Protein 1XA0 (pdb70)

B-factor: mean 36.37, std 9.99, range [16.85, 133.04]

Structure (mmCIF, N/CA/C/O backbone):
data_1XA0
#
_entry.id   1XA0
#
_cell.length_a   156.236
_cell.length_b   156.236
_cell.length_c   68.569
_cell.angle_alpha   90.00
_cell.angle_beta   90.00
_cell.angle_gamma   90.00
#
_symmetry.space_group_name_H-M   'P 41 21 2'
#
loop_
_entity.id
_entity.type
_entity.pdbx_description
1 polymer 'Putative NADPH Dependent oxidoreductases'
2 non-polymer 'SULFATE ION'
3 non-polymer 'CHLORIDE ION'
4 water water
#
loop_
_atom_site.group_PDB
_atom_site.id
_atom_site.type_symbol
_atom_site.label_atom_id
_atom_site.label_alt_id
_atom_site.label_comp_id
_atom_site.label_asym_id
_atom_site.label_entity_id
_atom_site.label_seq_id
_atom_site.pdbx_PDB_ins_code
_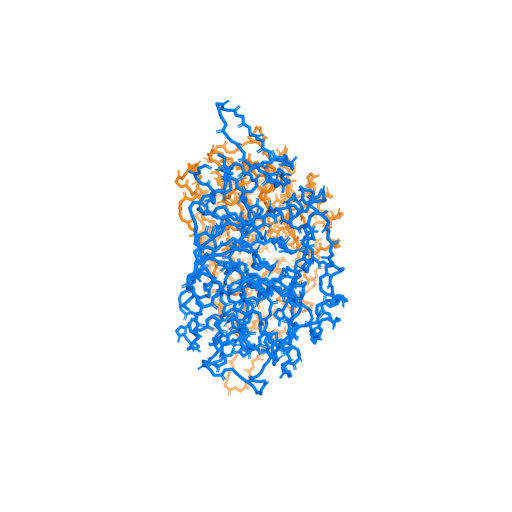atom_site.Cartn_x
_atom_site.Cartn_y
_atom_site.Cartn_z
_atom_site.occupancy
_atom_site.B_iso_or_equiv
_atom_site.auth_seq_id
_atom_site.auth_comp_id
_atom_site.auth_asym_id
_atom_site.auth_atom_id
_atom_site.pdbx_PDB_model_num
ATOM 9 N N . SER A 1 2 ? -57.709 -3.588 6.799 1.00 95.13 2 SER A N 1
ATOM 10 C CA . SER A 1 2 ? -58.091 -3.069 5.473 1.00 87.00 2 SER A CA 1
ATOM 11 C C . SER A 1 2 ? -58.864 -1.741 5.496 1.00 80.94 2 SER A C 1
ATOM 12 O O . SER A 1 2 ? -59.368 -1.283 4.468 1.00 80.12 2 SER A O 1
ATOM 15 N N . ALA A 1 3 ? -58.936 -1.130 6.676 1.00 73.76 3 ALA A N 1
ATOM 16 C CA . ALA A 1 3 ? -59.598 0.154 6.869 1.00 66.92 3 ALA A CA 1
ATOM 17 C C . ALA A 1 3 ? -58.649 1.044 7.660 1.00 61.87 3 ALA A C 1
ATOM 18 O O . ALA A 1 3 ? -58.353 0.774 8.824 1.00 60.76 3 ALA A O 1
ATOM 20 N N . PHE A 1 4 ? -58.172 2.103 7.018 1.00 56.14 4 PHE A N 1
ATOM 21 C CA . PHE A 1 4 ? -57.184 2.989 7.619 1.00 50.87 4 PHE A CA 1
ATOM 22 C C . PHE A 1 4 ? -57.520 4.453 7.382 1.00 47.47 4 PHE A C 1
ATOM 23 O O . PHE A 1 4 ? -58.446 4.767 6.633 1.00 46.69 4 PHE A O 1
ATOM 31 N N . GLN A 1 5 ? -56.755 5.344 8.015 1.00 44.06 5 GLN A N 1
ATOM 32 C CA . GLN A 1 5 ? -56.998 6.780 7.906 1.00 41.47 5 GLN A CA 1
ATOM 33 C C . GLN A 1 5 ? -56.148 7.483 6.852 1.00 39.45 5 GLN A C 1
ATOM 34 O O . GLN A 1 5 ? -55.021 7.068 6.553 1.00 38.64 5 GLN A O 1
ATOM 40 N N . ALA A 1 6 ? -56.703 8.571 6.319 1.00 37.14 6 ALA A N 1
ATOM 41 C CA . ALA A 1 6 ? -56.049 9.395 5.308 1.00 34.43 6 ALA A CA 1
ATOM 42 C C . ALA A 1 6 ? -56.672 10.787 5.270 1.00 32.36 6 ALA A C 1
ATOM 43 O O . ALA A 1 6 ? -57.871 10.941 5.506 1.00 31.09 6 ALA A O 1
ATOM 45 N N . PHE A 1 7 ? -55.855 11.799 4.976 1.00 30.80 7 PHE A N 1
ATOM 46 C CA . PHE A 1 7 ? -56.367 13.157 4.799 1.00 28.48 7 PHE A CA 1
ATOM 47 C C . PHE A 1 7 ? -56.986 13.207 3.403 1.00 28.49 7 PHE A C 1
ATOM 48 O O . PHE A 1 7 ? -56.304 12.973 2.406 1.00 28.22 7 PHE A O 1
ATOM 56 N N . VAL A 1 8 ? -58.287 13.466 3.338 1.00 28.95 8 VAL A N 1
ATOM 57 C CA . VAL A 1 8 ? -59.004 13.465 2.064 1.00 29.47 8 VAL A CA 1
ATOM 58 C C . VAL A 1 8 ? -59.603 14.831 1.754 1.00 30.17 8 VAL A C 1
ATOM 59 O O . VAL A 1 8 ? -60.139 15.494 2.638 1.00 30.72 8 VAL A O 1
ATOM 63 N N . VAL A 1 9 ? -59.482 15.253 0.497 1.00 30.79 9 VAL A N 1
ATOM 64 C CA . VAL A 1 9 ? -60.081 16.497 0.032 1.00 30.66 9 VAL A CA 1
ATOM 65 C C . VAL A 1 9 ? -61.228 16.157 -0.912 1.00 31.08 9 VAL A C 1
ATOM 66 O O . VAL A 1 9 ? -61.111 15.253 -1.744 1.00 30.43 9 VAL A O 1
ATOM 70 N N . ASN A 1 10 ? -62.344 16.863 -0.761 1.00 32.47 10 ASN A N 1
ATOM 71 C CA . ASN A 1 10 ? -63.524 16.617 -1.590 1.00 33.34 10 ASN A CA 1
ATOM 72 C C . ASN A 1 10 ? -64.170 17.898 -2.098 1.00 33.95 10 ASN A C 1
ATOM 73 O O . ASN A 1 10 ? -64.011 18.957 -1.497 1.00 33.84 10 ASN A O 1
ATOM 78 N N . LYS A 1 11 ? -64.907 17.791 -3.202 1.00 35.11 11 LYS A N 1
ATOM 79 C CA . LYS A 1 11 ? -65.572 18.947 -3.803 1.00 35.74 11 LYS A CA 1
ATOM 80 C C . LYS A 1 11 ? -66.842 18.554 -4.566 1.00 36.16 11 LYS A C 1
ATOM 81 O O . LYS A 1 11 ? -66.776 18.159 -5.733 1.00 35.73 11 LYS A O 1
ATOM 87 N N . THR A 1 12 ? -67.991 18.646 -3.890 1.00 37.52 12 THR A N 1
ATOM 88 C CA . THR A 1 12 ? -69.298 18.364 -4.503 1.00 37.66 12 THR A CA 1
ATOM 89 C C . THR A 1 12 ? -69.945 19.689 -4.917 1.00 38.44 12 THR A C 1
ATOM 90 O O . THR A 1 12 ? -69.246 20.698 -5.049 1.00 38.72 12 THR A O 1
ATOM 94 N N . GLU A 1 13 ? -71.267 19.685 -5.124 1.00 39.06 13 GLU A N 1
ATOM 95 C CA . GLU A 1 13 ? -71.988 20.900 -5.509 1.00 39.00 13 GLU A CA 1
ATOM 96 C C . GLU A 1 13 ? -71.779 22.011 -4.479 1.00 39.97 13 GLU A C 1
ATOM 97 O O . GLU A 1 13 ? -72.347 21.968 -3.378 1.00 40.49 13 GLU A O 1
ATOM 103 N N . THR A 1 14 ? -70.958 22.995 -4.862 1.00 40.23 14 THR A N 1
ATOM 104 C CA . THR A 1 14 ? -70.581 24.135 -4.013 1.00 40.51 14 THR A CA 1
ATOM 105 C C . THR A 1 14 ? -70.392 23.783 -2.532 1.00 40.43 14 THR A C 1
ATOM 106 O O . THR A 1 14 ? -71.084 24.305 -1.655 1.00 40.12 14 THR A O 1
ATOM 110 N N . GLU A 1 15 ? -69.445 22.880 -2.282 1.00 40.75 15 GLU A N 1
ATOM 111 C CA . GLU A 1 15 ? -69.127 22.398 -0.939 1.00 40.53 15 GLU A CA 1
ATOM 112 C C . GLU A 1 15 ? -67.698 21.852 -0.933 1.00 39.52 15 GLU A C 1
ATOM 113 O O . GLU A 1 15 ? -67.293 21.146 -1.860 1.00 39.04 15 GLU A O 1
ATOM 119 N N . PHE A 1 16 ? -66.934 22.181 0.105 1.00 38.58 16 PHE A N 1
ATOM 120 C CA . PHE A 1 16 ? -65.554 21.720 0.194 1.00 37.65 16 PHE A CA 1
ATOM 121 C C . PHE A 1 16 ? -65.171 21.130 1.548 1.00 37.19 16 PHE A C 1
ATOM 122 O O . PHE A 1 16 ? -65.264 21.794 2.586 1.00 36.47 16 PHE A O 1
ATOM 130 N N . THR A 1 17 ? -64.716 19.881 1.519 1.00 36.88 17 THR A N 1
ATOM 131 C CA . THR A 1 17 ? -64.258 19.200 2.718 1.00 36.52 17 THR A CA 1
ATOM 132 C C . THR A 1 17 ? -62.767 18.904 2.621 1.00 36.41 17 THR A C 1
ATOM 133 O O . THR A 1 17 ? -62.247 18.607 1.542 1.00 35.27 17 THR A O 1
ATOM 137 N N . ALA A 1 18 ? -62.090 19.006 3.760 1.00 36.30 18 ALA A N 1
ATOM 138 C CA . ALA A 1 18 ? -60.673 18.708 3.861 1.00 36.00 18 ALA A CA 1
ATOM 139 C C . ALA A 1 18 ? -60.386 18.253 5.280 1.00 36.21 18 ALA A C 1
ATOM 140 O O . ALA A 1 18 ? -60.166 19.078 6.167 1.00 37.55 18 ALA A O 1
ATOM 142 N N . GLY A 1 19 ? -60.397 16.942 5.498 1.00 35.55 19 GLY A N 1
ATOM 143 C CA . GLY A 1 19 ? -60.146 16.399 6.822 1.00 34.68 19 GLY A CA 1
ATOM 144 C C . GLY A 1 19 ? -59.670 14.959 6.837 1.00 33.58 19 GLY A C 1
ATOM 145 O O . GLY A 1 19 ? -59.687 14.271 5.811 1.00 33.44 19 GLY A O 1
ATOM 146 N N . VAL A 1 20 ? -59.234 14.508 8.011 1.00 32.35 20 VAL A N 1
ATOM 147 C CA . VAL A 1 20 ? -58.791 13.136 8.175 1.00 32.01 20 VAL A CA 1
ATOM 148 C C . VAL A 1 20 ? -60.028 12.270 8.342 1.00 32.49 20 VAL A C 1
ATOM 149 O O . VAL A 1 20 ? -60.859 12.522 9.215 1.00 32.40 20 VAL A O 1
ATOM 153 N N . GLN A 1 21 ? -60.163 11.277 7.475 1.00 32.60 21 GLN A N 1
ATOM 154 C CA . GLN A 1 21 ? -61.268 10.343 7.549 1.00 32.82 21 GLN A CA 1
ATOM 155 C C . GLN A 1 21 ? -60.744 8.948 7.261 1.00 32.98 21 GLN A C 1
ATOM 156 O O . GLN A 1 21 ? -59.609 8.793 6.807 1.00 31.79 21 GLN A O 1
ATOM 162 N N . THR A 1 22 ? -61.554 7.930 7.553 1.00 33.33 22 THR A N 1
ATOM 163 C CA . THR A 1 22 ? -61.150 6.566 7.268 1.00 33.01 22 THR A CA 1
ATOM 164 C C . THR A 1 22 ? -61.552 6.181 5.841 1.00 33.50 22 THR A C 1
ATOM 165 O O . THR A 1 22 ? -62.664 6.471 5.397 1.00 33.60 22 THR A O 1
ATOM 169 N N . ILE A 1 23 ? -60.606 5.593 5.106 1.00 34.36 23 ILE A N 1
ATOM 170 C CA . ILE A 1 23 ? -60.833 5.136 3.733 1.00 35.91 23 ILE A CA 1
ATOM 171 C C . ILE A 1 23 ? -60.396 3.670 3.616 1.00 37.02 23 ILE A C 1
ATOM 172 O O . ILE A 1 23 ? -59.831 3.090 4.582 1.00 38.08 23 ILE A O 1
ATOM 177 N N . SER A 1 24 ? -60.636 3.073 2.441 1.00 37.66 24 SER A N 1
ATOM 178 C CA . SER A 1 24 ? -60.333 1.651 2.246 1.00 37.84 24 SER A CA 1
ATOM 179 C C . SER A 1 24 ? -59.269 1.342 1.187 1.00 38.76 24 SER A C 1
ATOM 180 O O . SER A 1 24 ? -58.870 2.209 0.408 1.00 38.33 24 SER A O 1
ATOM 191 N N . ASP A 1 26 ? -59.597 -0.312 -1.441 1.00 38.79 26 ASP A N 1
ATOM 192 C CA . ASP A 1 26 ? -60.190 -0.216 -2.775 1.00 36.67 26 ASP A CA 1
ATOM 193 C C . ASP A 1 26 ? -60.272 1.224 -3.278 1.00 35.02 26 ASP A C 1
ATOM 194 O O . ASP A 1 26 ? -60.482 1.460 -4.478 1.00 33.75 26 ASP A O 1
ATOM 199 N N . ASP A 1 27 ? -60.122 2.180 -2.354 1.00 34.38 27 ASP A N 1
ATOM 200 C CA . ASP A 1 27 ? -60.154 3.598 -2.711 1.00 35.30 27 ASP A CA 1
ATOM 201 C C . ASP A 1 27 ? -58.819 4.023 -3.338 1.00 34.73 27 ASP A C 1
ATOM 202 O O . ASP A 1 27 ? -58.725 5.066 -3.994 1.00 34.17 27 ASP A O 1
ATOM 207 N N . LEU A 1 28 ? -57.794 3.202 -3.119 1.00 33.61 28 LEU A N 1
ATOM 208 C CA . LEU A 1 28 ? -56.466 3.441 -3.654 1.00 32.56 28 LEU A CA 1
ATOM 209 C C . LEU A 1 28 ? -56.430 3.080 -5.139 1.00 32.66 28 LEU A C 1
ATOM 210 O O . LEU A 1 28 ? -56.922 2.020 -5.539 1.00 30.94 28 LEU A O 1
ATOM 215 N N . PRO A 1 29 ? -55.826 3.952 -5.946 1.00 32.80 29 PRO A N 1
ATOM 216 C CA . PRO A 1 29 ? -55.785 3.783 -7.401 1.00 33.30 29 PRO A CA 1
ATOM 217 C C . PRO A 1 29 ? -54.852 2.675 -7.876 1.00 33.23 29 PRO A C 1
ATOM 218 O O . PRO A 1 29 ? -54.086 2.111 -7.094 1.00 32.53 29 PRO A O 1
ATOM 222 N N . GLU A 1 30 ? -54.920 2.391 -9.170 1.00 33.26 30 GLU A N 1
ATOM 223 C CA . GLU A 1 30 ? -54.097 1.368 -9.789 1.00 33.19 30 GLU A CA 1
ATOM 224 C C . GLU A 1 30 ? -52.608 1.573 -9.533 1.00 32.60 30 GLU A C 1
ATOM 225 O O . GLU A 1 30 ? -52.069 2.666 -9.743 1.00 33.07 30 GLU A O 1
ATOM 231 N N . GLY A 1 31 ? -51.965 0.513 -9.056 1.00 31.75 31 GLY A N 1
ATOM 232 C CA . GLY A 1 31 ? -50.538 0.507 -8.798 1.00 32.12 31 GLY A CA 1
ATOM 233 C C . GLY A 1 31 ? -49.989 -0.910 -8.833 1.00 32.27 31 GLY A C 1
ATOM 234 O O . GLY A 1 31 ? -50.750 -1.876 -8.812 1.00 32.25 31 GLY A O 1
ATOM 235 N N . ASP A 1 32 ? -48.666 -1.032 -8.907 1.00 32.65 32 ASP A N 1
ATOM 236 C CA . ASP A 1 32 ? -48.009 -2.338 -8.927 1.00 32.71 32 ASP A CA 1
ATOM 237 C C . ASP A 1 32 ? -47.115 -2.534 -7.698 1.00 31.91 32 ASP A C 1
ATOM 238 O O . ASP A 1 32 ? -46.425 -3.545 -7.576 1.00 31.84 32 ASP A O 1
ATOM 243 N N . VAL A 1 33 ? -47.119 -1.541 -6.809 1.00 31.08 33 VAL A N 1
ATOM 244 C CA . VAL A 1 33 ? -46.375 -1.594 -5.546 1.00 30.31 33 VAL A CA 1
ATOM 245 C C . VAL A 1 33 ? -47.243 -0.997 -4.433 1.00 29.60 33 VAL A C 1
ATOM 246 O O . VAL A 1 33 ? -47.720 0.142 -4.544 1.00 28.93 33 VAL A O 1
ATOM 250 N N . LEU A 1 34 ? -47.452 -1.769 -3.373 1.00 28.46 34 LEU A N 1
ATOM 251 C CA . LEU A 1 34 ? -48.225 -1.302 -2.231 1.00 28.57 34 LEU A CA 1
ATOM 252 C C . LEU A 1 34 ? -47.280 -0.936 -1.085 1.00 29.30 34 LEU A C 1
ATOM 253 O O . LEU A 1 34 ? -46.478 -1.763 -0.652 1.00 30.56 34 LEU A O 1
ATOM 258 N N . VAL A 1 35 ? -47.395 0.296 -0.588 1.00 28.97 35 VAL A N 1
ATOM 259 C CA . VAL A 1 35 ? -46.490 0.817 0.444 1.00 28.90 35 VAL A CA 1
ATOM 260 C C . VAL A 1 35 ? -47.186 1.239 1.742 1.00 28.74 35 VAL A C 1
ATOM 261 O O . VAL A 1 35 ? -48.205 1.933 1.705 1.00 29.40 35 VAL A O 1
ATOM 265 N N . ARG A 1 36 ? -46.628 0.828 2.885 1.00 27.59 36 ARG A N 1
ATOM 266 C CA . ARG A 1 36 ? -47.110 1.307 4.183 1.00 28.13 36 ARG A CA 1
ATOM 267 C C . ARG A 1 36 ? -46.338 2.594 4.528 1.00 28.07 36 ARG A C 1
ATOM 268 O O . ARG A 1 36 ? -45.139 2.549 4.821 1.00 27.63 36 ARG A O 1
ATOM 276 N N . VAL A 1 37 ? -47.032 3.728 4.501 1.00 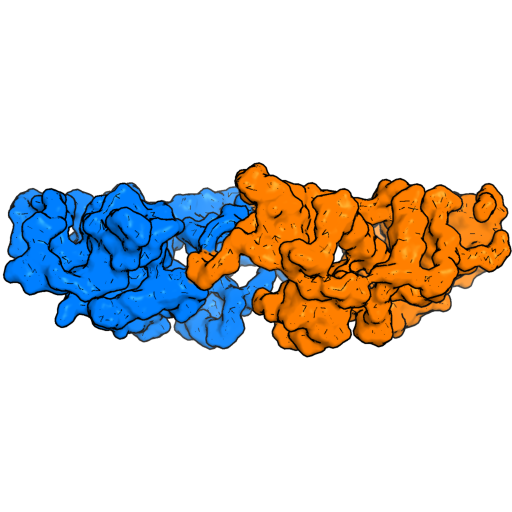27.89 37 VAL A N 1
ATOM 277 C CA . VAL A 1 37 ? -46.397 5.029 4.728 1.00 28.21 37 VAL A CA 1
ATOM 278 C C . VAL A 1 37 ? -45.975 5.293 6.162 1.00 28.18 37 VAL A C 1
ATOM 279 O O . VAL A 1 37 ? -46.801 5.335 7.059 1.00 29.59 37 VAL A O 1
ATOM 283 N N . HIS A 1 38 ? -44.678 5.483 6.364 1.00 28.54 38 HIS A N 1
ATOM 284 C CA . HIS A 1 38 ? -44.139 5.781 7.687 1.00 27.67 38 HIS A CA 1
ATOM 285 C C . HIS A 1 38 ? -44.121 7.291 7.927 1.00 26.44 38 HIS A C 1
ATOM 286 O O . HIS A 1 38 ? -44.452 7.773 9.001 1.00 24.80 38 HIS A O 1
ATOM 293 N N . TYR A 1 39 ? -43.717 8.037 6.918 1.00 27.52 39 TYR A N 1
ATOM 294 C CA . TYR A 1 39 ? -43.643 9.476 7.059 1.00 28.69 39 TYR A CA 1
ATOM 295 C C . TYR A 1 39 ? -44.010 10.167 5.772 1.00 29.56 39 TYR A C 1
ATOM 296 O O . TYR A 1 39 ? -43.991 9.562 4.692 1.00 30.91 39 TYR A O 1
ATOM 305 N N . SER A 1 40 ? -44.371 11.436 5.911 1.00 29.19 40 SER A N 1
ATOM 306 C CA . SER A 1 40 ? -44.621 12.324 4.790 1.00 27.76 40 SER A CA 1
ATOM 307 C C . SER A 1 40 ? -44.181 13.687 5.319 1.00 28.84 40 SER A C 1
ATOM 308 O O . SER A 1 40 ? -43.687 13.784 6.435 1.00 30.07 40 SER A O 1
ATOM 311 N N . SER A 1 41 ? -44.336 14.736 4.537 1.00 28.91 41 SER A N 1
ATOM 312 C CA . SER A 1 41 ? -43.984 16.043 5.032 1.00 31.64 41 SER A CA 1
ATOM 313 C C . SER A 1 41 ? -44.987 17.035 4.529 1.00 32.92 41 SER A C 1
ATOM 314 O O . SER A 1 41 ? -45.913 16.665 3.814 1.00 34.55 41 SER A O 1
ATOM 317 N N . VAL A 1 42 ? -44.835 18.290 4.928 1.00 32.33 42 VAL A N 1
ATOM 318 C CA . VAL A 1 42 ? -45.697 19.314 4.393 1.00 33.49 42 VAL A CA 1
ATOM 319 C C . VAL A 1 42 ? -44.912 20.283 3.522 1.00 35.77 42 VAL A C 1
ATOM 320 O O . VAL A 1 42 ? -43.890 20.859 3.937 1.00 36.53 42 VAL A O 1
ATOM 324 N N . ASN A 1 43 ? -45.367 20.389 2.282 1.00 36.84 43 ASN A N 1
ATOM 325 C CA . ASN A 1 43 ? -44.744 21.233 1.277 1.00 36.58 43 ASN A CA 1
ATOM 326 C C . ASN A 1 43 ? -45.754 22.321 0.968 1.00 36.74 43 ASN A C 1
ATOM 327 O O . ASN A 1 43 ? -46.906 22.198 1.340 1.00 38.03 43 ASN A O 1
ATOM 332 N N . TYR A 1 44 ? -45.325 23.392 0.315 1.00 37.51 44 TYR A N 1
ATOM 333 C CA . TYR A 1 44 ? -46.252 24.448 -0.057 1.00 38.60 44 TYR A CA 1
ATOM 334 C C . TYR A 1 44 ? -47.263 23.923 -1.100 1.00 38.34 44 TYR A C 1
ATOM 335 O O . TYR A 1 44 ? -48.468 24.215 -1.034 1.00 36.91 44 TYR A O 1
ATOM 344 N N . LYS A 1 45 ? -46.750 23.131 -2.046 1.00 37.80 45 LYS A N 1
ATOM 345 C CA . LYS A 1 45 ? -47.560 22.492 -3.083 1.00 36.13 45 LYS A CA 1
ATOM 346 C C . LYS A 1 45 ? -48.658 21.645 -2.437 1.00 35.75 45 LYS A C 1
ATOM 347 O O . LYS A 1 45 ? -49.773 21.587 -2.937 1.00 37.18 45 LYS A O 1
ATOM 353 N N . ASP A 1 46 ? -48.332 21.011 -1.314 1.00 34.57 46 ASP A N 1
ATOM 354 C CA . ASP A 1 46 ? -49.286 20.199 -0.571 1.00 34.78 46 ASP A CA 1
ATOM 355 C C . ASP A 1 46 ? -50.317 21.078 0.108 1.00 34.26 46 ASP A C 1
ATOM 356 O O . ASP A 1 46 ? -51.416 20.621 0.421 1.00 34.61 46 ASP A O 1
ATOM 361 N N . GLY A 1 47 ? -49.947 22.330 0.367 1.00 33.70 47 GLY A N 1
ATOM 362 C CA . GLY A 1 47 ? -50.863 23.282 0.966 1.00 33.82 47 GLY A CA 1
ATOM 363 C C . GLY A 1 47 ? -51.901 23.694 -0.068 1.00 33.73 47 GLY A C 1
ATOM 364 O O . GLY A 1 47 ? -53.083 23.869 0.239 1.00 32.41 47 GLY A O 1
ATOM 365 N N . LEU A 1 48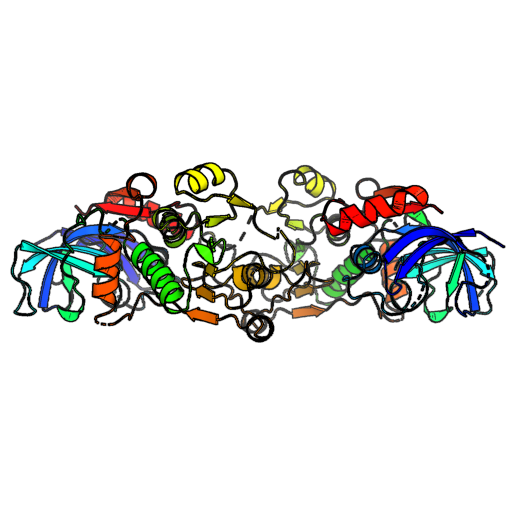 ? -51.451 23.826 -1.311 1.00 33.28 48 LEU A N 1
ATOM 366 C CA . LEU A 1 48 ? -52.329 24.210 -2.403 1.00 32.56 48 LEU A CA 1
ATOM 367 C C . LEU A 1 48 ? -53.285 23.088 -2.770 1.00 32.84 48 LEU A C 1
ATOM 368 O O . LEU A 1 48 ? -54.358 23.333 -3.315 1.00 34.39 48 LEU A O 1
ATOM 373 N N . ALA A 1 49 ? -52.905 21.856 -2.449 1.00 32.53 49 ALA A N 1
ATOM 374 C CA . ALA A 1 49 ? -53.757 20.704 -2.724 1.00 31.84 49 ALA A CA 1
ATOM 375 C C . ALA A 1 49 ? -54.893 20.575 -1.707 1.00 31.42 49 ALA A C 1
ATOM 376 O O . ALA A 1 49 ? -55.891 19.923 -1.976 1.00 32.84 49 ALA A O 1
ATOM 378 N N . SER A 1 50 ? -54.742 21.222 -0.555 1.00 31.70 50 SER A N 1
ATOM 379 C CA . SER A 1 50 ? -55.732 21.152 0.523 1.00 32.18 50 SER A CA 1
ATOM 380 C C . SER A 1 50 ? -56.855 22.192 0.442 1.00 31.84 50 SER A C 1
ATOM 381 O O . SER A 1 50 ? -57.832 22.115 1.206 1.00 31.15 50 SER A O 1
ATOM 384 N N . ILE A 1 51 ? -56.707 23.164 -0.460 1.00 30.49 51 ILE A N 1
ATOM 385 C CA . ILE A 1 51 ? -57.735 24.191 -0.666 1.00 30.66 51 ILE A CA 1
ATOM 386 C C . ILE A 1 51 ? -58.342 24.117 -2.079 1.00 31.45 51 ILE A C 1
ATOM 387 O O . ILE A 1 51 ? -57.675 23.678 -3.023 1.00 30.79 51 ILE A O 1
ATOM 392 N N . PRO A 1 52 ? -59.602 24.534 -2.222 1.00 32.89 52 PRO A N 1
ATOM 393 C CA . PRO A 1 52 ? -60.287 24.486 -3.524 1.00 34.46 52 PRO A CA 1
ATOM 394 C C . PRO A 1 52 ? -59.555 25.224 -4.654 1.00 35.94 52 PRO A C 1
ATOM 395 O O . PRO A 1 52 ? -59.167 24.601 -5.647 1.00 35.96 52 PRO A O 1
ATOM 399 N N . ASP A 1 53 ? -59.335 26.523 -4.480 1.00 37.45 53 ASP A N 1
ATOM 400 C CA . ASP A 1 53 ? -58.701 27.343 -5.508 1.00 38.66 53 ASP A CA 1
ATOM 401 C C . ASP A 1 53 ? -57.172 27.233 -5.576 1.00 37.41 53 ASP A C 1
ATOM 402 O O . ASP A 1 53 ? -56.508 28.128 -6.089 1.00 37.41 53 ASP A O 1
ATOM 407 N N . GLY A 1 54 ? -56.626 26.124 -5.090 1.00 36.65 54 GLY A N 1
ATOM 408 C CA . GLY A 1 54 ? -55.186 25.920 -5.075 1.00 36.25 54 GLY A CA 1
ATOM 409 C C . GLY A 1 54 ? -54.541 25.650 -6.422 1.00 36.28 54 GLY A C 1
ATOM 410 O O . GLY A 1 54 ? -53.323 25.760 -6.554 1.00 36.06 54 GLY A O 1
ATOM 411 N N . LYS A 1 55 ? -55.357 25.292 -7.412 1.00 37.30 55 LYS A N 1
ATOM 412 C CA . LYS A 1 55 ? -54.897 24.993 -8.772 1.00 38.09 55 LYS A CA 1
ATOM 413 C C . LYS A 1 55 ? -53.863 23.845 -8.903 1.00 38.86 55 LYS A C 1
ATOM 414 O O . LYS A 1 55 ? -52.986 23.881 -9.771 1.00 39.21 55 LYS A O 1
ATOM 420 N N . ILE A 1 56 ? -53.974 22.841 -8.032 1.00 39.10 56 ILE A N 1
ATOM 421 C CA . ILE A 1 56 ? -53.115 21.653 -8.087 1.00 39.69 56 ILE A CA 1
ATOM 422 C C . ILE A 1 56 ? -53.978 20.441 -8.429 1.00 40.49 56 ILE A C 1
ATOM 423 O O . ILE A 1 56 ? -53.834 19.855 -9.503 1.00 41.06 56 ILE A O 1
ATOM 428 N N . VAL A 1 57 ? -54.877 20.078 -7.512 1.00 40.64 57 VAL A N 1
ATOM 429 C CA . VAL A 1 57 ? -55.771 18.940 -7.710 1.00 41.92 57 VAL A CA 1
ATOM 430 C C . VAL A 1 57 ? -56.945 19.348 -8.586 1.00 41.57 57 VAL A C 1
ATOM 431 O O . VAL A 1 57 ? -57.552 20.393 -8.358 1.00 40.74 57 VAL A O 1
ATOM 435 N N . LYS A 1 58 ? -57.239 18.525 -9.595 1.00 42.25 58 LYS A N 1
ATOM 436 C CA . LYS A 1 58 ? -58.335 18.778 -10.536 1.00 42.68 58 LYS A CA 1
ATOM 437 C C . LYS A 1 58 ? -59.285 17.575 -10.670 1.00 42.38 58 LYS A C 1
ATOM 438 O O . LYS A 1 58 ? -59.879 17.365 -11.726 1.00 43.94 58 LYS A O 1
ATOM 444 N N . THR A 1 59 ? -59.422 16.793 -9.602 1.00 41.79 59 THR A N 1
ATOM 445 C CA . THR A 1 59 ? -60.298 15.623 -9.541 1.00 41.46 59 THR A CA 1
ATOM 446 C C . THR A 1 59 ? -60.790 15.397 -8.112 1.00 40.92 59 THR A C 1
ATOM 447 O O . THR A 1 59 ? -60.098 15.686 -7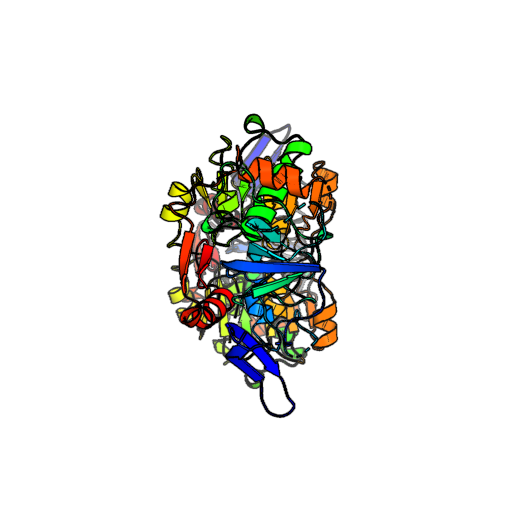.154 1.00 40.83 59 THR A O 1
ATOM 463 N N . PRO A 1 61 ? -62.616 13.091 -5.097 1.00 35.52 61 PRO A N 1
ATOM 464 C CA . PRO A 1 61 ? -62.070 12.340 -3.982 1.00 34.13 61 PRO A CA 1
ATOM 465 C C . PRO A 1 61 ? -60.580 12.101 -4.185 1.00 32.30 61 PRO A C 1
ATOM 466 O O . PRO A 1 61 ? -60.151 11.531 -5.179 1.00 32.57 61 PRO A O 1
ATOM 470 N N . PHE A 1 62 ? -59.790 12.773 -3.352 1.00 30.42 62 PHE A N 1
ATOM 471 C CA . PHE A 1 62 ? -58.342 12.759 -3.508 1.00 28.40 62 PHE A CA 1
ATOM 472 C C . PHE A 1 62 ? -57.570 12.733 -2.191 1.00 27.26 62 PHE A C 1
ATOM 473 O O . PHE A 1 62 ? -58.014 13.265 -1.178 1.00 25.75 62 PHE A O 1
ATOM 481 N N . VAL A 1 63 ? -56.410 12.090 -2.227 1.00 27.38 63 VAL A N 1
ATOM 482 C CA . VAL A 1 63 ? -55.514 12.030 -1.091 1.00 28.04 63 VAL A CA 1
ATOM 483 C C . VAL A 1 63 ? -54.238 12.775 -1.502 1.00 29.34 63 VAL A C 1
ATOM 484 O O . VAL A 1 63 ? -53.478 12.297 -2.341 1.00 29.53 63 VAL A O 1
ATOM 488 N N . PRO A 1 64 ? -54.036 13.972 -0.954 1.00 30.67 64 PRO A N 1
ATOM 489 C CA . PRO A 1 64 ? -52.833 14.764 -1.240 1.00 31.45 64 PRO A CA 1
ATOM 490 C C . PRO A 1 64 ? -51.568 14.182 -0.593 1.00 32.05 64 PRO A C 1
ATOM 491 O O . PRO A 1 64 ? -51.626 13.158 0.101 1.00 32.98 64 PRO A O 1
ATOM 495 N N . GLY A 1 65 ? -50.439 14.849 -0.825 1.00 32.28 65 GLY A N 1
ATOM 496 C CA . GLY A 1 65 ? -49.160 14.455 -0.270 1.00 31.21 65 GLY A CA 1
ATOM 497 C C . GLY A 1 65 ? -48.197 14.074 -1.367 1.00 31.83 65 GLY A C 1
ATOM 498 O O . GLY A 1 65 ? -48.252 12.949 -1.859 1.00 30.14 65 GLY A O 1
ATOM 499 N N . ILE A 1 66 ? -47.310 14.993 -1.759 1.00 31.50 66 ILE A N 1
ATOM 500 C CA . ILE A 1 66 ? -46.345 14.687 -2.815 1.00 31.93 66 ILE A CA 1
ATOM 501 C C . ILE A 1 66 ? -45.135 13.888 -2.314 1.00 33.47 66 ILE A C 1
ATOM 502 O O . ILE A 1 66 ? -44.271 13.512 -3.093 1.00 34.85 66 ILE A O 1
ATOM 507 N N . ASP A 1 67 ? -45.101 13.592 -1.022 1.00 34.36 67 ASP A N 1
ATOM 508 C CA . ASP A 1 67 ? -43.952 12.935 -0.418 1.00 35.07 67 ASP A CA 1
ATOM 509 C C . ASP A 1 67 ? -44.279 11.614 0.282 1.00 34.06 67 ASP A C 1
ATOM 510 O O . ASP A 1 67 ? -45.276 11.507 0.988 1.00 33.61 67 ASP A O 1
ATOM 515 N N . LEU A 1 68 ? -43.391 10.634 0.144 1.00 32.33 68 LEU A N 1
ATOM 516 C CA . LEU A 1 68 ? -43.618 9.322 0.728 1.00 32.48 68 LEU A CA 1
ATOM 517 C C . LEU A 1 68 ? -42.352 8.631 1.165 1.00 32.52 68 LEU A C 1
ATOM 518 O O . LEU A 1 68 ? -41.363 8.599 0.423 1.00 33.21 68 LEU A O 1
ATOM 523 N N . ALA A 1 69 ? -42.395 8.054 2.360 1.00 30.22 69 ALA A N 1
ATOM 524 C CA . ALA A 1 69 ? -41.331 7.177 2.825 1.00 29.68 69 ALA A CA 1
ATOM 525 C C . ALA A 1 69 ? -41.960 6.069 3.674 1.00 30.21 69 ALA A C 1
ATOM 526 O O . ALA A 1 69 ? -42.761 6.329 4.579 1.00 29.12 69 ALA A O 1
ATOM 528 N N . GLY A 1 70 ? -41.635 4.831 3.348 1.00 29.50 70 GLY A N 1
ATOM 529 C CA . GLY A 1 70 ? -42.187 3.725 4.082 1.00 31.68 70 GLY A CA 1
ATOM 530 C C . GLY A 1 70 ? -41.634 2.396 3.635 1.00 33.86 70 GLY A C 1
ATOM 531 O O . GLY A 1 70 ? -40.562 2.335 3.021 1.00 34.68 70 GLY A O 1
ATOM 532 N N . VAL A 1 71 ? -42.396 1.337 3.914 1.00 33.26 71 VAL A N 1
ATOM 533 C CA . VAL A 1 71 ? -41.980 -0.032 3.643 1.00 34.02 71 VAL A CA 1
ATOM 534 C C . VAL A 1 71 ? -42.943 -0.785 2.699 1.00 34.80 71 VAL A C 1
ATOM 535 O O . VAL A 1 71 ? -44.170 -0.650 2.802 1.00 35.23 71 VAL A O 1
ATOM 539 N N . VAL A 1 72 ? -42.371 -1.570 1.782 1.00 34.17 72 VAL A N 1
ATOM 540 C CA . VAL A 1 72 ? -43.143 -2.344 0.814 1.00 34.19 72 VAL A CA 1
ATOM 541 C C . VAL A 1 72 ? -43.909 -3.485 1.491 1.00 34.23 72 VAL A C 1
ATOM 542 O O . VAL A 1 72 ? -43.317 -4.326 2.174 1.00 34.86 72 VAL A O 1
ATOM 546 N N . VAL A 1 73 ? -45.226 -3.506 1.300 1.00 33.47 73 VAL A N 1
ATOM 547 C CA . VAL A 1 73 ? -46.051 -4.576 1.847 1.00 33.62 73 VAL A CA 1
ATOM 548 C C . VAL A 1 73 ? -46.191 -5.666 0.789 1.00 33.45 73 VAL A C 1
ATOM 549 O O . VAL A 1 73 ? -45.911 -6.841 1.049 1.00 33.80 73 VAL A O 1
ATOM 553 N N . SER A 1 74 ? -46.630 -5.263 -0.401 1.00 32.68 74 SER A N 1
ATOM 554 C CA . SER A 1 74 ? -46.765 -6.171 -1.532 1.00 32.89 74 SER A CA 1
ATOM 555 C C . SER A 1 74 ? -46.394 -5.421 -2.799 1.00 33.88 74 SER A C 1
ATOM 556 O O . SER A 1 74 ? -46.411 -4.184 -2.822 1.00 34.41 74 SER A O 1
ATOM 559 N N . SER A 1 75 ? -46.049 -6.165 -3.847 1.00 34.58 75 SER A N 1
ATOM 560 C CA . SER A 1 75 ? -46.012 -5.526 -5.151 1.00 36.30 75 SER A CA 1
ATOM 561 C C . SER A 1 75 ? -45.916 -6.513 -6.330 1.00 37.87 75 SER A C 1
ATOM 562 O O . SER A 1 75 ? -46.699 -7.447 -6.469 1.00 37.06 75 SER A O 1
ATOM 565 N N . GLN A 1 76 ? -44.956 -6.244 -7.232 1.00 41.13 76 GLN A N 1
ATOM 566 C CA . GLN A 1 76 ? -44.885 -7.009 -8.472 1.00 43.49 76 GLN A CA 1
ATOM 567 C C . GLN A 1 76 ? -43.479 -7.571 -8.673 1.00 45.24 76 GLN A C 1
ATOM 568 O O . GLN A 1 76 ? -42.955 -8.309 -7.848 1.00 45.12 76 GLN A O 1
ATOM 574 N N . HIS A 1 77 ? -42.874 -7.229 -9.826 1.00 46.85 77 HIS A N 1
ATOM 575 C CA . HIS A 1 77 ? -41.429 -7.468 -10.019 1.00 47.75 77 HIS A CA 1
ATOM 576 C C . HIS A 1 77 ? -40.610 -6.241 -10.483 1.00 47.32 77 HIS A C 1
ATOM 577 O O . HIS A 1 77 ? -39.774 -6.342 -11.372 1.00 46.50 77 HIS A O 1
ATOM 584 N N . PRO A 1 78 ? -40.878 -5.053 -9.904 1.00 47.97 78 PRO A N 1
ATOM 585 C CA . PRO A 1 78 ? -40.168 -3.830 -10.276 1.00 48.64 78 PRO A CA 1
ATOM 586 C C . PRO A 1 78 ? -38.862 -3.578 -9.486 1.00 48.27 78 PRO A C 1
ATOM 587 O O . PRO A 1 78 ? -38.490 -2.438 -9.263 1.00 48.30 78 PRO A O 1
ATOM 591 N N . ARG A 1 79 ? -38.198 -4.654 -9.044 1.00 48.01 79 ARG A N 1
ATOM 592 C CA . ARG A 1 79 ? -36.980 -4.603 -8.213 1.00 46.74 79 ARG A CA 1
ATOM 593 C C . ARG A 1 79 ? -37.309 -4.336 -6.739 1.00 45.08 79 ARG A C 1
ATOM 594 O O . ARG A 1 79 ? -36.450 -3.906 -5.970 1.00 44.79 79 ARG A O 1
ATOM 602 N N . PHE A 1 80 ? -38.551 -4.617 -6.353 1.00 43.09 80 PHE A N 1
ATOM 603 C CA . PHE A 1 80 ? -38.999 -4.393 -4.989 1.00 41.05 80 PHE A CA 1
ATOM 604 C C . PHE A 1 80 ? -39.665 -5.605 -4.377 1.00 40.52 80 PHE A C 1
ATOM 605 O O . PHE A 1 80 ? -40.728 -6.040 -4.831 1.00 39.37 80 PHE A O 1
ATOM 613 N N . ARG A 1 81 ? -39.030 -6.148 -3.344 1.00 40.41 81 ARG A N 1
ATOM 614 C CA . ARG A 1 81 ? -39.605 -7.247 -2.584 1.00 40.16 81 ARG A CA 1
ATOM 615 C C . ARG A 1 81 ? -40.035 -6.665 -1.241 1.00 39.68 81 ARG A C 1
ATOM 616 O O . ARG A 1 81 ? -39.490 -5.658 -0.801 1.00 39.52 81 ARG A O 1
ATOM 624 N N . GLU A 1 82 ? -41.020 -7.288 -0.602 1.00 39.56 82 GLU A N 1
ATOM 625 C CA . GLU A 1 82 ? -41.550 -6.795 0.670 1.00 39.22 82 GLU A CA 1
ATOM 626 C C . GLU A 1 82 ? -40.480 -6.507 1.720 1.00 38.14 82 GLU A C 1
ATOM 627 O O . GLU A 1 82 ? -39.414 -7.142 1.737 1.00 38.00 82 GLU A O 1
ATOM 633 N N . GLY A 1 83 ? -40.764 -5.517 2.576 1.00 37.30 83 GLY A N 1
ATOM 634 C CA . GLY A 1 83 ? -39.844 -5.138 3.629 1.00 36.20 83 GLY A CA 1
ATOM 635 C C . GLY A 1 83 ? -38.822 -4.101 3.212 1.00 36.02 83 GLY A C 1
ATOM 636 O O . GLY A 1 83 ? -38.029 -3.654 4.037 1.00 36.15 83 GLY A O 1
ATOM 637 N N . ASP A 1 84 ? -38.839 -3.718 1.933 1.00 36.08 84 ASP A N 1
ATOM 638 C CA . ASP A 1 84 ? -37.890 -2.737 1.408 1.00 35.21 84 ASP A CA 1
ATOM 639 C C . ASP A 1 84 ? -38.329 -1.322 1.754 1.00 33.84 84 ASP A C 1
ATOM 640 O O . ASP A 1 84 ? -39.483 -0.947 1.529 1.00 32.83 84 ASP A O 1
ATOM 645 N N . GLU A 1 85 ? -37.411 -0.541 2.315 1.00 32.27 85 GLU A N 1
ATOM 646 C CA . GLU A 1 85 ? -37.711 0.848 2.634 1.00 31.26 85 GLU A CA 1
ATOM 647 C C . GLU A 1 85 ? -37.589 1.656 1.355 1.00 29.86 85 GLU A C 1
ATOM 648 O O . GLU A 1 85 ? -36.504 1.762 0.785 1.00 28.65 85 GLU A O 1
ATOM 654 N N . VAL A 1 86 ? -38.701 2.234 0.914 1.00 28.82 86 VAL A N 1
ATOM 655 C CA . VAL A 1 86 ? -38.729 2.997 -0.323 1.00 26.92 86 VAL A CA 1
ATOM 656 C C . VAL A 1 86 ? -39.164 4.440 -0.103 1.00 27.65 86 VAL A C 1
ATOM 657 O O . VAL A 1 86 ? -39.882 4.742 0.852 1.00 28.09 86 VAL A O 1
ATOM 661 N N . ILE A 1 87 ? -38.698 5.325 -0.983 1.00 28.65 87 ILE A N 1
ATOM 662 C CA . ILE A 1 87 ? -39.047 6.744 -0.963 1.00 29.01 87 ILE A CA 1
ATOM 663 C C . ILE A 1 87 ? -39.796 7.040 -2.250 1.00 31.12 87 ILE A C 1
ATOM 664 O O . ILE A 1 87 ? -39.482 6.470 -3.297 1.00 32.16 87 ILE A O 1
ATOM 669 N N . ALA A 1 88 ? -40.762 7.951 -2.189 1.00 32.25 88 ALA A N 1
ATOM 670 C CA . ALA A 1 88 ? -41.464 8.372 -3.391 1.00 32.29 88 ALA A CA 1
ATOM 671 C C . ALA A 1 88 ? -41.816 9.854 -3.360 1.00 32.65 88 ALA A C 1
ATOM 672 O O . ALA A 1 88 ? -42.598 10.287 -2.523 1.00 35.91 88 ALA A O 1
ATOM 674 N N . THR A 1 89 ? -41.209 10.639 -4.242 1.00 31.35 89 THR A N 1
ATOM 675 C CA . THR A 1 89 ? -41.557 12.061 -4.358 1.00 31.25 89 THR A CA 1
ATOM 676 C C . THR A 1 89 ? -41.728 12.419 -5.817 1.00 31.76 89 THR A C 1
ATOM 677 O O . THR A 1 89 ? -41.192 11.743 -6.698 1.00 34.15 89 THR A O 1
ATOM 681 N N . GLY A 1 90 ? -42.474 13.483 -6.076 1.00 30.80 90 GLY A N 1
ATOM 682 C CA . GLY A 1 90 ? -42.605 13.983 -7.425 1.00 30.38 90 GLY A CA 1
ATOM 683 C C . GLY A 1 90 ? -43.536 13.195 -8.292 1.00 28.95 90 GLY A C 1
ATOM 684 O O . GLY A 1 90 ? -44.371 12.463 -7.785 1.00 30.08 90 GLY A O 1
ATOM 685 N N . TYR A 1 91 ? -43.368 13.342 -9.604 1.00 28.73 91 TYR A N 1
ATOM 686 C CA . TYR A 1 91 ? -44.230 12.706 -10.604 1.00 29.42 91 TYR A CA 1
ATOM 687 C C . TYR A 1 91 ? -45.680 13.150 -10.422 1.00 31.94 91 TYR A C 1
ATOM 688 O O . TYR A 1 91 ? -45.948 14.333 -10.174 1.00 33.67 91 TYR A O 1
ATOM 697 N N . GLU A 1 92 ? -46.610 12.218 -10.525 1.00 33.15 92 GLU A N 1
ATOM 698 C CA . GLU A 1 92 ? -48.016 12.555 -10.374 1.00 35.73 92 GLU A CA 1
ATOM 699 C C . GLU A 1 92 ? -48.467 12.540 -8.901 1.00 35.22 92 GLU A C 1
ATOM 700 O O . GLU A 1 92 ? -49.594 12.957 -8.583 1.00 35.12 92 GLU A O 1
ATOM 706 N N . ILE A 1 93 ? -47.581 12.077 -8.013 1.00 32.99 93 ILE A N 1
ATOM 707 C CA . ILE A 1 93 ? -47.919 11.897 -6.601 1.00 30.57 93 ILE A CA 1
ATOM 708 C C . ILE A 1 93 ? -48.424 13.165 -5.933 1.00 30.28 93 ILE A C 1
ATOM 709 O O . ILE A 1 93 ? -47.833 14.221 -6.089 1.00 30.08 93 ILE A O 1
ATOM 714 N N . GLY A 1 94 ? -49.560 13.057 -5.242 1.00 29.18 94 GLY A N 1
ATOM 715 C CA . GLY A 1 94 ? -50.155 14.186 -4.548 1.00 27.61 94 GLY A CA 1
ATOM 716 C C . GLY A 1 94 ? -50.672 15.269 -5.472 1.00 26.90 94 GLY A C 1
ATOM 717 O O . GLY A 1 94 ? -50.956 16.378 -5.035 1.00 26.86 94 GLY A O 1
ATOM 718 N N . VAL A 1 95 ? -50.782 14.949 -6.756 1.00 26.42 95 VAL A N 1
ATOM 719 C CA . VAL A 1 95 ? -51.248 15.904 -7.739 1.00 27.53 95 VAL A CA 1
ATOM 720 C C . VAL A 1 95 ? -52.334 15.266 -8.564 1.00 28.18 95 VAL A C 1
ATOM 721 O O . VAL A 1 95 ? -53.455 15.767 -8.639 1.00 29.47 95 VAL A O 1
ATOM 725 N N . THR A 1 96 ? -51.977 14.155 -9.193 1.00 29.14 96 THR A N 1
ATOM 726 C CA . THR A 1 96 ? -52.878 13.409 -10.052 1.00 29.96 96 THR A CA 1
ATOM 727 C C . THR A 1 96 ? -53.103 12.031 -9.450 1.00 30.18 96 THR A C 1
ATOM 728 O O . THR A 1 96 ? -54.194 11.502 -9.492 1.00 32.45 96 THR A O 1
ATOM 732 N N . HIS A 1 97 ? -52.051 11.478 -8.868 1.00 30.71 97 HIS A N 1
ATOM 733 C CA . HIS A 1 97 ? -52.073 10.163 -8.253 1.00 30.78 97 HIS A CA 1
ATOM 734 C C . HIS A 1 97 ? -52.133 10.310 -6.718 1.00 30.60 97 HIS A C 1
ATOM 735 O O . HIS A 1 97 ? -51.395 11.118 -6.142 1.00 33.85 97 HIS A O 1
ATOM 742 N N . PHE A 1 98 ? -52.995 9.533 -6.063 1.00 28.99 98 PHE A N 1
ATOM 743 C CA . PHE A 1 98 ? -53.147 9.573 -4.608 1.00 27.69 98 PHE A CA 1
ATOM 744 C C . PHE A 1 98 ? -51.761 9.547 -3.937 1.00 27.25 98 PHE A C 1
ATOM 745 O O . PHE A 1 98 ? -50.834 8.906 -4.401 1.00 27.26 98 PHE A O 1
ATOM 753 N N . GLY A 1 99 ? -51.637 10.279 -2.815 1.00 26.94 99 GLY A N 1
ATOM 754 C CA . GLY A 1 99 ? -50.329 10.676 -2.318 1.00 26.31 99 GLY A CA 1
ATOM 755 C C . GLY A 1 99 ? -50.017 10.100 -0.937 1.00 26.40 99 GLY A C 1
ATOM 756 O O . GLY A 1 99 ? -50.363 8.978 -0.592 1.00 27.86 99 GLY A O 1
ATOM 757 N N . GLY A 1 100 ? -49.296 10.898 -0.139 1.00 27.80 100 GLY A N 1
ATOM 758 C CA . GLY A 1 100 ? -48.606 10.335 1.005 1.00 27.08 100 GLY A CA 1
ATOM 759 C C . GLY A 1 100 ? -49.307 10.633 2.319 1.00 28.87 100 GLY A C 1
ATOM 760 O O . GLY A 1 100 ? -48.734 10.469 3.397 1.00 29.75 100 GLY A O 1
ATOM 761 N N . TYR A 1 101 ? -50.354 11.453 2.308 1.00 28.08 101 TYR A N 1
ATOM 762 C CA . TYR A 1 101 ? -51.153 11.642 3.512 1.00 28.60 101 TYR A CA 1
ATOM 763 C C . TYR A 1 101 ? -52.151 10.501 3.719 1.00 29.67 101 TYR A C 1
ATOM 764 O O . TYR A 1 101 ? -53.357 10.732 3.857 1.00 29.70 101 TYR A O 1
ATOM 773 N N . SER A 1 102 ? -51.637 9.273 3.737 1.00 29.24 102 SER A N 1
ATOM 774 C CA . SER A 1 102 ? -52.453 8.078 3.916 1.00 30.31 102 SER A CA 1
ATOM 775 C C . SER A 1 102 ? -51.601 7.027 4.607 1.00 31.30 102 SER A C 1
ATOM 776 O O . SER A 1 102 ? -50.373 7.109 4.566 1.00 32.22 102 SER A O 1
ATOM 779 N N . GLU A 1 103 ? -52.240 6.065 5.271 1.00 31.37 103 GLU A N 1
ATOM 780 C CA . GLU A 1 103 ? -51.502 5.012 5.970 1.00 32.02 103 GLU A CA 1
ATOM 781 C C . GLU A 1 103 ? -50.895 4.036 4.967 1.00 31.96 103 GLU A C 1
ATOM 782 O O . GLU A 1 103 ? -49.845 3.429 5.211 1.00 30.85 103 GLU A O 1
ATOM 788 N N . TYR A 1 104 ? -51.563 3.911 3.827 1.00 32.86 104 TYR A N 1
ATOM 789 C CA . TYR A 1 104 ? -51.103 3.062 2.743 1.00 32.74 104 TYR A CA 1
ATOM 790 C C . TYR A 1 104 ? -51.201 3.818 1.424 1.00 32.36 104 TYR A C 1
ATOM 791 O O . TYR A 1 104 ? -52.139 4.580 1.203 1.00 31.88 104 TYR A O 1
ATOM 800 N N . ALA A 1 105 ? -50.212 3.620 0.564 1.00 32.58 105 ALA A N 1
ATOM 801 C CA . ALA A 1 105 ? -50.191 4.257 -0.743 1.00 32.85 105 ALA A CA 1
ATOM 802 C C . ALA A 1 105 ? -49.982 3.200 -1.811 1.00 32.90 105 ALA A C 1
ATOM 803 O O . ALA A 1 105 ? -49.293 2.208 -1.579 1.00 32.83 105 ALA A O 1
ATOM 805 N N . ARG A 1 106 ? -50.598 3.398 -2.970 1.00 33.36 106 ARG A N 1
ATOM 806 C CA . ARG A 1 106 ? -50.446 2.457 -4.079 1.00 34.56 106 ARG A CA 1
ATOM 807 C C . ARG A 1 106 ? -49.890 3.203 -5.271 1.00 35.17 106 ARG A C 1
ATOM 808 O O . ARG A 1 106 ? -50.537 4.104 -5.800 1.00 35.61 106 ARG A O 1
ATOM 816 N N . LEU A 1 107 ? -48.684 2.830 -5.693 1.00 35.94 107 LEU A N 1
ATOM 817 C CA . LEU A 1 107 ? -48.000 3.563 -6.755 1.00 36.72 107 LEU A CA 1
ATOM 818 C C . LEU A 1 107 ? -47.360 2.716 -7.856 1.00 36.93 107 LEU A C 1
ATOM 819 O O . LEU A 1 107 ? -47.435 1.484 -7.845 1.00 37.61 107 LEU A O 1
ATOM 824 N N . HIS A 1 108 ? -46.743 3.403 -8.814 1.00 35.89 108 HIS A N 1
ATOM 825 C CA . HIS A 1 108 ? -46.048 2.759 -9.916 1.00 35.14 108 HIS A CA 1
ATOM 826 C C . HIS A 1 108 ? -44.603 2.511 -9.509 1.00 34.53 108 HIS A C 1
ATOM 827 O O . HIS A 1 108 ? -43.953 3.401 -8.959 1.00 34.00 108 HIS A O 1
ATOM 834 N N . GLY A 1 109 ? -44.098 1.310 -9.789 1.00 34.32 109 GLY A N 1
ATOM 835 C CA . GLY A 1 109 ? -42.729 0.947 -9.452 1.00 34.89 109 GLY A CA 1
ATOM 836 C C . GLY A 1 109 ? -41.691 1.929 -9.963 1.00 36.49 109 GLY A C 1
ATOM 837 O O . GLY A 1 109 ? -40.667 2.154 -9.313 1.00 37.31 109 GLY A O 1
ATOM 838 N N . GLU A 1 110 ? -41.974 2.535 -11.119 1.00 37.85 110 GLU A N 1
ATOM 839 C CA . GLU A 1 110 ? -41.081 3.516 -11.751 1.00 37.43 110 GLU A CA 1
ATOM 840 C C . GLU A 1 110 ? -40.903 4.811 -10.967 1.00 36.26 110 GLU A C 1
ATOM 841 O O . GLU A 1 110 ? -40.089 5.639 -11.347 1.00 38.58 110 GLU A O 1
ATOM 847 N N . TRP A 1 111 ? -41.669 5.000 -9.895 1.00 34.33 111 TRP A N 1
ATOM 848 C CA . TRP A 1 111 ? -41.581 6.230 -9.102 1.00 32.95 111 TRP A CA 1
ATOM 849 C C . TRP A 1 111 ? -40.805 6.073 -7.811 1.00 33.79 111 TRP A C 1
ATOM 850 O O . TRP A 1 111 ? -40.536 7.054 -7.137 1.00 35.83 111 TRP A O 1
ATOM 861 N N . LEU A 1 112 ? -40.468 4.843 -7.442 1.00 34.48 112 LEU A N 1
ATOM 862 C CA . LEU A 1 112 ? -39.782 4.611 -6.174 1.00 33.51 112 LEU A CA 1
ATOM 863 C C . LEU A 1 112 ? -38.264 4.810 -6.184 1.00 33.10 112 LEU A C 1
ATOM 864 O O . LEU A 1 112 ? -37.598 4.660 -7.201 1.00 34.74 112 LEU A O 1
ATOM 869 N N . VAL A 1 113 ? -37.730 5.131 -5.022 1.00 31.44 113 VAL A N 1
ATOM 870 C CA . VAL A 1 113 ? -36.319 5.378 -4.865 1.00 30.55 113 VAL A CA 1
ATOM 871 C C . VAL A 1 113 ? -35.910 4.543 -3.672 1.00 29.59 113 VAL A C 1
ATOM 872 O O . VAL A 1 113 ? -36.329 4.825 -2.550 1.00 29.87 113 VAL A O 1
ATOM 876 N N . PRO A 1 114 ? -35.180 3.456 -3.914 1.00 29.76 114 PRO A N 1
ATOM 877 C CA . PRO A 1 114 ? -34.659 2.619 -2.827 1.00 28.30 114 PRO A CA 1
ATOM 878 C C . PRO A 1 114 ? -33.881 3.480 -1.833 1.00 28.18 114 PRO A C 1
ATOM 879 O O . PRO A 1 114 ? -32.936 4.166 -2.239 1.00 29.14 114 PRO A O 1
ATOM 883 N N . LEU A 1 115 ? -34.318 3.473 -0.572 1.00 27.87 115 LEU A N 1
ATOM 884 C CA . LEU A 1 115 ? -33.721 4.276 0.509 1.00 27.88 115 LEU A CA 1
ATOM 885 C C . LEU A 1 115 ? -32.222 4.098 0.669 1.00 27.76 115 LEU A C 1
ATOM 886 O O . LEU A 1 115 ? -31.754 3.079 1.158 1.00 29.82 115 LEU A O 1
ATOM 891 N N . PRO A 1 116 ? -31.474 5.112 0.293 1.00 28.10 116 PRO A N 1
ATOM 892 C CA . PRO A 1 116 ? -30.016 5.053 0.362 1.00 30.50 116 PRO A CA 1
ATOM 893 C C . PRO A 1 116 ? -29.482 4.793 1.768 1.00 31.87 116 PRO A C 1
ATOM 894 O O . PRO A 1 116 ? -30.040 5.327 2.735 1.00 32.67 116 PRO A O 1
ATOM 898 N N . LYS A 1 117 ? -28.433 3.970 1.865 1.00 32.00 117 LYS A N 1
ATOM 899 C CA . LYS A 1 117 ? -27.743 3.742 3.123 1.00 33.57 117 LYS A CA 1
ATOM 900 C C . LYS A 1 117 ? -27.231 5.099 3.592 1.00 35.05 117 LYS A C 1
ATOM 901 O O . LYS A 1 117 ? -26.458 5.760 2.887 1.00 36.48 117 LYS A O 1
ATOM 907 N N . GLY A 1 118 ? -27.676 5.530 4.766 1.00 34.96 118 GLY A N 1
ATOM 908 C CA . GLY A 1 118 ? -27.266 6.817 5.298 1.00 32.97 118 GLY A CA 1
ATOM 909 C C . GLY A 1 118 ? -28.455 7.698 5.614 1.00 32.67 118 GLY A C 1
ATOM 910 O O . GLY A 1 118 ? -28.307 8.802 6.127 1.00 33.76 118 GLY A O 1
ATOM 911 N N . LEU A 1 119 ? -29.644 7.226 5.279 1.00 32.23 119 LEU A N 1
ATOM 912 C CA . LEU A 1 119 ? -30.844 7.971 5.586 1.00 33.53 119 LEU A CA 1
ATOM 913 C C . LEU A 1 119 ? -31.900 7.093 6.232 1.00 34.03 119 LEU A C 1
ATOM 914 O O . LEU A 1 119 ? -32.125 5.962 5.821 1.00 33.54 119 LEU A O 1
ATOM 919 N N . THR A 1 120 ? -32.539 7.633 7.252 1.00 34.95 120 THR A N 1
ATOM 920 C CA . THR A 1 120 ? -33.674 6.994 7.874 1.00 36.33 120 THR A CA 1
ATOM 921 C C . THR A 1 120 ? -34.896 7.435 7.062 1.00 35.11 120 THR A C 1
ATOM 922 O O . THR A 1 120 ? -34.832 8.419 6.327 1.00 35.30 120 THR A O 1
ATOM 926 N N . LEU A 1 121 ? -35.991 6.692 7.162 1.00 34.06 121 LEU A N 1
ATOM 927 C CA . LEU A 1 121 ? -37.233 7.084 6.501 1.00 32.61 121 LEU A CA 1
ATOM 928 C C . LEU A 1 121 ? -37.673 8.464 6.997 1.00 32.45 121 LEU A C 1
ATOM 929 O O . LEU A 1 121 ? -38.150 9.274 6.219 1.00 33.23 121 LEU A O 1
ATOM 934 N N . LYS A 1 122 ? -37.503 8.714 8.298 1.00 33.69 122 LYS A N 1
ATOM 935 C CA . LYS A 1 122 ? -37.837 10.008 8.907 1.00 32.92 122 LYS A CA 1
ATOM 936 C C . LYS A 1 122 ? -36.951 11.117 8.342 1.00 32.54 122 LYS A C 1
ATOM 937 O O . LYS A 1 122 ? -37.436 12.192 7.978 1.00 31.76 122 LYS A O 1
ATOM 943 N N . GLU A 1 123 ? -35.649 10.847 8.281 1.00 31.86 123 GLU A N 1
ATOM 944 C CA . GLU A 1 123 ? -34.693 11.781 7.700 1.00 31.08 123 GLU A CA 1
ATOM 945 C C . GLU A 1 123 ? -35.012 11.981 6.219 1.00 31.18 123 GLU A C 1
ATOM 946 O O . GLU A 1 123 ? -34.824 13.075 5.687 1.00 33.16 123 GLU A O 1
ATOM 952 N N . ALA A 1 124 ? -35.492 10.932 5.553 1.00 30.28 124 ALA A N 1
ATOM 953 C CA . ALA A 1 124 ? -35.830 11.037 4.133 1.00 31.88 124 ALA A CA 1
ATOM 954 C C . ALA A 1 124 ? -37.003 11.969 3.954 1.00 32.57 124 ALA A C 1
ATOM 955 O O . ALA A 1 124 ? -37.058 12.724 2.999 1.00 32.45 124 ALA A O 1
ATOM 965 N N . ALA A 1 126 ? -37.823 14.332 6.188 1.00 35.11 126 ALA A N 1
ATOM 966 C CA . ALA A 1 126 ? -37.394 15.615 6.726 1.00 32.50 126 ALA A CA 1
ATOM 967 C C . ALA A 1 126 ? -36.778 16.425 5.600 1.00 32.46 126 ALA A C 1
ATOM 968 O O . ALA A 1 126 ? -36.962 17.636 5.528 1.00 33.37 126 ALA A O 1
ATOM 970 N N . ILE A 1 127 ? -36.052 15.738 4.719 1.00 30.84 127 ILE A N 1
ATOM 971 C CA . ILE A 1 127 ? -35.482 16.342 3.517 1.00 29.46 127 ILE A CA 1
ATOM 972 C C . ILE A 1 127 ? -36.650 16.568 2.521 1.00 29.89 127 ILE A C 1
ATOM 973 O O . ILE A 1 127 ? -36.995 17.708 2.204 1.00 26.65 127 ILE A O 1
ATOM 978 N N . GLY A 1 128 ? -37.277 15.469 2.083 1.00 30.79 128 GLY A N 1
ATOM 979 C CA . GLY A 1 128 ? -38.451 15.493 1.219 1.00 29.06 128 GLY A CA 1
ATOM 980 C C . GLY A 1 128 ? -38.266 16.189 -0.105 1.00 28.78 128 GLY A C 1
ATOM 981 O O . GLY A 1 128 ? -37.134 16.368 -0.559 1.00 29.67 128 GLY A O 1
ATOM 982 N N . THR A 1 129 ? -39.378 16.583 -0.730 1.00 27.59 129 THR A N 1
ATOM 983 C CA . THR A 1 129 ? -39.320 17.322 -1.990 1.00 27.10 129 THR A CA 1
ATOM 984 C C . THR A 1 129 ? -38.460 18.575 -1.833 1.00 26.86 129 THR A C 1
ATOM 985 O O . THR A 1 129 ? -37.662 18.888 -2.710 1.00 27.53 129 THR A O 1
ATOM 989 N N . ALA A 1 130 ? -38.616 19.273 -0.706 1.00 25.85 130 ALA A N 1
ATOM 990 C CA . ALA A 1 130 ? -37.864 20.496 -0.448 1.00 26.70 130 ALA A CA 1
ATOM 991 C C . ALA A 1 130 ? -36.363 20.274 -0.489 1.00 28.78 130 ALA A C 1
ATOM 992 O O . ALA A 1 130 ? -35.646 21.004 -1.182 1.00 31.54 130 ALA A O 1
ATOM 994 N N . GLY A 1 131 ? -35.891 19.268 0.250 1.00 28.37 131 GLY A N 1
ATOM 995 C CA . GLY A 1 131 ? -34.487 18.901 0.257 1.00 27.31 131 GLY A CA 1
ATOM 996 C C . GLY A 1 131 ? -34.005 18.462 -1.118 1.00 28.26 131 GLY A C 1
ATOM 997 O O . GLY A 1 131 ? -32.907 18.847 -1.543 1.00 29.23 131 GLY A O 1
ATOM 998 N N . PHE A 1 132 ? -34.817 17.667 -1.817 1.00 27.47 132 PHE A N 1
ATOM 999 C CA . PHE A 1 132 ? -34.499 17.278 -3.190 1.00 28.95 132 PHE A CA 1
ATOM 1000 C C . PHE A 1 132 ? -34.348 18.549 -4.036 1.00 30.48 132 PHE A C 1
ATOM 1001 O O . PHE A 1 132 ? -33.420 18.665 -4.833 1.00 31.71 132 PHE A O 1
ATOM 1009 N N . THR A 1 133 ? -35.250 19.507 -3.845 1.00 29.15 133 THR A N 1
ATOM 1010 C CA . THR A 1 133 ? -35.173 20.735 -4.596 1.00 30.29 133 THR A CA 1
ATOM 1011 C C . THR A 1 133 ? -33.901 21.493 -4.257 1.00 31.37 133 THR A C 1
ATOM 1012 O O . THR A 1 133 ? -33.229 22.010 -5.161 1.00 33.80 133 THR A O 1
ATOM 1016 N N . ALA A 1 134 ? -33.541 21.526 -2.971 1.00 30.33 134 ALA A N 1
ATOM 1017 C CA . ALA A 1 134 ? -32.317 22.220 -2.550 1.00 28.71 134 ALA A CA 1
ATOM 1018 C C . ALA A 1 134 ? -31.087 21.509 -3.100 1.00 28.31 134 ALA A C 1
ATOM 1019 O O . ALA A 1 134 ? -30.235 22.132 -3.717 1.00 28.95 134 ALA A O 1
ATOM 1021 N N . ALA A 1 135 ? -31.027 20.194 -2.925 1.00 28.06 135 ALA A N 1
ATOM 1022 C CA . ALA A 1 135 ? -29.895 19.413 -3.428 1.00 28.41 135 ALA A CA 1
ATOM 1023 C C . ALA A 1 135 ? -29.671 19.559 -4.933 1.00 26.79 135 ALA A C 1
ATOM 1024 O O . ALA A 1 135 ? -28.556 19.818 -5.375 1.00 24.85 135 ALA A O 1
ATOM 1026 N N . LEU A 1 136 ? -30.735 19.394 -5.705 1.00 27.59 136 LEU A N 1
ATOM 1027 C CA . LEU A 1 136 ? -30.664 19.527 -7.147 1.00 29.41 136 LEU A CA 1
ATOM 1028 C C . LEU A 1 136 ? -30.138 20.913 -7.543 1.00 31.90 136 LEU A C 1
ATOM 1029 O O . LEU A 1 136 ? -29.293 21.018 -8.425 1.00 31.72 136 LEU A O 1
ATOM 1034 N N . SER A 1 137 ? -30.603 21.961 -6.855 1.00 34.04 137 SER A N 1
ATOM 1035 C CA . SER A 1 137 ? -30.148 23.334 -7.121 1.00 35.58 137 SER A CA 1
ATOM 1036 C C . SER A 1 137 ? -28.630 23.476 -6.967 1.00 36.78 137 SER A C 1
ATOM 1037 O O . SER A 1 137 ? -27.949 24.050 -7.824 1.00 37.96 137 SER A O 1
ATOM 1040 N N . ILE A 1 138 ? -28.112 22.977 -5.854 1.00 36.35 138 ILE A N 1
ATOM 1041 C CA . ILE A 1 138 ? -26.691 23.054 -5.578 1.00 35.86 138 ILE A CA 1
ATOM 1042 C C . ILE A 1 138 ? -25.922 22.176 -6.572 1.00 36.71 138 ILE A C 1
ATOM 1043 O O . ILE A 1 138 ? -24.872 22.577 -7.092 1.00 37.73 138 ILE A O 1
ATOM 1048 N N . HIS A 1 139 ? -26.477 21.006 -6.873 1.00 34.92 139 HIS A N 1
ATOM 1049 C CA . HIS A 1 139 ? -25.869 20.095 -7.832 1.00 33.43 139 HIS A CA 1
ATOM 1050 C C . HIS A 1 139 ? -25.681 20.788 -9.153 1.00 33.25 139 HIS A C 1
ATOM 1051 O O . HIS A 1 139 ? -24.594 20.793 -9.732 1.00 32.24 139 HIS A O 1
ATOM 1058 N N . ARG A 1 140 ? -26.774 21.368 -9.620 1.00 34.00 140 ARG A N 1
ATOM 1059 C CA . ARG A 1 140 ? -26.828 22.040 -10.887 1.00 33.16 140 ARG A CA 1
ATOM 1060 C C . ARG A 1 140 ? -25.888 23.251 -10.909 1.00 33.18 140 ARG A C 1
ATOM 1061 O O . ARG A 1 140 ? -25.248 23.501 -11.918 1.00 34.43 140 ARG A O 1
ATOM 1069 N N . LEU A 1 141 ? -25.773 23.984 -9.798 1.00 33.03 141 LEU A N 1
ATOM 1070 C CA . LEU A 1 141 ? -24.857 25.133 -9.756 1.00 31.42 141 LEU A CA 1
ATOM 1071 C C . LEU A 1 141 ? -23.418 24.652 -9.836 1.00 33.68 141 LEU A C 1
ATOM 1072 O O . LEU A 1 141 ? -22.588 25.280 -10.498 1.00 34.73 141 LEU A O 1
ATOM 1077 N N . GLU A 1 142 ? -23.134 23.525 -9.184 1.00 34.54 142 GLU A N 1
ATOM 1078 C CA . GLU A 1 142 ? -21.779 22.998 -9.135 1.00 37.15 142 GLU A CA 1
ATOM 1079 C C . GLU A 1 142 ? -21.248 22.518 -10.488 1.00 38.68 142 GLU A C 1
ATOM 1080 O O . GLU A 1 142 ? -20.081 22.739 -10.808 1.00 38.48 142 GLU A O 1
ATOM 1086 N N . GLU A 1 143 ? -22.099 21.887 -11.295 1.00 41.26 143 GLU A N 1
ATOM 1087 C CA . GLU A 1 143 ? -21.657 21.457 -12.620 1.00 41.90 143 GLU A CA 1
ATOM 1088 C C . GLU A 1 143 ? -21.551 22.654 -13.526 1.00 41.10 143 GLU A C 1
ATOM 1089 O O . GLU A 1 143 ? -20.973 22.581 -14.580 1.00 42.61 143 GLU A O 1
ATOM 1095 N N . HIS A 1 144 ? -22.087 23.776 -13.083 1.00 42.50 144 HIS A N 1
ATOM 1096 C CA . HIS A 1 144 ? -22.011 25.002 -13.849 1.00 43.51 144 HIS A CA 1
ATOM 1097 C C . HIS A 1 144 ? -20.821 25.869 -13.415 1.00 40.76 144 HIS A C 1
ATOM 1098 O O . HIS A 1 144 ? -20.683 27.003 -13.886 1.00 41.61 144 HIS A O 1
ATOM 1105 N N . GLY A 1 145 ? -19.980 25.360 -12.514 1.00 35.24 145 GLY A N 1
ATOM 1106 C CA . GLY A 1 145 ? -18.818 26.111 -12.092 1.00 34.28 145 GLY A CA 1
ATOM 1107 C C . GLY A 1 145 ? -18.669 26.526 -10.633 1.00 35.52 145 GLY A C 1
ATOM 1108 O O . GLY A 1 145 ? -17.600 27.024 -10.244 1.00 37.01 145 GLY A O 1
ATOM 1109 N N . LEU A 1 146 ? -19.696 26.306 -9.813 1.00 35.00 146 LEU A N 1
ATOM 1110 C CA . LEU A 1 146 ? -19.631 26.695 -8.400 1.00 33.54 146 LEU A CA 1
ATOM 1111 C C . LEU A 1 146 ? -18.775 25.820 -7.475 1.00 34.82 146 LEU A C 1
ATOM 1112 O O . LEU A 1 146 ? -18.936 24.596 -7.422 1.00 35.57 146 LEU A O 1
ATOM 1117 N N . THR A 1 147 ? -17.861 26.477 -6.761 1.00 33.87 147 THR A N 1
ATOM 1118 C CA . THR A 1 147 ? -17.056 25.860 -5.707 1.00 33.57 147 THR A CA 1
ATOM 1119 C C . THR A 1 147 ? -16.999 26.922 -4.602 1.00 33.36 147 THR A C 1
ATOM 1120 O O . THR A 1 147 ? -17.208 28.109 -4.887 1.00 33.85 147 THR A O 1
ATOM 1124 N N . PRO A 1 148 ? -16.764 26.516 -3.352 1.00 32.07 148 PRO A N 1
ATOM 1125 C CA . PRO A 1 148 ? -16.628 27.469 -2.245 1.00 32.64 148 PRO A CA 1
ATOM 1126 C C . PRO A 1 148 ? -15.647 28.623 -2.476 1.00 34.68 148 PRO A C 1
ATOM 1127 O O . PRO A 1 148 ? -15.849 29.693 -1.904 1.00 35.78 148 PRO A O 1
ATOM 1131 N N . GLU A 1 149 ? -14.638 28.438 -3.322 1.00 36.42 149 GLU A N 1
ATOM 1132 C CA . GLU A 1 149 ? -13.647 29.497 -3.544 1.00 38.93 149 GLU A CA 1
ATOM 1133 C C . GLU A 1 149 ? -14.050 30.620 -4.526 1.00 37.95 149 GLU A C 1
ATOM 1134 O O . GLU A 1 149 ? -13.309 31.587 -4.709 1.00 38.74 149 GLU A O 1
ATOM 1140 N N . ARG A 1 150 ? -15.233 30.505 -5.116 1.00 36.47 150 ARG A N 1
ATOM 1141 C CA . ARG A 1 150 ? -15.722 31.494 -6.072 1.00 36.90 150 ARG A CA 1
ATOM 1142 C C . ARG A 1 150 ? -16.372 32.711 -5.405 1.00 35.22 150 ARG A C 1
ATOM 1143 O O . ARG A 1 150 ? -16.571 33.751 -6.042 1.00 34.64 150 ARG A O 1
ATOM 1151 N N . GLY A 1 151 ? -16.739 32.575 -4.137 1.00 33.58 151 GLY A N 1
ATOM 1152 C CA . GLY A 1 151 ? -17.379 33.668 -3.426 1.00 30.85 151 GLY A CA 1
ATOM 1153 C C . GLY A 1 151 ? -18.616 33.243 -2.675 1.00 28.36 151 GLY A C 1
ATOM 1154 O O . GLY A 1 151 ? -19.020 32.092 -2.758 1.00 28.76 151 GLY A O 1
ATOM 1155 N N . PRO A 1 152 ? -19.237 34.176 -1.961 1.00 26.91 152 PRO A N 1
ATOM 1156 C CA . PRO A 1 152 ? -20.397 33.853 -1.129 1.00 26.54 152 PRO A CA 1
ATOM 1157 C C . PRO A 1 152 ? -21.619 33.500 -1.954 1.00 27.61 152 PRO A C 1
ATOM 1158 O O . PRO A 1 152 ? -21.769 33.979 -3.087 1.00 27.69 152 PRO A O 1
ATOM 1162 N N . VAL A 1 153 ? -22.465 32.648 -1.386 1.00 27.06 153 VAL A N 1
ATOM 1163 C CA . VAL A 1 153 ? -23.665 32.177 -2.052 1.00 28.27 153 VAL A CA 1
ATOM 1164 C C . VAL A 1 153 ? -24.896 32.670 -1.312 1.00 28.55 153 VAL A C 1
ATOM 1165 O O . VAL A 1 153 ? -25.033 32.435 -0.112 1.00 28.38 153 VAL A O 1
ATOM 1169 N N . LEU A 1 154 ? -25.771 33.375 -2.035 1.00 28.53 154 LEU A N 1
ATOM 1170 C CA . LEU A 1 154 ? -26.993 33.939 -1.469 1.00 28.88 154 LEU A CA 1
ATOM 1171 C C . LEU A 1 154 ? -28.135 32.924 -1.472 1.00 29.75 154 LEU A C 1
ATOM 1172 O O . LEU A 1 154 ? -28.271 32.142 -2.413 1.00 32.17 154 LEU A O 1
ATOM 1177 N N . VAL A 1 155 ? -28.923 32.900 -0.396 1.00 28.22 155 VAL A N 1
ATOM 1178 C CA . VAL A 1 155 ? -30.131 32.068 -0.409 1.00 28.37 155 VAL A CA 1
ATOM 1179 C C . VAL A 1 155 ? -31.331 32.877 0.087 1.00 28.45 155 VAL A C 1
ATOM 1180 O O . VAL A 1 155 ? -31.282 33.480 1.119 1.00 29.49 155 VAL A O 1
ATOM 1184 N N . THR A 1 156 ? -32.435 32.899 -0.672 1.00 28.04 156 THR A N 1
ATOM 1185 C CA . THR A 1 156 ? -33.426 33.932 -0.379 1.00 31.25 156 THR A CA 1
ATOM 1186 C C . THR A 1 156 ? -34.722 33.401 0.296 1.00 34.36 156 THR A C 1
ATOM 1187 O O . THR A 1 156 ? -35.461 34.114 0.965 1.00 39.59 156 THR A O 1
ATOM 1191 N N . GLY A 1 157 ? -35.040 32.119 0.079 1.00 36.61 157 GLY A N 1
ATOM 1192 C CA . GLY A 1 157 ? -36.209 31.593 0.787 1.00 38.22 157 GLY A CA 1
ATOM 1193 C C . GLY A 1 157 ? -35.752 31.007 2.114 1.00 37.49 157 GLY A C 1
ATOM 1194 O O . GLY A 1 157 ? -36.117 29.908 2.515 1.00 39.23 157 GLY A O 1
ATOM 1195 N N . ALA A 1 158 ? -34.846 31.752 2.770 1.00 36.07 158 ALA A N 1
ATOM 1196 C CA . ALA A 1 158 ? -34.048 31.173 3.836 1.00 33.09 158 ALA A CA 1
ATOM 1197 C C . ALA A 1 158 ? -34.868 30.484 4.912 1.00 32.09 158 ALA A C 1
ATOM 1198 O O . ALA A 1 158 ? -34.401 29.551 5.559 1.00 32.96 158 ALA A O 1
ATOM 1200 N N . THR A 1 159 ? -35.958 31.005 5.458 1.00 31.36 159 THR A N 1
ATOM 1201 C CA . THR A 1 159 ? -36.650 30.305 6.536 1.00 32.07 159 THR A CA 1
ATOM 1202 C C . THR A 1 159 ? -37.577 29.194 6.090 1.00 30.76 159 THR A C 1
ATOM 1203 O O . THR A 1 159 ? -37.964 28.356 6.897 1.00 31.92 159 THR A O 1
ATOM 1207 N N . GLY A 1 160 ? -37.960 29.194 4.820 1.00 28.21 160 GLY A N 1
ATOM 1208 C CA . GLY A 1 160 ? -38.806 28.134 4.291 1.00 27.51 160 GLY A CA 1
ATOM 1209 C C . GLY A 1 160 ? -38.110 26.779 4.228 1.00 27.13 160 GLY A C 1
ATOM 1210 O O . GLY A 1 160 ? -36.940 26.641 4.639 1.00 24.57 160 GLY A O 1
ATOM 1211 N N . GLY A 1 161 ? -38.817 25.784 3.693 1.00 26.16 161 GLY A N 1
ATOM 1212 C CA . GLY A 1 161 ? -38.291 24.431 3.605 1.00 28.91 161 GLY A CA 1
ATOM 1213 C C . GLY A 1 161 ? -37.037 24.283 2.752 1.00 30.82 161 GLY A C 1
ATOM 1214 O O . GLY A 1 161 ? -36.005 23.808 3.222 1.00 31.82 161 GLY A O 1
ATOM 1215 N N . VAL A 1 162 ? -37.130 24.710 1.499 1.00 31.84 162 VAL A N 1
ATOM 1216 C CA . VAL A 1 162 ? -36.021 24.613 0.560 1.00 31.94 162 VAL A CA 1
ATOM 1217 C C . VAL A 1 162 ? -34.871 25.497 0.998 1.00 32.65 162 VAL A C 1
ATOM 1218 O O . VAL A 1 162 ? -33.705 25.106 0.884 1.00 34.79 162 VAL A O 1
ATOM 1222 N N . GLY A 1 163 ? -35.211 26.676 1.520 1.00 30.84 163 GLY A N 1
ATOM 1223 C CA . GLY A 1 163 ? -34.224 27.662 1.928 1.00 28.30 163 GLY A CA 1
ATOM 1224 C C . GLY A 1 163 ? -33.386 27.233 3.103 1.00 26.74 163 GLY A C 1
ATOM 1225 O O . GLY A 1 163 ? -32.162 27.300 3.037 1.00 26.68 163 GLY A O 1
ATOM 1226 N N . SER A 1 164 ? -34.050 26.788 4.171 1.00 26.96 164 SER A N 1
ATOM 1227 C CA . SER A 1 164 ? -33.381 26.292 5.375 1.00 25.14 164 SER A CA 1
ATOM 1228 C C . SER A 1 164 ? -32.475 25.163 5.006 1.00 26.40 164 SER A C 1
ATOM 1229 O O . SER A 1 164 ? -31.307 25.128 5.402 1.00 27.83 164 SER A O 1
ATOM 1232 N N . LEU A 1 165 ? -33.001 24.241 4.214 1.00 26.06 165 LEU A N 1
ATOM 1233 C CA . LEU A 1 165 ? -32.215 23.100 3.827 1.00 26.74 165 LEU A CA 1
ATOM 1234 C C . LEU A 1 165 ? -30.996 23.486 2.980 1.00 28.40 165 LEU A C 1
ATOM 1235 O O . LEU A 1 165 ? -29.912 22.923 3.175 1.00 29.39 165 LEU A O 1
ATOM 1240 N N . ALA A 1 166 ? -31.158 24.455 2.069 1.00 28.18 166 ALA A N 1
ATOM 1241 C CA . ALA A 1 166 ? -30.043 24.882 1.202 1.00 27.87 166 ALA A CA 1
ATOM 1242 C C . ALA A 1 166 ? -28.924 25.521 2.025 1.00 27.89 166 ALA A C 1
ATOM 1243 O O . ALA A 1 166 ? -27.751 25.205 1.830 1.00 27.46 166 ALA A O 1
ATOM 1245 N N . VAL A 1 167 ? -29.297 26.405 2.953 1.00 26.22 167 VAL A N 1
ATOM 1246 C CA . VAL A 1 167 ? -28.331 27.045 3.825 1.00 25.31 167 VAL A CA 1
ATOM 1247 C C . VAL A 1 167 ? -27.488 25.959 4.497 1.00 26.26 167 VAL A C 1
ATOM 1248 O O . VAL A 1 167 ? -26.250 25.968 4.405 1.00 26.87 167 VAL A O 1
ATOM 1252 N N . SER A 1 168 ? -28.159 24.993 5.114 1.00 25.08 168 SER A N 1
ATOM 1253 C CA . SER A 1 168 ? -27.457 23.902 5.758 1.00 25.59 168 SER A CA 1
ATOM 1254 C C . SER A 1 168 ? -26.522 23.145 4.811 1.00 27.44 168 SER A C 1
ATOM 1255 O O . SER A 1 168 ? -25.346 22.938 5.133 1.00 27.97 168 SER A O 1
ATOM 1266 N N . LEU A 1 170 ? -25.165 24.105 2.027 1.00 28.79 170 LEU A N 1
ATOM 1267 C CA . LEU A 1 170 ? -24.084 24.955 1.586 1.00 27.02 170 LEU A CA 1
ATOM 1268 C C . LEU A 1 170 ? -23.072 25.216 2.703 1.00 27.62 170 LEU A C 1
ATOM 1269 O O . LEU A 1 170 ? -21.868 25.176 2.479 1.00 27.66 170 LEU A O 1
ATOM 1274 N N . ALA A 1 171 ? -23.551 25.463 3.912 1.00 27.61 171 ALA A N 1
ATOM 1275 C CA . ALA A 1 171 ? -22.639 25.707 5.015 1.00 27.07 171 ALA A CA 1
ATOM 1276 C C . ALA A 1 171 ? -21.761 24.485 5.313 1.00 28.29 171 ALA A C 1
ATOM 1277 O O . ALA A 1 171 ? -20.565 24.635 5.605 1.00 28.84 171 ALA A O 1
ATOM 1279 N N . LYS A 1 172 ? -22.343 23.284 5.214 1.00 27.83 172 LYS A N 1
ATOM 1280 C CA . LYS A 1 172 ? -21.610 22.047 5.473 1.00 28.85 172 LYS A CA 1
ATOM 1281 C C . LYS A 1 172 ? -20.663 21.664 4.333 1.00 30.67 172 LYS A C 1
ATOM 1282 O O . LYS A 1 172 ? -19.721 20.903 4.530 1.00 31.49 172 LYS A O 1
ATOM 1288 N N . ARG A 1 173 ? -20.916 22.200 3.141 1.00 31.07 173 ARG A N 1
ATOM 1289 C CA . ARG A 1 173 ? -20.041 21.979 1.992 1.00 30.45 173 ARG A CA 1
ATOM 1290 C C . ARG A 1 173 ? -18.834 22.911 2.095 1.00 29.40 173 ARG A C 1
ATOM 1291 O O . ARG A 1 173 ? -17.920 22.812 1.299 1.00 31.32 173 ARG A O 1
ATOM 1299 N N . GLY A 1 174 ? -18.853 23.840 3.050 1.00 28.19 174 GLY A N 1
ATOM 1300 C CA . GLY A 1 174 ? -17.771 24.801 3.219 1.00 26.75 174 GLY A CA 1
ATOM 1301 C C . GLY A 1 174 ? -18.005 26.168 2.569 1.00 26.66 174 GLY A C 1
ATOM 1302 O O . GLY A 1 174 ? -17.098 27.013 2.545 1.00 25.36 174 GLY A O 1
ATOM 1303 N N . TYR A 1 175 ? -19.210 26.393 2.041 1.00 25.15 175 TYR A N 1
ATOM 1304 C CA . TYR A 1 175 ? -19.536 27.671 1.431 1.00 24.98 175 TYR A CA 1
ATOM 1305 C C . TYR A 1 175 ? -19.764 28.787 2.441 1.00 25.93 175 TYR A C 1
ATOM 1306 O O . TYR A 1 175 ? -20.221 28.552 3.549 1.00 28.02 175 TYR A O 1
ATOM 1315 N N . THR A 1 176 ? -19.421 30.008 2.047 1.00 26.04 176 THR A N 1
ATOM 1316 C CA . THR A 1 176 ? -19.753 31.178 2.820 1.00 25.24 176 THR A CA 1
ATOM 1317 C C . THR A 1 176 ? -21.169 31.481 2.357 1.00 27.10 176 THR A C 1
ATOM 1318 O O . THR A 1 176 ? -21.381 31.771 1.194 1.00 29.34 176 THR A O 1
ATOM 1322 N N . VAL A 1 177 ? -22.141 31.378 3.255 1.00 28.04 177 VAL A N 1
ATOM 1323 C CA . VAL A 1 177 ? -23.525 31.602 2.899 1.00 26.65 177 VAL A CA 1
ATOM 1324 C C . VAL A 1 177 ? -24.088 32.884 3.470 1.00 27.39 177 VAL A C 1
ATOM 1325 O O . VAL A 1 177 ? -23.897 33.202 4.653 1.00 25.30 177 VAL A O 1
ATOM 1329 N N . GLU A 1 178 ? -24.762 33.640 2.610 1.00 29.77 178 GLU A N 1
ATOM 1330 C CA . GLU A 1 178 ? -25.514 34.811 3.052 1.00 31.29 178 GLU A CA 1
ATOM 1331 C C . GLU A 1 178 ? -26.970 34.431 2.870 1.00 30.63 178 GLU A C 1
ATOM 1332 O O . GLU A 1 178 ? -27.356 33.915 1.822 1.00 30.44 178 GLU A O 1
ATOM 1338 N N . ALA A 1 179 ? -27.771 34.635 3.905 1.00 29.50 179 ALA A N 1
ATOM 1339 C CA . ALA A 1 179 ? -29.169 34.251 3.836 1.00 27.06 179 ALA A CA 1
ATOM 1340 C C . ALA A 1 179 ? -30.030 35.469 3.975 1.00 26.31 179 ALA A C 1
ATOM 1341 O O . ALA A 1 179 ? -29.712 36.392 4.720 1.00 26.07 179 ALA A O 1
ATOM 1343 N N . SER A 1 180 ? -31.126 35.484 3.242 1.00 27.11 180 SER A N 1
ATOM 1344 C CA . SER A 1 180 ? -32.029 36.616 3.303 1.00 28.65 180 SER A CA 1
ATOM 1345 C C . SER A 1 180 ? -33.427 36.125 3.616 1.00 28.79 180 SER A C 1
ATOM 1346 O O . SER A 1 180 ? -33.844 35.074 3.155 1.00 26.58 180 SER A O 1
ATOM 1349 N N . THR A 1 181 ? -34.121 36.869 4.453 1.00 30.82 181 THR A N 1
ATOM 1350 C CA . THR A 1 181 ? -35.482 36.538 4.816 1.00 34.80 181 THR A CA 1
ATOM 1351 C C . THR A 1 181 ? -36.269 37.827 5.011 1.00 37.51 181 THR A C 1
ATOM 1352 O O . THR A 1 181 ? -35.692 38.912 5.042 1.00 39.90 181 THR A O 1
ATOM 1356 N N . GLY A 1 182 ? -37.585 37.711 5.138 1.00 38.79 182 GLY A N 1
ATOM 1357 C CA . GLY A 1 182 ? -38.431 38.873 5.323 1.00 37.26 182 GLY A CA 1
ATOM 1358 C C . GLY A 1 182 ? -38.978 38.967 6.720 1.00 37.40 182 GLY A C 1
ATOM 1359 O O . GLY A 1 182 ? -39.791 39.837 7.007 1.00 39.11 182 GLY A O 1
ATOM 1360 N N . LYS A 1 183 ? -38.545 38.075 7.602 1.00 37.44 183 LYS A N 1
ATOM 1361 C CA . LYS A 1 183 ? -39.015 38.119 8.988 1.00 37.54 183 LYS A CA 1
ATOM 1362 C C . LYS A 1 183 ? -37.873 38.312 9.967 1.00 36.24 183 LYS A C 1
ATOM 1363 O O . LYS A 1 183 ? -36.919 37.550 9.964 1.00 36.73 183 LYS A O 1
ATOM 1369 N N . ALA A 1 184 ? -37.960 39.341 10.803 1.00 35.89 184 ALA A N 1
ATOM 1370 C CA . ALA A 1 184 ? -36.938 39.554 11.829 1.00 34.26 184 ALA A CA 1
ATOM 1371 C C . ALA A 1 184 ? -37.167 38.431 12.820 1.00 33.92 184 ALA A C 1
ATOM 1372 O O . ALA A 1 184 ? -38.113 37.655 12.653 1.00 36.57 184 ALA A O 1
ATOM 1374 N N . ALA A 1 185 ? -36.308 38.300 13.822 1.00 31.23 185 ALA A N 1
ATOM 1375 C CA . ALA A 1 185 ? -36.448 37.195 14.775 1.00 30.82 185 ALA A CA 1
ATOM 1376 C C . ALA A 1 185 ? -36.120 35.862 14.124 1.00 29.26 185 ALA A C 1
ATOM 1377 O O . ALA A 1 185 ? -36.291 34.822 14.740 1.00 29.79 185 ALA A O 1
ATOM 1379 N N . GLU A 1 186 ? -35.684 35.897 12.868 1.00 29.38 186 GLU A N 1
ATOM 1380 C CA . GLU A 1 186 ? -35.324 34.682 12.143 1.00 30.03 186 GLU A CA 1
ATOM 1381 C C . GLU A 1 186 ? -33.827 34.597 11.948 1.00 29.42 186 GLU A C 1
ATOM 1382 O O . GLU A 1 186 ? -33.316 33.575 11.497 1.00 29.96 186 GLU A O 1
ATOM 1388 N N . HIS A 1 187 ? -33.136 35.679 12.305 1.00 27.89 187 HIS A N 1
ATOM 1389 C CA . HIS A 1 187 ? -31.689 35.788 12.172 1.00 27.51 187 HIS A CA 1
ATOM 1390 C C . HIS A 1 187 ? -30.866 34.724 12.929 1.00 26.83 187 HIS A C 1
ATOM 1391 O O . HIS A 1 187 ? -29.991 34.081 12.338 1.00 25.58 187 HIS A O 1
ATOM 1398 N N . ASP A 1 188 ? -31.150 34.538 14.223 1.00 25.24 188 ASP A N 1
ATOM 1399 C CA . ASP A 1 188 ? -30.437 33.556 15.043 1.00 22.83 188 ASP A CA 1
ATOM 1400 C C . ASP A 1 188 ? -30.546 32.177 14.445 1.00 22.07 188 ASP A C 1
ATOM 1401 O O . ASP A 1 188 ? -29.574 31.446 14.341 1.00 21.96 188 ASP A O 1
ATOM 1406 N N . TYR A 1 189 ? -31.753 31.840 14.045 1.00 22.35 189 TYR A N 1
ATOM 1407 C CA . TYR A 1 189 ? -32.044 30.582 13.413 1.00 22.91 189 TYR A CA 1
ATOM 1408 C C . TYR A 1 189 ? -31.157 30.376 12.187 1.00 24.01 189 TYR A C 1
ATOM 1409 O O . TYR A 1 189 ? -30.534 29.332 12.037 1.00 25.25 189 TYR A O 1
ATOM 1418 N N . LEU A 1 190 ? -31.077 31.393 11.330 1.00 24.42 190 LEU A N 1
ATOM 1419 C CA . LEU A 1 190 ? -30.309 31.299 10.100 1.00 22.76 190 LEU A CA 1
ATOM 1420 C C . LEU A 1 190 ? -28.823 31.118 10.361 1.00 23.12 190 LEU A C 1
ATOM 1421 O O . LEU A 1 190 ? -28.140 30.404 9.625 1.00 24.21 190 LEU A O 1
ATOM 1426 N N . ARG A 1 191 ? -28.331 31.738 11.422 1.00 21.84 191 ARG A N 1
ATOM 1427 C CA . ARG A 1 191 ? -26.936 31.614 11.776 1.00 23.68 191 ARG A CA 1
ATOM 1428 C C . ARG A 1 191 ? -26.640 30.206 12.305 1.00 24.78 191 ARG A C 1
ATOM 1429 O O . ARG A 1 191 ? -25.568 29.668 12.060 1.00 23.35 191 ARG A O 1
ATOM 1437 N N . VAL A 1 192 ? -27.617 29.601 12.993 1.00 26.45 192 VAL A N 1
ATOM 1438 C CA . VAL A 1 192 ? -27.487 28.238 13.520 1.00 26.65 192 VAL A CA 1
ATOM 1439 C C . VAL A 1 192 ? -27.376 27.232 12.401 1.00 26.20 192 VAL A C 1
ATOM 1440 O O . VAL A 1 192 ? -26.691 26.226 12.532 1.00 28.74 192 VAL A O 1
ATOM 1444 N N . LEU A 1 193 ? -28.076 27.495 11.304 1.00 25.18 193 LEU A N 1
ATOM 1445 C CA . LEU A 1 193 ? -28.010 26.645 10.123 1.00 23.59 193 LEU A CA 1
ATOM 1446 C C . LEU A 1 193 ? -26.677 26.840 9.393 1.00 23.26 193 LEU A C 1
ATOM 1447 O O . LEU A 1 193 ? -26.384 26.127 8.450 1.00 21.92 193 LEU A O 1
ATOM 1452 N N . GLY A 1 194 ? -25.874 27.803 9.847 1.00 22.92 194 GLY A N 1
ATOM 1453 C CA . GLY A 1 194 ? -24.572 28.049 9.256 1.00 25.77 194 GLY A CA 1
ATOM 1454 C C . GLY A 1 194 ? -24.389 29.278 8.362 1.00 27.11 194 GLY A C 1
ATOM 1455 O O . GLY A 1 194 ? -23.323 29.439 7.755 1.00 28.71 194 GLY A O 1
ATOM 1456 N N . ALA A 1 195 ? -25.399 30.140 8.270 1.00 26.93 195 ALA A N 1
ATOM 1457 C CA . ALA A 1 195 ? -25.285 31.332 7.441 1.00 28.82 195 ALA A CA 1
ATOM 1458 C C . ALA A 1 195 ? -24.330 32.309 8.100 1.00 31.09 195 ALA A C 1
ATOM 1459 O O . ALA A 1 195 ? -24.502 32.648 9.270 1.00 31.86 195 ALA A O 1
ATOM 1461 N N . LYS A 1 196 ? -23.320 32.751 7.352 1.00 33.44 196 LYS A N 1
ATOM 1462 C CA . LYS A 1 196 ? -22.334 33.690 7.878 1.00 37.27 196 LYS A CA 1
ATOM 1463 C C . LYS A 1 196 ? -22.946 35.075 8.103 1.00 37.21 196 LYS A C 1
ATOM 1464 O O . LYS A 1 196 ? -22.670 35.727 9.116 1.00 37.26 196 LYS A O 1
ATOM 1470 N N . GLU A 1 197 ? -23.776 35.513 7.155 1.00 36.17 197 GLU A N 1
ATOM 1471 C CA . GLU A 1 197 ? -24.473 36.794 7.260 1.00 35.50 197 GLU A CA 1
ATOM 1472 C C . GLU A 1 197 ? -25.954 36.615 6.925 1.00 34.41 197 GLU A C 1
ATOM 1473 O O . GLU A 1 197 ? -26.331 35.743 6.138 1.00 32.40 197 GLU A O 1
ATOM 1479 N N . VAL A 1 198 ? -26.788 37.438 7.543 1.00 34.50 198 VAL A N 1
ATOM 1480 C CA . VAL A 1 198 ? -28.214 37.417 7.295 1.00 36.88 198 VAL A CA 1
ATOM 1481 C C . VAL A 1 198 ? -28.627 38.806 6.815 1.00 39.55 198 VAL A C 1
ATOM 1482 O O . VAL A 1 198 ? -28.196 39.811 7.378 1.00 39.74 198 VAL A O 1
ATOM 1486 N N . LEU A 1 199 ? -29.459 38.864 5.778 1.00 42.84 199 LEU A N 1
ATOM 1487 C CA . LEU A 1 199 ? -29.882 40.145 5.215 1.00 45.84 199 LEU A CA 1
ATOM 1488 C C . LEU A 1 199 ? -31.351 40.505 5.452 1.00 49.41 199 LEU A C 1
ATOM 1489 O O . LEU A 1 199 ? -32.235 39.652 5.338 1.00 49.27 199 LEU A O 1
ATOM 1494 N N . ALA A 1 200 ? -31.597 41.775 5.798 1.00 54.76 200 ALA A N 1
ATOM 1495 C CA . ALA A 1 200 ? -32.959 42.310 5.946 1.00 58.40 200 ALA A CA 1
ATOM 1496 C C . ALA A 1 200 ? -33.468 42.571 4.528 1.00 62.08 200 ALA A C 1
ATOM 1497 O O . ALA A 1 200 ? -32.737 43.137 3.710 1.00 63.22 200 ALA A O 1
ATOM 1499 N N . ARG A 1 201 ? -34.708 42.164 4.243 1.00 65.84 201 ARG A N 1
ATOM 1500 C CA . ARG A 1 201 ? -35.270 42.244 2.884 1.00 68.43 201 ARG A CA 1
ATOM 1501 C C . ARG A 1 201 ? -35.179 43.569 2.133 1.00 69.41 201 ARG A C 1
ATOM 1502 O O . ARG A 1 201 ? -35.824 44.562 2.498 1.00 70.04 201 ARG A O 1
ATOM 1510 N N . GLU A 1 202 ? -34.348 43.555 1.086 1.00 70.10 202 GLU A N 1
ATOM 1511 C CA . GLU A 1 202 ? -34.100 44.695 0.195 1.00 69.96 202 GLU A CA 1
ATOM 1512 C C . GLU A 1 202 ? -32.883 44.389 -0.686 1.00 69.60 202 GLU A C 1
ATOM 1513 O O . GLU A 1 202 ? -32.091 43.494 -0.381 1.00 68.10 202 GLU A O 1
ATOM 1519 N N . LEU A 1 212 ? -17.356 46.836 -1.480 1.00 74.72 212 LEU A N 1
ATOM 1520 C CA . LEU A 1 212 ? -17.960 46.059 -2.566 1.00 74.50 212 LEU A CA 1
ATOM 1521 C C . LEU A 1 212 ? -19.004 46.878 -3.328 1.00 73.72 212 LEU A C 1
ATOM 1522 O O . LEU A 1 212 ? -19.869 47.517 -2.719 1.00 74.44 212 LEU A O 1
ATOM 1527 N N . ASP A 1 213 ? -18.907 46.870 -4.659 1.00 72.02 213 ASP A N 1
ATOM 1528 C CA . ASP A 1 213 ? -19.931 47.432 -5.520 1.00 70.09 213 ASP A CA 1
ATOM 1529 C C . ASP A 1 213 ? -20.208 46.577 -6.761 1.00 69.08 213 ASP A C 1
ATOM 1530 O O . ASP A 1 213 ? -19.363 46.342 -7.619 1.00 69.34 213 ASP A O 1
ATOM 1535 N N . LYS A 1 214 ? -21.451 46.062 -6.798 1.00 65.98 214 LYS A N 1
ATOM 1536 C CA . LYS A 1 214 ? -21.993 45.475 -8.019 1.00 63.70 214 LYS A CA 1
ATOM 1537 C C . LYS A 1 214 ? -21.474 44.051 -8.370 1.00 61.90 214 LYS A C 1
ATOM 1538 O O . LYS A 1 214 ? -21.506 43.640 -9.512 1.00 60.53 214 LYS A O 1
ATOM 1544 N N . GLN A 1 215 ? -20.963 43.291 -7.360 1.00 59.67 215 GLN A N 1
ATOM 1545 C CA . GLN A 1 215 ? -20.711 41.846 -7.592 1.00 57.75 215 GLN A CA 1
ATOM 1546 C C . GLN A 1 215 ? -20.085 41.110 -6.390 1.00 54.90 215 GLN A C 1
ATOM 1547 O O . GLN A 1 215 ? -19.015 40.518 -6.472 1.00 55.11 215 GLN A O 1
ATOM 1553 N N . ARG A 1 216 ? -21.083 40.834 -5.563 1.00 51.32 216 ARG A N 1
ATOM 1554 C CA . ARG A 1 216 ? -20.872 40.092 -4.331 1.00 48.45 216 ARG A CA 1
ATOM 1555 C C . ARG A 1 216 ? -21.055 38.564 -4.409 1.00 44.53 216 ARG A C 1
ATOM 1556 O O . ARG A 1 216 ? -20.159 37.824 -3.995 1.00 43.87 216 ARG A O 1
ATOM 1564 N N . TRP A 1 217 ? -22.200 38.099 -4.932 1.00 38.74 217 TRP A N 1
ATOM 1565 C CA . TRP A 1 217 ? -22.521 36.655 -4.952 1.00 34.96 217 TRP A CA 1
ATOM 1566 C C . TRP A 1 217 ? -21.962 35.876 -6.116 1.00 33.76 217 TRP A C 1
ATOM 1567 O O . TRP A 1 217 ? -22.138 36.270 -7.262 1.00 35.40 217 TRP A O 1
ATOM 1578 N N . ALA A 1 218 ? -21.296 34.762 -5.813 1.00 31.55 218 ALA A N 1
ATOM 1579 C CA . ALA A 1 218 ? -20.803 33.850 -6.845 1.00 30.51 218 ALA A CA 1
ATOM 1580 C C . ALA A 1 218 ? -21.950 33.017 -7.393 1.00 30.20 218 ALA A C 1
ATOM 1581 O O . ALA A 1 218 ? -21.882 32.534 -8.505 1.00 32.69 218 ALA A O 1
ATOM 1583 N N . ALA A 1 219 ? -22.992 32.838 -6.591 1.00 29.72 219 ALA A N 1
ATOM 1584 C CA . ALA A 1 219 ? -24.185 32.086 -6.989 1.00 29.75 219 ALA A CA 1
ATOM 1585 C C . ALA A 1 219 ? -25.309 32.400 -6.021 1.00 30.16 219 ALA A C 1
ATOM 1586 O O . ALA A 1 219 ? -25.068 32.899 -4.921 1.00 31.84 219 ALA A O 1
ATOM 1588 N N . ALA A 1 220 ? -26.537 32.125 -6.430 1.00 30.90 220 ALA A N 1
ATOM 1589 C CA . ALA A 1 220 ? -27.686 32.312 -5.553 1.00 30.84 220 ALA A CA 1
ATOM 1590 C C . ALA A 1 220 ? -28.694 31.187 -5.727 1.00 32.34 220 ALA A C 1
ATOM 1591 O O . ALA A 1 220 ? -28.714 30.502 -6.754 1.00 33.18 220 ALA A O 1
ATOM 1593 N N . VAL A 1 221 ? -29.493 30.963 -4.690 1.00 34.19 221 VAL A N 1
ATOM 1594 C CA . VAL A 1 221 ? -30.558 29.954 -4.713 1.00 32.78 221 VAL A CA 1
ATOM 1595 C C . VAL A 1 221 ? -31.847 30.723 -4.365 1.00 33.99 221 VAL A C 1
ATOM 1596 O O . VAL A 1 221 ? -31.932 31.310 -3.288 1.00 33.68 221 VAL A O 1
ATOM 1600 N N . ASP A 1 222 ? -32.803 30.759 -5.305 1.00 33.82 222 ASP A N 1
ATOM 1601 C CA . ASP A 1 222 ? -34.094 31.433 -5.119 1.00 33.36 222 ASP A CA 1
ATOM 1602 C C . ASP A 1 222 ? -35.161 30.365 -5.158 1.00 32.79 222 ASP A C 1
ATOM 1603 O O . ASP A 1 222 ? -35.479 29.849 -6.225 1.00 32.09 222 ASP A O 1
ATOM 1608 N N . PRO A 1 223 ? -35.701 30.003 -4.000 1.00 32.75 223 PRO A N 1
ATOM 1609 C CA . PRO A 1 223 ? -36.738 28.976 -3.935 1.00 31.80 223 PRO A CA 1
ATOM 1610 C C . PRO A 1 223 ? -38.133 29.574 -3.906 1.00 32.06 223 PRO A C 1
ATOM 1611 O O . PRO A 1 223 ? -39.061 28.898 -3.512 1.00 34.20 223 PRO A O 1
ATOM 1615 N N . VAL A 1 224 ? -38.286 30.824 -4.310 1.00 31.30 224 VAL A N 1
ATOM 1616 C CA . VAL A 1 224 ? -39.589 31.458 -4.222 1.00 30.92 224 VAL A CA 1
ATOM 1617 C C . VAL A 1 224 ? -40.115 31.890 -5.586 1.00 30.21 224 VAL A C 1
ATOM 1618 O O . VAL A 1 224 ? -40.722 32.953 -5.729 1.00 29.31 224 VAL A O 1
ATOM 1622 N N . GLY A 1 225 ? -39.860 31.047 -6.585 1.00 28.69 225 GLY A N 1
ATOM 1623 C CA . GLY A 1 225 ? -40.455 31.218 -7.903 1.00 27.46 225 GLY A CA 1
ATOM 1624 C C . GLY A 1 225 ? -39.705 32.258 -8.746 1.00 28.86 225 GLY A C 1
ATOM 1625 O O . GLY A 1 225 ? -39.981 32.490 -9.919 1.00 27.26 225 GLY A O 1
ATOM 1626 N N . GLY A 1 226 ? -38.761 32.927 -8.093 1.00 28.42 226 GLY A N 1
ATOM 1627 C CA . GLY A 1 226 ? -37.938 33.869 -8.829 1.00 30.18 226 GLY A CA 1
ATOM 1628 C C . GLY A 1 226 ? -37.988 35.253 -8.197 1.00 31.00 226 GLY A C 1
ATOM 1629 O O . GLY A 1 226 ? -37.721 36.238 -8.851 1.00 32.68 226 GLY A O 1
ATOM 1630 N N . ARG A 1 227 ? -38.983 35.347 -7.296 1.00 31.24 227 ARG A N 1
ATOM 1631 C CA . ARG A 1 227 ? -39.574 36.662 -7.040 1.00 32.21 227 ARG A CA 1
ATOM 1632 C C . ARG A 1 227 ? -38.583 37.671 -6.414 1.00 32.02 227 ARG A C 1
ATOM 1633 O O . ARG A 1 227 ? -38.866 38.854 -6.281 1.00 33.76 227 ARG A O 1
ATOM 1641 N N . THR A 1 228 ? -37.384 37.185 -6.020 1.00 31.96 228 THR A N 1
ATOM 1642 C CA . THR A 1 228 ? -36.319 38.116 -5.601 1.00 33.63 228 THR A CA 1
ATOM 1643 C C . THR A 1 228 ? -35.184 38.189 -6.638 1.00 37.40 228 THR A C 1
ATOM 1644 O O . THR A 1 228 ? -34.039 38.185 -6.301 1.00 38.97 228 THR A O 1
ATOM 1648 N N . LEU A 1 229 ? -35.403 37.688 -7.856 1.00 38.74 229 LEU A N 1
ATOM 1649 C CA . LEU A 1 229 ? -34.406 37.753 -8.919 1.00 37.50 229 LEU A CA 1
ATOM 1650 C C . LEU A 1 229 ? -33.787 39.114 -9.212 1.00 39.41 229 LEU A C 1
ATOM 1651 O O . LEU A 1 229 ? -32.579 39.212 -9.379 1.00 40.78 229 LEU A O 1
ATOM 1656 N N . ALA A 1 230 ? -34.591 40.166 -9.272 1.00 41.96 230 ALA A N 1
ATOM 1657 C CA . ALA A 1 230 ? -34.021 41.482 -9.552 1.00 42.07 230 ALA A CA 1
ATOM 1658 C C . ALA A 1 230 ? -33.103 41.964 -8.426 1.00 42.35 230 ALA A C 1
ATOM 1659 O O . ALA A 1 230 ? -32.142 42.717 -8.640 1.00 45.07 230 ALA A O 1
ATOM 1661 N N . THR A 1 231 ? -33.443 41.567 -7.180 1.00 43.11 231 THR A N 1
ATOM 1662 C CA . THR A 1 231 ? -32.457 41.777 -6.133 1.00 44.32 231 THR A CA 1
ATOM 1663 C C . THR A 1 231 ? -31.165 41.011 -6.245 1.00 43.89 231 THR A C 1
ATOM 1664 O O . THR A 1 231 ? -30.099 41.577 -6.104 1.00 43.67 231 THR A O 1
ATOM 1668 N N . VAL A 1 232 ? -31.265 39.698 -6.465 1.00 41.23 232 VAL A N 1
ATOM 1669 C CA . VAL A 1 232 ? -30.098 38.825 -6.678 1.00 40.54 232 VAL A CA 1
ATOM 1670 C C . VAL A 1 232 ? -29.179 39.140 -7.893 1.00 42.13 232 VAL A C 1
ATOM 1671 O O . VAL A 1 232 ? -28.029 38.733 -7.937 1.00 43.44 232 VAL A O 1
ATOM 1675 N N . LEU A 1 233 ? -29.715 39.819 -8.913 1.00 42.01 233 LEU A N 1
ATOM 1676 C CA . LEU A 1 233 ? -29.023 40.036 -10.189 1.00 42.49 233 LEU A CA 1
ATOM 1677 C C . LEU A 1 233 ? -28.114 41.242 -10.102 1.00 44.63 233 LEU A C 1
ATOM 1678 O O . LEU A 1 233 ? -27.158 41.369 -10.874 1.00 45.31 233 LEU A O 1
ATOM 1683 N N . SER A 1 234 ? -28.422 42.136 -9.171 1.00 46.44 234 SER A N 1
ATOM 1684 C CA . SER A 1 234 ? -27.707 43.395 -9.016 1.00 45.17 234 SER A CA 1
ATOM 1685 C C . SER A 1 234 ? -26.310 43.169 -8.446 1.00 44.12 234 SER A C 1
ATOM 1686 O O . SER A 1 234 ? -25.378 43.921 -8.666 1.00 42.86 234 SER A O 1
ATOM 1689 N N . ARG A 1 235 ? -26.179 42.140 -7.620 1.00 43.16 235 ARG A N 1
ATOM 1690 C CA . ARG A 1 235 ? -24.907 41.905 -6.971 1.00 42.77 235 ARG A CA 1
ATOM 1691 C C . ARG A 1 235 ? -24.270 40.562 -7.279 1.00 38.77 235 ARG A C 1
ATOM 1692 O O . ARG A 1 235 ? -23.486 40.040 -6.489 1.00 35.27 235 ARG A O 1
ATOM 1708 N N . ARG A 1 237 ? -21.718 38.033 -9.235 1.00 33.16 237 ARG A N 1
ATOM 1709 C CA . ARG A 1 237 ? -20.423 38.080 -9.888 1.00 31.13 237 ARG A CA 1
ATOM 1710 C C . ARG A 1 237 ? -20.511 37.660 -11.356 1.00 29.43 237 ARG A C 1
ATOM 1711 O O . ARG A 1 237 ? -21.460 37.023 -11.799 1.00 26.42 237 ARG A O 1
ATOM 1719 N N . TYR A 1 238 ? -19.489 38.092 -12.123 1.00 28.37 238 TYR A N 1
ATOM 1720 C CA . TYR A 1 238 ? -19.340 37.622 -13.494 1.00 26.98 238 TYR A CA 1
ATOM 1721 C C . TYR A 1 238 ? -19.170 36.101 -13.511 1.00 28.54 238 TYR A C 1
ATOM 1722 O O . TYR A 1 238 ? -18.466 35.521 -12.695 1.00 32.76 238 TYR A O 1
ATOM 1731 N N . GLY A 1 239 ? -19.888 35.448 -14.450 1.00 27.20 239 GLY A N 1
ATOM 1732 C CA . GLY A 1 239 ? -19.825 33.992 -14.530 1.00 26.75 239 GLY A CA 1
ATOM 1733 C C . GLY A 1 239 ? -20.794 33.331 -13.546 1.00 27.50 239 GLY A C 1
ATOM 1734 O O . GLY A 1 239 ? -21.233 32.197 -13.720 1.00 29.95 239 GLY A O 1
ATOM 1735 N N . GLY A 1 240 ? -21.464 34.014 -12.622 1.00 25.08 240 GLY A N 1
ATOM 1736 C CA . GLY A 1 240 ? -22.400 33.336 -11.751 1.00 25.53 240 GLY A CA 1
ATOM 1737 C C . GLY A 1 240 ? -23.713 32.757 -12.275 1.00 26.84 240 GLY A C 1
ATOM 1738 O O . GLY A 1 240 ? -24.087 32.912 -13.452 1.00 24.71 240 GLY A O 1
ATOM 1739 N N . ALA A 1 241 ? -24.444 32.120 -11.361 1.00 27.37 241 ALA A N 1
ATOM 1740 C CA . ALA A 1 241 ? -25.690 31.450 -11.716 1.00 28.27 241 ALA A CA 1
ATOM 1741 C C . ALA A 1 241 ? -26.712 31.483 -10.588 1.00 29.93 241 ALA A C 1
ATOM 1742 O O . ALA A 1 241 ? -26.359 31.585 -9.418 1.00 32.04 241 ALA A O 1
ATOM 1744 N N . VAL A 1 242 ? -27.985 31.406 -10.942 1.00 30.28 242 VAL A N 1
ATOM 1745 C CA . VAL A 1 242 ? -29.049 31.394 -9.948 1.00 30.29 242 VAL A CA 1
ATOM 1746 C C . VAL A 1 242 ? -29.918 30.193 -10.204 1.00 31.24 242 VAL A C 1
ATOM 1747 O O . VAL A 1 242 ? -30.396 29.988 -11.321 1.00 31.79 242 VAL A O 1
ATOM 1751 N N . ALA A 1 243 ? -30.114 29.387 -9.171 1.00 31.47 243 ALA A N 1
ATOM 1752 C CA . ALA A 1 243 ? -30.990 28.261 -9.290 1.00 27.79 243 ALA A CA 1
ATOM 1753 C C . ALA A 1 243 ? -32.331 28.651 -8.731 1.00 28.41 243 ALA A C 1
ATOM 1754 O O . ALA A 1 243 ? -32.456 29.034 -7.578 1.00 28.53 243 ALA A O 1
ATOM 1756 N N . VAL A 1 244 ? -33.338 28.622 -9.602 1.00 26.18 244 VAL A N 1
ATOM 1757 C CA . VAL A 1 244 ? -34.669 29.053 -9.211 1.00 26.10 244 VAL A CA 1
ATOM 1758 C C . VAL A 1 244 ? -35.620 27.891 -9.197 1.00 26.43 244 VAL A C 1
ATOM 1759 O O . VAL A 1 244 ? -35.527 26.983 -10.028 1.00 26.66 244 VAL A O 1
ATOM 1763 N N . SER A 1 245 ? -36.529 27.911 -8.232 1.00 25.78 245 SER A N 1
ATOM 1764 C CA . SER A 1 245 ? -37.511 26.871 -8.095 1.00 25.31 245 SER A CA 1
ATOM 1765 C C . SER A 1 245 ? -38.648 27.401 -7.289 1.00 27.46 245 SER A C 1
ATOM 1766 O O . SER A 1 245 ? -38.592 28.515 -6.791 1.00 29.09 245 SER A O 1
ATOM 1769 N N . GLY A 1 246 ? -39.691 26.596 -7.169 1.00 29.91 246 GLY A N 1
ATOM 1770 C CA . GLY A 1 246 ? -40.817 26.929 -6.339 1.00 30.69 246 GLY A CA 1
ATOM 1771 C C . GLY A 1 246 ? -41.853 27.752 -7.025 1.00 32.86 246 GLY A C 1
ATOM 1772 O O . GLY A 1 246 ? -41.858 27.885 -8.245 1.00 33.41 246 GLY A O 1
ATOM 1773 N N . LEU A 1 247 ? -42.753 28.280 -6.202 1.00 36.89 247 LEU A N 1
ATOM 1774 C CA . LEU A 1 247 ? -43.832 29.174 -6.606 1.00 38.25 247 LEU A CA 1
ATOM 1775 C C . LEU A 1 247 ? -43.641 30.451 -5.776 1.00 41.10 247 LEU A C 1
ATOM 1776 O O . LEU A 1 247 ? -43.009 30.427 -4.722 1.00 42.29 247 LEU A O 1
ATOM 1781 N N . THR A 1 248 ? -44.171 31.566 -6.251 1.00 45.42 248 THR A N 1
ATOM 1782 C CA . THR A 1 248 ? -44.251 32.779 -5.438 1.00 45.88 248 THR A CA 1
ATOM 1783 C C . THR A 1 248 ? -45.353 32.685 -4.375 1.00 48.02 248 THR A C 1
ATOM 1784 O O . THR A 1 248 ? -45.162 32.159 -3.288 1.00 50.16 248 THR A O 1
ATOM 1788 N N . GLY A 1 249 ? -46.509 33.281 -4.689 1.00 49.12 249 GLY A N 1
ATOM 1789 C CA . GLY A 1 249 ? -47.668 33.152 -3.811 1.00 50.64 249 GLY A CA 1
ATOM 1790 C C . GLY A 1 249 ? -48.910 33.404 -4.645 1.00 52.91 249 GLY A C 1
ATOM 1791 O O . GLY A 1 249 ? -50.053 33.198 -4.232 1.00 52.83 249 GLY A O 1
ATOM 1792 N N . GLY A 1 250 ? -48.577 33.802 -5.883 1.00 53.96 250 GLY A N 1
ATOM 1793 C CA . GLY A 1 250 ? -49.500 34.387 -6.830 1.00 54.93 250 GLY A CA 1
ATOM 1794 C C . GLY A 1 250 ? -48.686 35.325 -7.723 1.00 56.24 250 GLY A C 1
ATOM 1795 O O . GLY A 1 250 ? -47.501 35.099 -7.969 1.00 58.76 250 GLY A O 1
ATOM 1796 N N . ALA A 1 251 ? -49.369 36.334 -8.296 1.00 55.39 251 ALA A N 1
ATOM 1797 C CA . ALA A 1 251 ? -48.665 37.520 -8.789 1.00 52.76 251 ALA A CA 1
ATOM 1798 C C . ALA A 1 251 ? -47.241 37.231 -9.271 1.00 51.37 251 ALA A C 1
ATOM 1799 O O . ALA A 1 251 ? -46.275 37.301 -8.529 1.00 50.61 251 ALA A O 1
ATOM 1801 N N . GLU A 1 252 ? -47.134 36.876 -10.561 1.00 49.55 252 GLU A N 1
ATOM 1802 C CA . GLU A 1 252 ? -45.837 36.539 -11.128 1.00 45.06 252 GLU A CA 1
ATOM 1803 C C . GLU A 1 252 ? -44.837 37.698 -11.024 1.00 41.68 252 GLU A C 1
ATOM 1804 O O . GLU A 1 252 ? -45.200 38.861 -11.061 1.00 42.10 252 GLU A O 1
ATOM 1810 N N . VAL A 1 253 ? -43.555 37.426 -10.714 1.00 37.21 253 VAL A N 1
ATOM 1811 C CA . VAL A 1 253 ? -42.487 38.450 -10.838 1.00 32.19 253 VAL A CA 1
ATOM 1812 C C . VAL A 1 253 ? -41.430 38.143 -11.952 1.00 28.53 253 VAL A C 1
ATOM 1813 O O . VAL A 1 253 ? -40.421 37.496 -11.798 1.00 29.52 253 VAL A O 1
ATOM 1817 N N . PRO A 1 254 ? -41.569 38.701 -13.134 1.00 24.29 254 PRO A N 1
ATOM 1818 C CA . PRO A 1 254 ? -40.614 38.471 -14.226 1.00 23.24 254 PRO A CA 1
ATOM 1819 C C . PRO A 1 254 ? -39.245 39.194 -14.052 1.00 22.84 254 PRO A C 1
ATOM 1820 O O . PRO A 1 254 ? -39.069 39.950 -13.091 1.00 21.43 254 PRO A O 1
ATOM 1824 N N . THR A 1 255 ? -38.288 38.924 -14.946 1.00 23.43 255 THR A N 1
ATOM 1825 C CA . THR A 1 255 ? -37.018 39.656 -14.957 1.00 26.79 255 THR A CA 1
ATOM 1826 C C . THR A 1 255 ? -36.733 40.218 -16.303 1.00 27.21 255 THR A C 1
ATOM 1827 O O . THR A 1 255 ? -37.271 39.778 -17.301 1.00 28.82 255 THR A O 1
ATOM 1831 N N . THR A 1 256 ? -35.809 41.159 -16.329 1.00 25.72 256 THR A N 1
ATOM 1832 C CA . THR A 1 256 ? -35.301 41.649 -17.572 1.00 24.85 256 THR A CA 1
ATOM 1833 C C . THR A 1 256 ? -34.261 40.588 -17.956 1.00 24.10 256 THR A C 1
ATOM 1834 O O . THR A 1 256 ? -33.891 39.759 -17.139 1.00 23.29 256 THR A O 1
ATOM 1838 N N . VAL A 1 257 ? -33.825 40.589 -19.204 1.00 23.54 257 VAL A N 1
ATOM 1839 C CA . VAL A 1 257 ? -32.868 39.611 -19.647 1.00 23.36 257 VAL A CA 1
ATOM 1840 C C . VAL A 1 257 ? -31.498 40.244 -19.673 1.00 24.08 257 VAL A C 1
ATOM 1841 O O . VAL A 1 257 ? -30.489 39.579 -19.422 1.00 25.79 257 VAL A O 1
ATOM 1845 N N . HIS A 1 258 ? -31.469 41.546 -19.919 1.00 23.76 258 HIS A N 1
ATOM 1846 C CA . HIS A 1 258 ? -30.222 42.270 -19.992 1.00 24.33 258 HIS A CA 1
ATOM 1847 C C . HIS A 1 258 ? -29.147 41.942 -18.957 1.00 24.45 258 HIS A C 1
ATOM 1848 O O . HIS A 1 258 ? -28.001 41.769 -19.346 1.00 23.83 258 HIS A O 1
ATOM 1855 N N . PRO A 1 259 ? -29.483 41.838 -17.656 1.00 25.66 259 PRO A N 1
ATOM 1856 C CA . PRO A 1 259 ? -28.449 41.565 -16.647 1.00 24.89 259 PRO A CA 1
ATOM 1857 C C . PRO A 1 259 ? -27.763 40.219 -16.826 1.00 26.16 259 PRO A C 1
ATOM 1858 O O . PRO A 1 259 ? -26.592 40.106 -16.456 1.00 28.90 259 PRO A O 1
ATOM 1862 N N . PHE A 1 260 ? -28.457 39.220 -17.372 1.00 25.63 260 PHE A N 1
ATOM 1863 C CA . PHE A 1 260 ? -27.828 37.913 -17.618 1.00 26.09 260 PHE A CA 1
ATOM 1864 C C . PHE A 1 260 ? -26.804 38.004 -18.752 1.00 26.06 260 PHE A C 1
ATOM 1865 O O . PHE A 1 260 ? -25.758 37.340 -18.739 1.00 27.92 260 PHE A O 1
ATOM 1873 N N . ILE A 1 261 ? -27.122 38.821 -19.737 1.00 22.71 261 ILE A N 1
ATOM 1874 C CA . ILE A 1 261 ? -26.246 39.022 -20.854 1.00 21.58 261 ILE A CA 1
ATOM 1875 C C . ILE A 1 261 ? -24.994 39.798 -20.456 1.00 22.97 261 ILE A C 1
ATOM 1876 O O . ILE A 1 261 ? -23.875 39.385 -20.771 1.00 25.11 261 ILE A O 1
ATOM 1881 N N . LEU A 1 262 ? -25.177 40.901 -19.737 1.00 22.98 262 LEU A N 1
ATOM 1882 C CA . LEU A 1 262 ? -24.064 41.779 -19.402 1.00 24.37 262 LEU A CA 1
ATOM 1883 C C . LEU A 1 262 ? -23.007 41.153 -18.497 1.00 24.35 262 LEU A C 1
ATOM 1884 O O . LEU A 1 262 ? -21.815 41.405 -18.653 1.00 22.59 262 LEU A O 1
ATOM 1889 N N . ARG A 1 263 ? -23.447 40.318 -17.573 1.00 25.78 263 ARG A N 1
ATOM 1890 C CA . ARG A 1 263 ? -22.530 39.670 -16.661 1.00 27.30 263 ARG A CA 1
ATOM 1891 C C . ARG A 1 263 ? -22.354 38.187 -16.954 1.00 25.15 263 ARG A C 1
ATOM 1892 O O . ARG A 1 263 ? -21.784 37.492 -16.163 1.00 23.02 263 ARG A O 1
ATOM 1900 N N . GLY A 1 264 ? -22.853 37.698 -18.084 1.00 23.53 264 GLY A N 1
ATOM 1901 C CA . GLY A 1 264 ? -22.721 36.284 -18.400 1.00 21.30 264 GLY A CA 1
ATOM 1902 C C . GLY A 1 264 ? -23.274 35.377 -17.315 1.00 21.03 264 GLY A C 1
ATOM 1903 O O . GLY A 1 264 ? -22.659 34.380 -16.940 1.00 21.00 264 GLY A O 1
ATOM 1904 N N . VAL A 1 265 ? -24.452 35.712 -16.819 1.00 21.15 265 VAL A N 1
ATOM 1905 C CA . VAL A 1 265 ? -25.041 34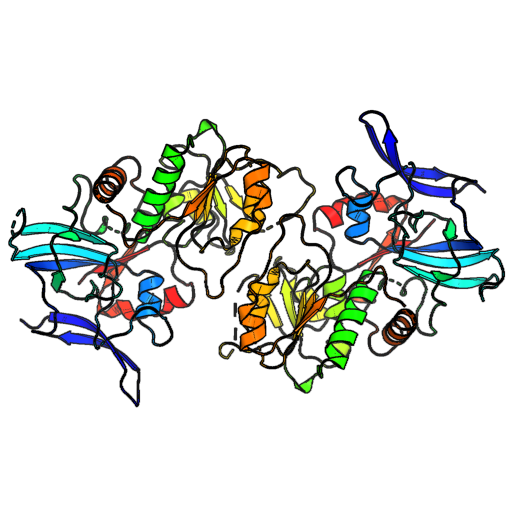.955 -15.741 1.00 22.38 265 VAL A CA 1
ATOM 1906 C C . VAL A 1 265 ? -26.060 33.999 -16.320 1.00 24.44 265 VAL A C 1
ATOM 1907 O O . VAL A 1 265 ? -26.635 34.262 -17.371 1.00 26.33 265 VAL A O 1
ATOM 1911 N N . SER A 1 266 ? -26.238 32.873 -15.646 1.00 24.52 266 SER A N 1
ATOM 1912 C CA . SER A 1 266 ? -27.141 31.840 -16.054 1.00 25.11 266 SER A CA 1
ATOM 1913 C C . SER A 1 266 ? -28.268 31.758 -15.051 1.00 27.86 266 SER A C 1
ATOM 1914 O O . SER A 1 266 ? -28.033 31.885 -13.855 1.00 28.49 266 SER A O 1
ATOM 1917 N N . LEU A 1 267 ? -29.480 31.494 -15.546 1.00 29.14 267 LEU A N 1
ATOM 1918 C CA . LEU A 1 267 ? -30.640 31.230 -14.719 1.00 29.44 267 LEU A CA 1
ATOM 1919 C C . LEU A 1 267 ? -30.951 29.732 -14.894 1.00 32.00 267 LEU A C 1
ATOM 1920 O O . LEU A 1 267 ? -31.277 29.305 -15.996 1.00 35.69 267 LEU A O 1
ATOM 1925 N N . LEU A 1 268 ? -30.816 28.931 -13.830 1.00 30.20 268 LEU A N 1
ATOM 1926 C CA . LEU A 1 268 ? -31.069 27.485 -13.910 1.00 25.65 268 LEU A CA 1
ATOM 1927 C C . LEU A 1 268 ? -32.411 27.087 -13.303 1.00 27.28 268 LEU A C 1
ATOM 1928 O O . LEU A 1 268 ? -32.585 27.107 -12.096 1.00 28.86 268 LEU A O 1
ATOM 1933 N N . GLY A 1 269 ? -33.373 26.755 -14.158 1.00 29.18 269 GLY A N 1
ATOM 1934 C CA . GLY A 1 269 ? -34.688 26.324 -13.729 1.00 27.94 269 GLY A CA 1
ATOM 1935 C C . GLY A 1 269 ? -34.616 24.945 -13.103 1.00 28.94 269 GLY A C 1
ATOM 1936 O O . GLY A 1 269 ? -34.250 24.003 -13.743 1.00 28.62 269 GLY A O 1
ATOM 1937 N N . ILE A 1 270 ? -34.960 24.851 -11.832 1.00 31.70 270 ILE A N 1
ATOM 1938 C CA . ILE A 1 270 ? -34.902 23.601 -11.107 1.00 33.18 270 ILE A CA 1
ATOM 1939 C C . ILE A 1 270 ? -36.290 23.017 -10.930 1.00 34.86 270 ILE A C 1
ATOM 1940 O O . ILE A 1 270 ? -37.159 23.619 -10.270 1.00 34.12 270 ILE A O 1
ATOM 1945 N N . ASP A 1 271 ? -36.492 21.844 -11.523 1.00 34.95 271 ASP A N 1
ATOM 1946 C CA . ASP A 1 271 ? -37.747 21.148 -11.405 1.00 36.77 271 ASP A CA 1
ATOM 1947 C C . ASP A 1 271 ? -37.552 19.824 -10.720 1.00 38.38 271 ASP A C 1
ATOM 1948 O O . ASP A 1 271 ? -36.812 18.965 -11.191 1.00 38.85 271 ASP A O 1
ATOM 1953 N N . SER A 1 272 ? -38.246 19.666 -9.609 1.00 40.49 272 SER A N 1
ATOM 1954 C CA . SER A 1 272 ? -38.157 18.468 -8.807 1.00 42.56 272 SER A CA 1
ATOM 1955 C C . SER A 1 272 ? -39.226 17.461 -9.183 1.00 42.45 272 SER A C 1
ATOM 1956 O O . SER A 1 272 ? -39.135 16.290 -8.800 1.00 45.77 272 SER A O 1
ATOM 1959 N N . VAL A 1 273 ? -40.247 17.899 -9.912 1.00 39.73 273 VAL A N 1
ATOM 1960 C CA . VAL A 1 273 ? -41.323 16.982 -10.268 1.00 38.13 273 VAL A CA 1
ATOM 1961 C C . VAL A 1 273 ? -40.911 15.869 -11.227 1.00 38.10 273 VAL A C 1
ATOM 1962 O O . VAL A 1 273 ? -40.964 14.692 -10.874 1.00 37.92 273 VAL A O 1
ATOM 1966 N N . TYR A 1 274 ? -40.473 16.246 -12.425 1.00 38.31 274 TYR A N 1
ATOM 1967 C CA . TYR A 1 274 ? -40.215 15.267 -13.475 1.00 38.20 274 TYR A CA 1
ATOM 1968 C C . TYR A 1 274 ? -38.764 14.842 -13.688 1.00 36.78 274 TYR A C 1
ATOM 1969 O O . TYR A 1 274 ? -38.450 14.202 -14.696 1.00 35.08 274 TYR A O 1
ATOM 1978 N N . CYS A 1 275 ? -37.898 15.171 -12.731 1.00 35.80 275 CYS A N 1
ATOM 1979 C CA . CYS A 1 275 ? -36.485 14.786 -12.784 1.00 37.12 275 CYS A CA 1
ATOM 1980 C C . CYS A 1 275 ? -36.308 13.281 -13.072 1.00 36.85 275 CYS A C 1
ATOM 1981 O O . CYS A 1 275 ? -36.898 12.450 -12.387 1.00 37.00 275 CYS A O 1
ATOM 1984 N N . PRO A 1 276 ? -35.498 12.939 -14.082 1.00 36.48 276 PRO A N 1
ATOM 1985 C CA . PRO A 1 276 ? -35.319 11.540 -14.492 1.00 34.83 276 PRO A CA 1
ATOM 1986 C C . PRO A 1 276 ? -34.609 10.661 -13.457 1.00 35.58 276 PRO A C 1
ATOM 1987 O O . PRO A 1 276 ? -33.661 11.093 -12.803 1.00 36.55 276 PRO A O 1
ATOM 1999 N N . ASP A 1 278 ? -32.247 8.450 -13.186 1.00 37.72 278 ASP A N 1
ATOM 2000 C CA . ASP A 1 278 ? -30.788 8.371 -13.019 1.00 37.05 278 ASP A CA 1
ATOM 2001 C C . ASP A 1 278 ? -30.233 9.540 -12.184 1.00 35.63 278 ASP A C 1
ATOM 2002 O O . ASP A 1 278 ? -29.428 9.332 -11.272 1.00 34.85 278 ASP A O 1
ATOM 2007 N N . LEU A 1 279 ? -30.685 10.760 -12.480 1.00 32.96 279 LEU A N 1
ATOM 2008 C CA . LEU A 1 279 ? -30.260 11.930 -11.719 1.00 30.96 279 LEU A CA 1
ATOM 2009 C C . LEU A 1 279 ? -30.877 11.852 -10.313 1.00 30.26 279 LEU A C 1
ATOM 2010 O O . LEU A 1 279 ? -30.216 12.134 -9.312 1.00 28.90 279 LEU A O 1
ATOM 2015 N N . ARG A 1 280 ? -32.146 11.461 -10.260 1.00 28.39 280 ARG A N 1
ATOM 2016 C CA . ARG A 1 280 ? -32.862 11.318 -9.010 1.00 27.52 280 ARG A CA 1
ATOM 2017 C C . ARG A 1 280 ? -32.074 10.461 -8.023 1.00 27.16 280 ARG A C 1
ATOM 2018 O O . ARG A 1 280 ? -31.917 10.827 -6.854 1.00 27.00 280 ARG A O 1
ATOM 2026 N N . LEU A 1 281 ? -31.558 9.333 -8.501 1.00 26.83 281 LEU A N 1
ATOM 2027 C CA . LEU A 1 281 ? -30.772 8.443 -7.656 1.00 27.72 281 LEU A CA 1
ATOM 2028 C C . LEU A 1 281 ? -29.472 9.106 -7.206 1.00 28.53 281 LEU A C 1
ATOM 2029 O O . LEU A 1 281 ? -29.061 8.957 -6.058 1.00 30.02 281 LEU A O 1
ATOM 2034 N N . ARG A 1 282 ? -28.839 9.846 -8.113 1.00 30.26 282 ARG A N 1
ATOM 2035 C CA . ARG A 1 282 ? -27.597 10.554 -7.806 1.00 32.02 282 ARG A CA 1
ATOM 2036 C C . ARG A 1 282 ? -27.813 11.574 -6.675 1.00 30.68 282 ARG A C 1
ATOM 2037 O O . ARG A 1 282 ? -27.026 11.635 -5.720 1.00 29.66 282 ARG A O 1
ATOM 2045 N N . ILE A 1 283 ? -28.887 12.358 -6.791 1.00 28.55 283 ILE A N 1
ATOM 2046 C CA . ILE A 1 283 ? -29.214 13.370 -5.794 1.00 28.32 283 ILE A CA 1
ATOM 2047 C C . ILE A 1 283 ? -29.450 12.724 -4.424 1.00 29.27 283 ILE A C 1
ATOM 2048 O O . ILE A 1 283 ? -28.946 13.212 -3.401 1.00 29.53 283 ILE A O 1
ATOM 2053 N N . TRP A 1 284 ? -30.195 11.618 -4.402 1.00 28.04 284 TRP A N 1
ATOM 2054 C CA . TRP A 1 284 ? -30.473 10.941 -3.136 1.00 27.80 284 TRP A CA 1
ATOM 2055 C C . TRP A 1 284 ? -29.214 10.373 -2.469 1.00 27.03 284 TRP A C 1
ATOM 2056 O O . TRP A 1 284 ? -29.136 10.323 -1.240 1.00 25.71 284 TRP A O 1
ATOM 2067 N N . GLU A 1 285 ? -28.232 9.970 -3.281 1.00 28.06 285 GLU A N 1
ATOM 2068 C CA . GLU A 1 285 ? -26.936 9.523 -2.761 1.00 29.91 285 GLU A CA 1
ATOM 2069 C C . GLU A 1 285 ? -26.246 10.722 -2.098 1.00 30.73 285 GLU A C 1
ATOM 2070 O O . GLU A 1 285 ? -25.755 10.616 -0.973 1.00 30.52 285 GLU A O 1
ATOM 2076 N N . ARG A 1 286 ? -26.230 11.860 -2.797 1.00 30.80 286 ARG A N 1
ATOM 2077 C CA . ARG A 1 286 ? -25.681 13.095 -2.235 1.00 32.93 286 ARG A CA 1
ATOM 2078 C C . ARG A 1 286 ? -26.404 13.458 -0.923 1.00 33.16 286 ARG A C 1
ATOM 2079 O O . ARG A 1 286 ? -25.763 13.654 0.102 1.00 34.08 286 ARG A O 1
ATOM 2087 N N . LEU A 1 287 ? -27.735 13.490 -0.945 1.00 31.77 287 LEU A N 1
ATOM 2088 C CA . LEU A 1 287 ? -28.504 13.774 0.265 1.00 30.70 287 LEU A CA 1
ATOM 2089 C C . LEU A 1 287 ? -28.170 12.816 1.423 1.00 31.82 287 LEU A C 1
ATOM 2090 O O . LEU A 1 287 ? -28.452 13.119 2.586 1.00 33.45 287 LEU A O 1
ATOM 2095 N N . ALA A 1 288 ? -27.595 11.657 1.115 1.00 31.17 288 ALA A N 1
ATOM 2096 C CA . ALA A 1 288 ? -27.225 10.715 2.179 1.00 31.89 288 ALA A CA 1
ATOM 2097 C C . ALA A 1 288 ? -25.789 10.938 2.637 1.00 31.24 288 ALA A C 1
ATOM 2098 O O . ALA A 1 288 ? -25.382 10.441 3.684 1.00 29.63 288 ALA A O 1
ATOM 2100 N N . GLY A 1 289 ? -25.035 11.696 1.835 1.00 32.12 289 GLY A N 1
ATOM 2101 C CA . GLY A 1 289 ? -23.638 11.992 2.101 1.00 32.22 289 GLY A CA 1
ATOM 2102 C C . GLY A 1 289 ? -23.316 13.476 2.128 1.00 33.26 289 GLY A C 1
ATOM 2103 O O . GLY A 1 289 ? -23.825 14.206 2.978 1.00 35.71 289 GLY A O 1
ATOM 2104 N N . ASP A 1 290 ? -22.510 13.935 1.170 1.00 33.38 290 ASP A N 1
ATOM 2105 C CA . ASP A 1 290 ? -22.028 15.323 1.146 1.00 33.74 290 ASP A CA 1
ATOM 2106 C C . ASP A 1 290 ? -23.039 16.502 1.066 1.00 34.86 290 ASP A C 1
ATOM 2107 O O . ASP A 1 290 ? -22.637 17.676 1.063 1.00 37.39 290 ASP A O 1
ATOM 2112 N N . LEU A 1 291 ? -24.328 16.193 0.962 1.00 32.20 291 LEU A N 1
ATOM 2113 C CA . LEU A 1 291 ? -25.350 17.221 0.937 1.00 30.69 291 LEU A CA 1
ATOM 2114 C C . LEU A 1 291 ? -26.414 16.919 1.988 1.00 32.67 291 LEU A C 1
ATOM 2115 O O . LEU A 1 291 ? -27.548 17.397 1.882 1.00 33.08 291 LEU A O 1
ATOM 2120 N N . LYS A 1 292 ? -26.043 16.123 2.999 1.00 32.84 292 LYS A N 1
ATOM 2121 C CA . LYS A 1 292 ? -26.953 15.801 4.106 1.00 32.74 292 LYS A CA 1
ATOM 2122 C C . LYS A 1 292 ? -27.060 16.976 5.087 1.00 31.80 292 LYS A C 1
ATOM 2123 O O . LYS A 1 292 ? -26.100 17.302 5.794 1.00 32.68 292 LYS A O 1
ATOM 2129 N N . PRO A 1 293 ? -28.237 17.578 5.167 1.00 30.27 293 PRO A N 1
ATOM 2130 C CA . PRO A 1 293 ? -28.425 18.746 6.030 1.00 31.58 293 PRO A CA 1
ATOM 2131 C C . PRO A 1 293 ? -28.509 18.409 7.530 1.00 32.67 293 PRO A C 1
ATOM 2132 O O . PRO A 1 293 ? -28.475 17.240 7.923 1.00 30.92 293 PRO A O 1
ATOM 2136 N N . ASP A 1 294 ? -28.604 19.465 8.339 1.00 33.39 294 ASP A N 1
ATOM 2137 C CA . ASP A 1 294 ? -28.740 19.385 9.779 1.00 33.60 294 ASP A CA 1
ATOM 2138 C C . ASP A 1 294 ? -30.225 19.296 10.104 1.00 33.82 294 ASP A C 1
ATOM 2139 O O . ASP A 1 294 ? -30.828 20.265 10.548 1.00 34.60 294 ASP A O 1
ATOM 2144 N N . LEU A 1 295 ? -30.797 18.118 9.897 1.00 34.56 295 LEU A N 1
ATOM 2145 C CA . LEU A 1 295 ? -32.212 17.872 10.136 1.00 36.06 295 LEU A CA 1
ATOM 2146 C C . LEU A 1 295 ? -32.732 18.073 11.566 1.00 38.54 295 LEU A C 1
ATOM 2147 O O . LEU A 1 295 ? -33.912 18.415 11.745 1.00 38.61 295 LEU A O 1
ATOM 2152 N N . GLU A 1 296 ? -31.869 17.890 12.574 1.00 39.93 296 GLU A N 1
ATOM 2153 C CA . GLU A 1 296 ? -32.287 18.056 13.971 1.00 41.32 296 GLU A CA 1
ATOM 2154 C C . GLU A 1 296 ? -32.674 19.484 14.327 1.00 40.73 296 GLU A C 1
ATOM 2155 O O . GLU A 1 296 ? -33.526 19.708 15.183 1.00 40.48 296 GLU A O 1
ATOM 2161 N N . ARG A 1 297 ? -32.069 20.452 13.653 1.00 40.79 297 ARG A N 1
ATOM 2162 C CA . ARG A 1 297 ? -32.372 21.853 13.935 1.00 41.52 297 ARG A CA 1
ATOM 2163 C C . ARG A 1 297 ? -33.304 22.465 12.917 1.00 40.01 297 ARG A C 1
ATOM 2164 O O . ARG A 1 297 ? -33.686 23.625 13.046 1.00 40.62 297 ARG A O 1
ATOM 2172 N N . ILE A 1 298 ? -33.678 21.682 11.910 1.00 37.77 298 ILE A N 1
ATOM 2173 C CA . ILE A 1 298 ? -34.543 22.171 10.847 1.00 36.35 298 ILE A CA 1
ATOM 2174 C C . ILE A 1 298 ? -35.933 21.556 10.914 1.00 37.42 298 ILE A C 1
ATOM 2175 O O . ILE A 1 298 ? -36.936 22.255 10.787 1.00 38.43 298 ILE A O 1
ATOM 2180 N N . ALA A 1 299 ? -35.987 20.249 11.141 1.00 38.71 299 ALA A N 1
ATOM 2181 C CA . ALA A 1 299 ? -37.248 19.517 11.115 1.00 38.47 299 ALA A CA 1
ATOM 2182 C C . ALA A 1 299 ? -37.937 19.337 12.455 1.00 38.99 299 ALA A C 1
ATOM 2183 O O . ALA A 1 299 ? -37.303 19.274 13.494 1.00 38.65 299 ALA A O 1
ATOM 2185 N N . GLN A 1 300 ? -39.259 19.277 12.399 1.00 40.36 300 GLN A N 1
ATOM 2186 C CA . GLN A 1 300 ? -40.099 19.032 13.552 1.00 39.87 300 GLN A CA 1
ATOM 2187 C C . GLN A 1 300 ? -41.119 18.014 13.084 1.00 39.76 300 GLN A C 1
ATOM 2188 O O . GLN A 1 300 ? -41.360 17.888 11.873 1.00 41.76 300 GLN A O 1
ATOM 2194 N N . GLU A 1 301 ? -41.704 17.269 14.014 1.00 36.05 301 GLU A N 1
ATOM 2195 C CA . GLU A 1 301 ? -42.597 16.202 13.629 1.00 33.55 301 GLU A CA 1
ATOM 2196 C C . GLU A 1 301 ? -43.986 16.351 14.195 1.00 32.01 301 GLU A C 1
ATOM 2197 O O . GLU A 1 301 ? -44.157 16.753 15.331 1.00 31.22 301 GLU A O 1
ATOM 2203 N N . ILE A 1 302 ? -44.979 16.042 13.369 1.00 31.46 302 ILE A N 1
ATOM 2204 C CA . ILE A 1 302 ? -46.380 16.104 13.760 1.00 30.71 302 ILE A CA 1
ATOM 2205 C C . ILE A 1 302 ? -47.060 14.793 13.372 1.00 31.09 302 ILE A C 1
ATOM 2206 O O . ILE A 1 302 ? -46.517 14.015 12.598 1.00 31.90 302 ILE A O 1
ATOM 2211 N N . SER A 1 303 ? -48.245 14.548 13.923 1.00 32.11 303 SER A N 1
ATOM 2212 C CA . SER A 1 303 ? -49.011 13.345 13.590 1.00 31.52 303 SER A CA 1
ATOM 2213 C C . SER A 1 303 ? -50.017 13.654 12.490 1.00 31.55 303 SER A C 1
ATOM 2214 O O . SER A 1 303 ? -50.172 14.808 12.081 1.00 30.52 303 SER A O 1
ATOM 2217 N N . LEU A 1 304 ? -50.714 12.624 12.023 1.00 32.29 304 LEU A N 1
ATOM 2218 C CA . LEU A 1 304 ? -51.691 12.791 10.955 1.00 33.28 304 LEU A CA 1
ATOM 2219 C C . LEU A 1 304 ? -52.848 13.694 11.373 1.00 33.67 304 LEU A C 1
ATOM 2220 O O . LEU A 1 304 ? -53.381 14.440 10.566 1.00 34.40 304 LEU A O 1
ATOM 2225 N N . ALA A 1 305 ? -53.211 13.629 12.648 1.00 34.82 305 ALA A N 1
ATOM 2226 C CA . ALA A 1 305 ? -54.286 14.445 13.205 1.00 35.32 305 ALA A CA 1
ATOM 2227 C C . ALA A 1 305 ? -53.902 15.917 13.400 1.00 35.59 305 ALA A C 1
ATOM 2228 O O . ALA A 1 305 ? -54.775 16.758 13.603 1.00 35.93 305 ALA A O 1
ATOM 2230 N N . GLU A 1 306 ? -52.604 16.221 13.355 1.00 35.74 306 GLU A N 1
ATOM 2231 C CA . GLU A 1 306 ? -52.126 17.600 13.502 1.00 35.71 306 GLU A CA 1
ATOM 2232 C C . GLU A 1 306 ? -51.948 18.250 12.130 1.00 35.73 306 GLU A C 1
ATOM 2233 O O . GLU A 1 306 ? -51.701 19.455 12.028 1.00 35.69 306 GLU A O 1
ATOM 2239 N N . LEU A 1 307 ? -52.069 17.436 11.082 1.00 35.47 307 LEU A N 1
ATOM 2240 C CA . LEU A 1 307 ? -51.872 17.874 9.701 1.00 34.98 307 LEU A CA 1
ATOM 2241 C C . LEU A 1 307 ? -52.707 19.047 9.176 1.00 35.20 307 LEU A C 1
ATOM 2242 O O . LEU A 1 307 ? -52.150 19.940 8.538 1.00 35.33 307 LEU A O 1
ATOM 2247 N N . PRO A 1 308 ? -54.028 19.046 9.392 1.00 35.62 308 PRO A N 1
ATOM 2248 C CA . PRO A 1 308 ? -54.851 20.171 8.930 1.00 36.16 308 PRO A CA 1
ATOM 2249 C C . PRO A 1 308 ? -54.238 21.518 9.331 1.00 36.31 308 PRO A C 1
ATOM 2250 O O . PRO A 1 308 ? -54.053 22.377 8.467 1.00 36.59 308 PRO A O 1
ATOM 2254 N N . GLN A 1 309 ? -53.888 21.664 10.608 1.00 35.99 309 GLN A N 1
ATOM 2255 C CA . GLN A 1 309 ? -53.298 22.888 11.125 1.00 36.67 309 GLN A CA 1
ATOM 2256 C C . GLN A 1 309 ? -51.993 23.281 10.410 1.00 36.61 309 GLN A C 1
ATOM 2257 O O . GLN A 1 309 ? -51.755 24.458 10.139 1.00 36.76 309 GLN A O 1
ATOM 2263 N N . ALA A 1 310 ? -51.159 22.295 10.095 1.00 35.13 310 ALA A N 1
ATOM 2264 C CA . ALA A 1 310 ? -49.901 22.565 9.415 1.00 33.31 310 ALA A CA 1
ATOM 2265 C C . ALA A 1 310 ? -50.110 23.031 7.979 1.00 33.34 310 ALA A C 1
ATOM 2266 O O . ALA A 1 310 ? -49.326 23.837 7.466 1.00 35.05 310 ALA A O 1
ATOM 2268 N N . LEU A 1 311 ? -51.161 22.528 7.328 1.00 31.79 311 LEU A N 1
ATOM 2269 C CA . LEU A 1 311 ? -51.464 22.937 5.958 1.00 29.98 311 LEU A CA 1
ATOM 2270 C C . LEU A 1 311 ? -51.980 24.365 5.926 1.00 28.98 311 LEU A C 1
ATOM 2271 O O . LEU A 1 311 ? -51.740 25.085 4.972 1.00 28.11 311 LEU A O 1
ATOM 2276 N N . LYS A 1 312 ? -52.691 24.766 6.974 1.00 29.93 312 LYS A N 1
ATOM 2277 C CA . LYS A 1 312 ? -53.159 26.147 7.105 1.00 31.94 312 LYS A CA 1
ATOM 2278 C C . LYS A 1 312 ? -51.929 27.061 7.274 1.00 33.01 312 LYS A C 1
ATOM 2279 O O . LYS A 1 312 ? -51.782 28.064 6.588 1.00 33.15 312 LYS A O 1
ATOM 2285 N N . ARG A 1 313 ? -51.024 26.663 8.159 1.00 33.18 313 ARG A N 1
ATOM 2286 C CA . ARG A 1 313 ? -49.844 27.445 8.444 1.00 33.03 313 ARG A CA 1
ATOM 2287 C C . ARG A 1 313 ? -48.896 27.649 7.262 1.00 32.47 313 ARG A C 1
ATOM 2288 O O . ARG A 1 313 ? -48.469 28.780 7.006 1.00 32.33 313 ARG A O 1
ATOM 2296 N N . ILE A 1 314 ? -48.572 26.581 6.537 1.00 30.53 314 ILE A N 1
ATOM 2297 C CA . ILE A 1 314 ? -47.696 26.731 5.374 1.00 30.65 314 ILE A CA 1
ATOM 2298 C C . ILE A 1 314 ? -48.312 27.674 4.317 1.00 31.75 314 ILE A C 1
ATOM 2299 O O . ILE A 1 314 ? -47.604 28.471 3.686 1.00 31.95 314 ILE A O 1
ATOM 2304 N N . LEU A 1 315 ? -49.634 27.602 4.163 1.00 32.13 315 LEU A N 1
ATOM 2305 C CA . LEU A 1 315 ? -50.354 28.478 3.254 1.00 31.25 315 LEU A CA 1
ATOM 2306 C C . LEU A 1 315 ? -50.212 29.918 3.714 1.00 31.19 315 LEU A C 1
ATOM 2307 O O . LEU A 1 315 ? -49.959 30.795 2.899 1.00 31.36 315 LEU A O 1
ATOM 2312 N N . ARG A 1 316 ? -50.359 30.152 5.023 1.00 32.06 316 ARG A N 1
ATOM 2313 C CA . ARG A 1 316 ? -50.258 31.500 5.587 1.00 33.13 316 ARG A CA 1
ATOM 2314 C C . ARG A 1 316 ? -48.821 31.985 5.698 1.00 33.31 316 ARG A C 1
ATOM 2315 O O . ARG A 1 316 ? -48.581 33.136 6.009 1.00 33.26 316 ARG A O 1
ATOM 2323 N N . GLY A 1 317 ? -47.864 31.099 5.474 1.00 34.50 317 GLY A N 1
ATOM 2324 C CA . GLY A 1 317 ? -46.463 31.481 5.541 1.00 35.91 317 GLY A CA 1
ATOM 2325 C C . GLY A 1 317 ? -45.889 31.529 6.942 1.00 36.49 317 GLY A C 1
ATOM 2326 O O . GLY A 1 317 ? -44.900 32.220 7.181 1.00 37.71 317 GLY A O 1
ATOM 2327 N N . GLU A 1 318 ? -46.496 30.793 7.871 1.00 36.33 318 GLU A N 1
ATOM 2328 C CA . GLU A 1 318 ? -46.003 30.767 9.243 1.00 35.85 318 GLU A CA 1
ATOM 2329 C C . GLU A 1 318 ? -45.320 29.458 9.665 1.00 35.09 318 GLU A C 1
ATOM 2330 O O . GLU A 1 318 ? -45.213 29.173 10.850 1.00 33.70 318 GLU A O 1
ATOM 2336 N N . LEU A 1 319 ? -44.866 28.670 8.691 1.00 34.48 319 LEU A N 1
ATOM 2337 C CA . LEU A 1 319 ? -44.163 27.421 8.971 1.00 33.81 319 LEU A CA 1
ATOM 2338 C C . LEU A 1 319 ? -42.700 27.601 8.612 1.00 33.58 319 LEU A C 1
ATOM 2339 O O . LEU A 1 319 ? -42.360 27.900 7.477 1.00 37.36 319 LEU A O 1
ATOM 2344 N N . ARG A 1 320 ? -41.836 27.413 9.592 1.00 32.54 320 ARG A N 1
ATOM 2345 C CA . ARG A 1 320 ? -40.403 27.577 9.423 1.00 28.08 320 ARG A CA 1
ATOM 2346 C C . ARG A 1 320 ? -39.752 26.214 9.306 1.00 26.54 320 ARG A C 1
ATOM 2347 O O . ARG A 1 320 ? -40.181 25.256 9.954 1.00 27.16 320 ARG A O 1
ATOM 2355 N N . GLY A 1 321 ? -38.723 26.124 8.473 1.00 25.40 321 GLY A N 1
ATOM 2356 C CA . GLY A 1 321 ? -37.959 24.896 8.322 1.00 24.82 321 GLY A CA 1
ATOM 2357 C C . GLY A 1 321 ? -38.738 23.786 7.659 1.00 25.28 321 GLY A C 1
ATOM 2358 O O . GLY A 1 321 ? -39.336 23.986 6.604 1.00 26.55 321 GLY A O 1
ATOM 2359 N N . ARG A 1 322 ? -38.738 22.615 8.287 1.00 25.63 322 ARG A N 1
ATOM 2360 C CA . ARG A 1 322 ? -39.444 21.456 7.763 1.00 26.46 322 ARG A CA 1
ATOM 2361 C C . ARG A 1 322 ? -40.349 20.747 8.778 1.00 28.70 322 ARG A C 1
ATOM 2362 O O . ARG A 1 322 ? -40.048 20.675 9.990 1.00 27.32 322 ARG A O 1
ATOM 2370 N N . THR A 1 323 ? -41.473 20.244 8.276 1.00 31.04 323 THR A N 1
ATOM 2371 C CA . THR A 1 323 ? -42.434 19.512 9.106 1.00 33.76 323 THR A CA 1
ATOM 2372 C C . THR A 1 323 ? -42.688 18.129 8.514 1.00 34.37 323 THR A C 1
ATOM 2373 O O . THR A 1 323 ? -43.158 18.007 7.378 1.00 32.36 323 THR A O 1
ATOM 2377 N N . VAL A 1 324 ? -42.376 17.091 9.287 1.00 34.71 324 VAL A N 1
ATOM 2378 C CA . VAL A 1 324 ? -42.625 15.741 8.837 1.00 34.98 324 VAL A CA 1
ATOM 2379 C C . VAL A 1 324 ? -43.829 15.150 9.536 1.00 36.17 324 VAL A C 1
ATOM 2380 O O . VAL A 1 324 ? -44.020 15.354 10.738 1.00 37.56 324 VAL A O 1
ATOM 2384 N N . VAL A 1 325 ? -44.666 14.448 8.776 1.00 36.70 325 VAL A N 1
ATOM 2385 C CA . VAL A 1 325 ? -45.861 13.828 9.338 1.00 35.69 325 VAL A CA 1
ATOM 2386 C C . VAL A 1 325 ? -45.678 12.345 9.583 1.00 36.86 325 VAL A C 1
ATOM 2387 O O . VAL A 1 325 ? -45.502 11.569 8.635 1.00 36.92 325 VAL A O 1
ATOM 2391 N N . ARG A 1 326 ? -45.715 11.950 10.853 1.00 38.39 326 ARG A N 1
ATOM 2392 C CA . ARG A 1 326 ? -45.657 10.534 11.206 1.00 40.10 326 ARG A CA 1
ATOM 2393 C C . ARG A 1 326 ? -47.026 9.964 10.930 1.00 40.53 326 ARG A C 1
ATOM 2394 O O . ARG A 1 326 ? -48.014 10.423 11.485 1.00 41.83 326 ARG A O 1
ATOM 2402 N N . LEU A 1 327 ? -47.097 8.977 10.056 1.00 42.20 327 LEU A N 1
ATOM 2403 C CA . LEU A 1 327 ? -48.380 8.412 9.720 1.00 43.98 327 LEU A CA 1
ATOM 2404 C C . LEU A 1 327 ? -48.838 7.321 10.648 1.00 45.49 327 LEU A C 1
ATOM 2405 O O . LEU A 1 327 ? -48.055 6.442 11.003 1.00 44.68 327 LEU A O 1
ATOM 2410 N N . ALA A 1 328 ? -50.117 7.418 11.038 1.00 48.65 328 ALA A N 1
ATOM 2411 C CA . ALA A 1 328 ? -50.803 6.511 11.982 1.00 51.85 328 ALA A CA 1
ATOM 2412 C C . ALA A 1 328 ? -50.464 6.759 13.470 1.00 52.98 328 ALA A C 1
ATOM 2413 O O . ALA A 1 328 ? -51.001 6.086 14.378 1.00 50.98 328 ALA A O 1
ATOM 2416 N N . SER B 1 2 ? -22.861 89.010 -7.628 1.00 32.43 2 SER B N 1
ATOM 2417 C CA . SER B 1 2 ? -21.431 89.427 -7.794 1.00 32.41 2 SER B CA 1
ATOM 2418 C C . SER B 1 2 ? -20.523 88.209 -7.657 1.00 32.45 2 SER B C 1
ATOM 2419 O O . SER B 1 2 ? -19.799 87.847 -8.587 1.00 32.18 2 SER B O 1
ATOM 2422 N N . ALA B 1 3 ? -20.577 87.591 -6.479 1.00 32.66 3 ALA B N 1
ATOM 2423 C CA . ALA B 1 3 ? -19.798 86.401 -6.151 1.00 32.84 3 ALA B CA 1
ATOM 2424 C C . ALA B 1 3 ? -20.504 85.725 -4.978 1.00 33.01 3 ALA B C 1
ATOM 2425 O O . ALA B 1 3 ? -20.273 86.062 -3.814 1.00 32.73 3 ALA B O 1
ATOM 2427 N N . PHE B 1 4 ? -21.371 84.772 -5.300 1.00 33.16 4 PHE B N 1
ATOM 2428 C CA . PHE B 1 4 ? -22.202 84.101 -4.304 1.00 33.37 4 PHE B CA 1
ATOM 2429 C C . PHE B 1 4 ? -21.798 82.647 -4.077 1.00 33.03 4 PHE B C 1
ATOM 2430 O O . PHE B 1 4 ? -20.897 82.135 -4.737 1.00 33.06 4 PHE B O 1
ATOM 2438 N N . GLN B 1 5 ? -22.474 81.986 -3.144 1.00 32.68 5 GLN B N 1
ATOM 2439 C CA . GLN B 1 5 ? -22.177 80.595 -2.821 1.00 32.95 5 GLN B CA 1
ATOM 2440 C C . GLN B 1 5 ? -23.009 79.618 -3.653 1.00 32.27 5 GLN B C 1
ATOM 2441 O O . GLN B 1 5 ? -24.149 79.918 -4.023 1.00 32.45 5 GLN B O 1
ATOM 2447 N N . ALA B 1 6 ? -22.427 78.451 -3.936 1.00 30.87 6 ALA B N 1
ATOM 2448 C CA . ALA B 1 6 ? -23.104 77.388 -4.682 1.00 30.15 6 ALA B CA 1
ATOM 2449 C C . ALA B 1 6 ? -22.484 76.026 -4.395 1.00 29.28 6 ALA B C 1
ATOM 2450 O O . ALA B 1 6 ? -21.327 75.935 -3.979 1.00 29.16 6 ALA B O 1
ATOM 2452 N N . PHE B 1 7 ? -23.272 74.972 -4.601 1.00 28.43 7 PHE B N 1
ATOM 2453 C CA . PHE B 1 7 ? -22.789 73.601 -4.460 1.00 27.98 7 PHE B CA 1
ATOM 2454 C C . PHE B 1 7 ? -22.390 73.162 -5.859 1.00 27.72 7 PHE B C 1
ATOM 2455 O O . PHE B 1 7 ? -23.229 73.100 -6.760 1.00 27.29 7 PHE B O 1
ATOM 2463 N N . VAL B 1 8 ? -21.110 72.858 -6.038 1.00 28.23 8 VAL B N 1
ATOM 2464 C CA . VAL B 1 8 ? -20.581 72.540 -7.358 1.00 29.16 8 VAL B CA 1
ATOM 2465 C C . VAL B 1 8 ? -20.056 71.102 -7.527 1.00 29.56 8 VAL B C 1
ATOM 2466 O O . VAL B 1 8 ? -19.231 70.630 -6.738 1.00 30.15 8 VAL B O 1
ATOM 2470 N N . VAL B 1 9 ? -20.550 70.408 -8.550 1.00 29.55 9 VAL B N 1
ATOM 2471 C CA . VAL B 1 9 ? -20.015 69.092 -8.894 1.00 29.86 9 VAL B CA 1
ATOM 2472 C C . VAL B 1 9 ? -19.041 69.246 -10.069 1.00 30.54 9 VAL B C 1
ATOM 2473 O O . VAL B 1 9 ? -19.302 70.003 -11.012 1.00 30.65 9 VAL B O 1
ATOM 2477 N N . ASN B 1 10 ? -17.906 68.554 -9.982 1.00 31.09 10 ASN B N 1
ATOM 2478 C CA . ASN B 1 10 ? -16.880 68.596 -11.024 1.00 31.13 10 ASN B CA 1
ATOM 2479 C C . ASN B 1 10 ? -16.112 67.274 -11.109 1.00 31.51 10 ASN B C 1
ATOM 2480 O O . ASN B 1 10 ? -15.898 66.607 -10.094 1.00 31.17 10 ASN B O 1
ATOM 2485 N N . LYS B 1 11 ? -15.705 66.897 -12.323 1.00 32.34 11 LYS B N 1
ATOM 2486 C CA . LYS B 1 11 ? -14.991 65.635 -12.538 1.00 33.10 11 LYS B CA 1
ATOM 2487 C C . LYS B 1 11 ? -13.956 65.691 -13.659 1.00 33.31 11 LYS B C 1
ATOM 2488 O O . LYS B 1 11 ? -14.306 65.706 -14.842 1.00 33.24 11 LYS B O 1
ATOM 2494 N N . THR B 1 12 ? -12.681 65.710 -13.278 1.00 33.61 12 THR B N 1
ATOM 2495 C CA . THR B 1 12 ? -11.587 65.732 -14.243 1.00 33.95 12 THR B CA 1
ATOM 2496 C C . THR B 1 12 ? -11.062 64.312 -14.456 1.00 33.95 12 THR B C 1
ATOM 2497 O O . THR B 1 12 ? -11.736 63.337 -14.118 1.00 33.96 12 THR B O 1
ATOM 2501 N N . GLU B 1 13 ? -9.859 64.203 -15.013 1.00 33.82 13 GLU B N 1
ATOM 2502 C CA . GLU B 1 13 ? -9.242 62.908 -15.273 1.00 33.59 13 GLU B CA 1
ATOM 2503 C C . GLU B 1 13 ? -8.215 62.575 -14.193 1.00 33.59 13 GLU B C 1
ATOM 2504 O O . GLU B 1 13 ? -7.062 62.272 -14.486 1.00 33.91 13 GLU B O 1
ATOM 2510 N N . THR B 1 14 ? -8.655 62.638 -12.941 1.00 34.18 14 THR B N 1
ATOM 2511 C CA . THR B 1 14 ? -7.808 62.370 -11.781 1.00 34.64 14 THR B CA 1
ATOM 2512 C C . THR B 1 14 ? -8.700 62.195 -10.549 1.00 35.04 14 THR B C 1
ATOM 2513 O O . THR B 1 14 ? -8.536 61.245 -9.781 1.00 35.29 14 THR B O 1
ATOM 2517 N N . GLU B 1 15 ? -9.663 63.098 -10.387 1.00 35.22 15 GLU B N 1
ATOM 2518 C CA . GLU B 1 15 ? -10.553 63.060 -9.233 1.00 35.86 15 GLU B CA 1
ATOM 2519 C C . GLU B 1 15 ? -11.981 63.515 -9.543 1.00 36.52 15 GLU B C 1
ATOM 2520 O O . GLU B 1 15 ? -12.296 63.918 -10.667 1.00 36.68 15 GLU B O 1
ATOM 2526 N N . PHE B 1 16 ? -12.835 63.421 -8.525 1.00 37.09 16 PHE B N 1
ATOM 2527 C CA . PHE B 1 16 ? -14.215 63.886 -8.587 1.00 37.32 16 PHE B CA 1
ATOM 2528 C C . PHE B 1 16 ? -14.382 64.795 -7.381 1.00 37.11 16 PHE B C 1
ATOM 2529 O O . PHE B 1 16 ? -14.137 64.379 -6.248 1.00 37.01 16 PHE B O 1
ATOM 2537 N N . THR B 1 17 ? -14.778 66.040 -7.623 1.00 37.21 17 THR B N 1
ATOM 2538 C CA . THR B 1 17 ? -14.947 66.997 -6.539 1.00 37.26 17 THR B CA 1
ATOM 2539 C C . THR B 1 17 ? -16.381 67.500 -6.399 1.00 37.67 17 THR B C 1
ATOM 2540 O O . THR B 1 17 ? -17.031 67.849 -7.387 1.00 38.03 17 THR B O 1
ATOM 2544 N N . ALA B 1 18 ? -16.869 67.516 -5.161 1.00 37.51 18 ALA B N 1
ATOM 2545 C CA . ALA B 1 18 ? -18.219 67.970 -4.860 1.00 37.35 18 ALA B CA 1
ATOM 2546 C C . ALA B 1 18 ? -18.265 68.647 -3.495 1.00 38.18 18 ALA B C 1
ATOM 2547 O O . ALA B 1 18 ? -18.400 67.989 -2.458 1.00 38.72 18 ALA B O 1
ATOM 2549 N N . GLY B 1 19 ? -18.141 69.970 -3.506 1.00 38.23 19 GLY B N 1
ATOM 2550 C CA . GLY B 1 19 ? -18.179 70.757 -2.291 1.00 37.71 19 GLY B CA 1
ATOM 2551 C C . GLY B 1 19 ? -18.851 72.092 -2.524 1.00 37.51 19 GLY B C 1
ATOM 2552 O O . GLY B 1 19 ? -19.390 72.348 -3.606 1.00 36.86 19 GLY B O 1
ATOM 2553 N N . VAL B 1 20 ? -18.818 72.942 -1.502 1.00 37.50 20 VAL B N 1
ATOM 2554 C CA . VAL B 1 20 ? -19.413 74.273 -1.572 1.00 37.47 20 VAL B CA 1
ATOM 2555 C C . VAL B 1 20 ? -18.346 75.334 -1.846 1.00 37.00 20 VAL B C 1
ATOM 2556 O O . VAL B 1 20 ? -17.562 75.678 -0.960 1.00 36.71 20 VAL B O 1
ATOM 2560 N N . GLN B 1 21 ? -18.312 75.834 -3.079 1.00 36.91 21 GLN B N 1
ATOM 2561 C CA . GLN B 1 21 ? -17.366 76.882 -3.460 1.00 37.22 21 GLN B CA 1
ATOM 2562 C C . GLN B 1 21 ? -18.098 78.147 -3.922 1.00 37.68 21 GLN B C 1
ATOM 2563 O O . GLN B 1 21 ? -19.258 78.086 -4.333 1.00 37.65 21 GLN B O 1
ATOM 2569 N N . THR B 1 22 ? -17.426 79.291 -3.833 1.00 38.24 22 THR B N 1
ATOM 2570 C CA . THR B 1 22 ? -18.033 80.559 -4.234 1.00 38.95 22 THR B CA 1
ATOM 2571 C C . THR B 1 22 ? -17.813 80.868 -5.717 1.00 40.10 22 THR B C 1
ATOM 2572 O O . THR B 1 22 ? -16.679 81.050 -6.159 1.00 40.23 22 THR B O 1
ATOM 2576 N N . ILE B 1 23 ? -18.907 80.912 -6.478 1.00 41.41 23 ILE B N 1
ATOM 2577 C CA . ILE B 1 23 ? -18.850 81.203 -7.914 1.00 42.89 23 ILE B CA 1
ATOM 2578 C C . ILE B 1 23 ? -19.483 82.555 -8.237 1.00 44.61 23 ILE B C 1
ATOM 2579 O O . ILE B 1 23 ? -20.324 83.049 -7.485 1.00 45.21 23 ILE B O 1
ATOM 2584 N N . SER B 1 24 ? -19.083 83.145 -9.361 1.00 46.61 24 SER B N 1
ATOM 2585 C CA . SER B 1 24 ? -19.584 84.463 -9.753 1.00 48.55 24 SER B CA 1
ATOM 2586 C C . SER B 1 24 ? -20.839 84.422 -10.630 1.00 50.09 24 SER B C 1
ATOM 2587 O O . SER B 1 24 ? -21.436 83.365 -10.834 1.00 49.73 24 SER B O 1
ATOM 2598 N N . ASP B 1 26 ? -20.908 85.069 -13.777 1.00 50.28 26 ASP B N 1
ATOM 2599 C CA . ASP B 1 26 ? -20.531 84.569 -15.098 1.00 48.25 26 ASP B CA 1
ATOM 2600 C C . ASP B 1 26 ? -20.547 83.040 -15.233 1.00 46.77 26 ASP B C 1
ATOM 2601 O O . ASP B 1 26 ? -20.367 82.508 -16.331 1.00 46.58 26 ASP B O 1
ATOM 2606 N N . ASP B 1 27 ? -20.765 82.339 -14.123 1.00 44.99 27 ASP B N 1
ATOM 2607 C CA . ASP B 1 27 ? -20.776 80.881 -14.135 1.00 43.67 27 ASP B CA 1
ATOM 2608 C C . ASP B 1 27 ? -22.142 80.282 -14.465 1.00 42.60 27 ASP B C 1
ATOM 2609 O O . ASP B 1 27 ? -22.234 79.119 -14.870 1.00 42.92 27 ASP B O 1
ATOM 2614 N N . LEU B 1 28 ? -23.198 81.072 -14.292 1.00 40.69 28 LEU B N 1
ATOM 2615 C CA . LEU B 1 28 ? -24.551 80.618 -14.600 1.00 39.16 28 LEU B CA 1
ATOM 2616 C C . LEU B 1 28 ? -24.804 80.672 -16.110 1.00 38.16 28 LEU B C 1
ATOM 2617 O O . LEU B 1 28 ? -24.357 81.603 -16.785 1.00 38.67 28 LEU B O 1
ATOM 2622 N N . PRO B 1 29 ? -25.509 79.672 -16.635 1.00 36.63 29 PRO B N 1
ATOM 2623 C CA . PRO B 1 29 ? -25.814 79.594 -18.067 1.00 35.65 29 PRO B CA 1
ATOM 2624 C C . PRO B 1 29 ? -26.888 80.595 -18.475 1.00 34.75 29 PRO B C 1
ATOM 2625 O O . PRO B 1 29 ? -27.533 81.186 -17.608 1.00 34.65 29 PRO B O 1
ATOM 2629 N N . GLU B 1 30 ? -27.087 80.752 -19.782 1.00 34.03 30 GLU B N 1
ATOM 2630 C CA . GLU B 1 30 ? -28.058 81.705 -20.326 1.00 33.45 30 GLU B CA 1
ATOM 2631 C C . GLU B 1 30 ? -29.512 81.509 -19.866 1.00 32.49 30 GLU B C 1
ATOM 2632 O O . GLU B 1 30 ? -29.962 80.383 -19.646 1.00 32.84 30 GLU B O 1
ATOM 2638 N N . GLY B 1 31 ? -30.228 82.625 -19.719 1.00 30.96 31 GLY B N 1
ATOM 2639 C CA . GLY B 1 31 ? -31.621 82.621 -19.301 1.00 29.09 31 GLY B CA 1
ATOM 2640 C C . GLY B 1 31 ? -32.179 84.031 -19.225 1.00 27.97 31 GLY B C 1
ATOM 2641 O O . GLY B 1 31 ? -31.436 84.982 -18.976 1.00 27.87 31 GLY B O 1
ATOM 2642 N N . ASP B 1 32 ? -33.482 84.177 -19.443 1.00 27.14 32 ASP B N 1
ATOM 2643 C CA . ASP B 1 32 ? -34.106 85.500 -19.395 1.00 27.54 32 ASP B CA 1
ATOM 2644 C C . ASP B 1 32 ? -34.607 85.911 -18.004 1.00 27.99 32 ASP B C 1
ATOM 2645 O O . ASP B 1 32 ? -34.910 87.080 -17.771 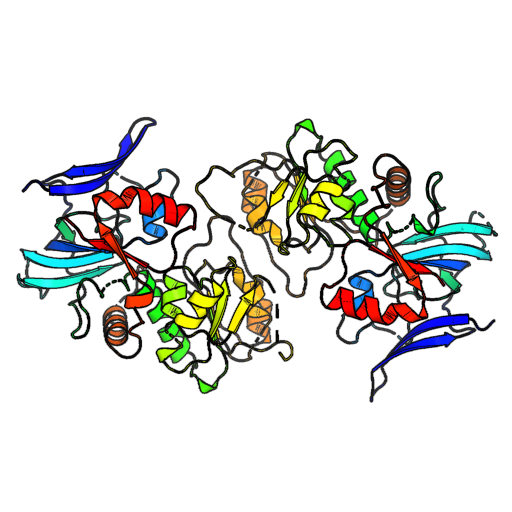1.00 27.93 32 ASP B O 1
ATOM 2650 N N . VAL B 1 33 ? -34.690 84.953 -17.082 1.00 27.87 33 VAL B N 1
ATOM 2651 C CA . VAL B 1 33 ? -35.154 85.247 -15.730 1.00 27.78 33 VAL B CA 1
ATOM 2652 C C . VAL B 1 33 ? -34.105 84.938 -14.666 1.00 28.29 33 VAL B C 1
ATOM 2653 O O . VAL B 1 33 ? -33.643 83.806 -14.541 1.00 27.66 33 VAL B O 1
ATOM 2657 N N . LEU B 1 34 ? -33.732 85.964 -13.909 1.00 29.50 34 LEU B N 1
ATOM 2658 C CA . LEU B 1 34 ? -32.773 85.825 -12.824 1.00 30.86 34 LEU B CA 1
ATOM 2659 C C . LEU B 1 34 ? -33.531 85.710 -11.503 1.00 31.65 34 LEU B C 1
ATOM 2660 O O . LEU B 1 34 ? -34.226 86.642 -11.096 1.00 32.43 34 LEU B O 1
ATOM 2665 N N . VAL B 1 35 ? -33.403 84.559 -10.848 1.00 32.32 35 VAL B N 1
ATOM 2666 C CA . VAL B 1 35 ? -34.092 84.299 -9.586 1.00 32.07 35 VAL B CA 1
ATOM 2667 C C . VAL B 1 35 ? -33.095 84.158 -8.449 1.00 33.14 35 VAL B C 1
ATOM 2668 O O . VAL B 1 35 ? -32.133 83.394 -8.543 1.00 34.56 35 VAL B O 1
ATOM 2672 N N . ARG B 1 36 ? -33.323 84.912 -7.383 1.00 33.90 36 ARG B N 1
ATOM 2673 C CA . ARG B 1 36 ? -32.518 84.794 -6.180 1.00 35.11 36 ARG B CA 1
ATOM 2674 C C . ARG B 1 36 ? -33.184 83.711 -5.349 1.00 35.23 36 ARG B C 1
ATOM 2675 O O . ARG B 1 36 ? -34.253 83.932 -4.772 1.00 35.44 36 ARG B O 1
ATOM 2683 N N . VAL B 1 37 ? -32.557 82.538 -5.317 1.00 34.93 37 VAL B N 1
ATOM 2684 C CA . VAL B 1 37 ? -33.094 81.385 -4.601 1.00 35.51 37 VAL B CA 1
ATOM 2685 C C . VAL B 1 37 ? -33.058 81.551 -3.089 1.00 36.28 37 VAL B C 1
ATOM 2686 O O . VAL B 1 37 ? -32.039 81.950 -2.517 1.00 37.36 37 VAL B O 1
ATOM 2690 N N . HIS B 1 38 ? -34.183 81.253 -2.449 1.00 36.60 38 HIS B N 1
ATOM 2691 C CA . HIS B 1 38 ? -34.270 81.294 -0.997 1.00 36.12 38 HIS B CA 1
ATOM 2692 C C . HIS B 1 38 ? -34.211 79.860 -0.453 1.00 35.51 38 HIS B C 1
ATOM 2693 O O . HIS B 1 38 ? -33.445 79.563 0.467 1.00 35.10 38 HIS B O 1
ATOM 2700 N N . TYR B 1 39 ? -35.007 78.973 -1.044 1.00 33.99 39 TYR B N 1
ATOM 2701 C CA . TYR B 1 39 ? -35.039 77.595 -0.598 1.00 33.75 39 TYR B CA 1
ATOM 2702 C C . TYR B 1 39 ? -34.885 76.588 -1.710 1.00 35.50 39 TYR B C 1
ATOM 2703 O O . TYR B 1 39 ? -35.289 76.829 -2.849 1.00 37.07 39 TYR B O 1
ATOM 2712 N N . SER B 1 40 ? -34.250 75.472 -1.376 1.00 35.40 40 SER B N 1
ATOM 2713 C CA . SER B 1 40 ? -34.168 74.336 -2.271 1.00 35.95 40 SER B CA 1
ATOM 2714 C C . SER B 1 40 ? -34.568 73.092 -1.475 1.00 36.07 40 SER B C 1
ATOM 2715 O O . SER B 1 40 ? -35.000 73.204 -0.329 1.00 36.79 40 SER B O 1
ATOM 2718 N N . SER B 1 41 ? -34.468 71.918 -2.082 1.00 35.96 41 SER B N 1
ATOM 2719 C CA . SER B 1 41 ? -34.793 70.691 -1.366 1.00 35.85 41 SER B CA 1
ATOM 2720 C C . SER B 1 41 ? -33.884 69.567 -1.762 1.00 36.80 41 SER B C 1
ATOM 2721 O O . SER B 1 41 ? -33.344 69.553 -2.869 1.00 36.96 41 SER B O 1
ATOM 2724 N N . VAL B 1 42 ? -33.707 68.625 -0.845 1.00 38.86 42 VAL B N 1
ATOM 2725 C CA . VAL B 1 42 ? -32.906 67.449 -1.121 1.00 41.12 42 VAL B CA 1
ATOM 2726 C C . VAL B 1 42 ? -33.817 66.368 -1.695 1.00 42.16 42 VAL B C 1
ATOM 2727 O O . VAL B 1 42 ? -34.929 66.133 -1.190 1.00 43.04 42 VAL B O 1
ATOM 2731 N N . ASN B 1 43 ? -33.371 65.764 -2.796 1.00 43.12 43 ASN B N 1
ATOM 2732 C CA . ASN B 1 43 ? -34.158 64.743 -3.473 1.00 44.37 43 ASN B CA 1
ATOM 2733 C C . ASN B 1 43 ? -33.275 63.556 -3.806 1.00 45.25 43 ASN B C 1
ATOM 2734 O O . ASN B 1 43 ? -32.057 63.698 -3.915 1.00 46.32 43 ASN B O 1
ATOM 2739 N N . TYR B 1 44 ? -33.881 62.384 -3.970 1.00 45.03 44 TYR B N 1
ATOM 2740 C CA . TYR B 1 44 ? -33.116 61.209 -4.346 1.00 44.95 44 TYR B CA 1
ATOM 2741 C C . TYR B 1 44 ? -32.341 61.525 -5.621 1.00 45.17 44 TYR B C 1
ATOM 2742 O O . TYR B 1 44 ? -31.127 61.323 -5.682 1.00 45.19 44 TYR B O 1
ATOM 2751 N N . LYS B 1 45 ? -33.051 62.066 -6.616 1.00 45.66 45 LYS B N 1
ATOM 2752 C CA . LYS B 1 45 ? -32.466 62.459 -7.906 1.00 45.43 45 LYS B CA 1
ATOM 2753 C C . LYS B 1 45 ? -31.268 63.402 -7.724 1.00 44.34 45 LYS B C 1
ATOM 2754 O O . LYS B 1 45 ? -30.265 63.277 -8.426 1.00 44.63 45 LYS B O 1
ATOM 2760 N N . ASP B 1 46 ? -31.377 64.328 -6.771 1.00 41.93 46 ASP B N 1
ATOM 2761 C CA . ASP B 1 46 ? -30.296 65.267 -6.475 1.00 40.26 46 ASP B CA 1
ATOM 2762 C C . ASP B 1 46 ? -29.046 64.563 -5.950 1.00 39.05 46 ASP B C 1
ATOM 2763 O O . ASP B 1 46 ? -27.925 65.014 -6.204 1.00 39.03 46 ASP B O 1
ATOM 2768 N N . GLY B 1 47 ? -29.247 63.466 -5.214 1.00 37.87 47 GLY B N 1
ATOM 2769 C CA . GLY B 1 47 ? -28.144 62.702 -4.660 1.00 36.45 47 GLY B CA 1
ATOM 2770 C C . GLY B 1 47 ? -27.349 62.010 -5.750 1.00 36.26 47 GLY B C 1
ATOM 2771 O O . GLY B 1 47 ? -26.118 61.952 -5.700 1.00 36.33 47 GLY B O 1
ATOM 2772 N N . LEU B 1 48 ? -28.060 61.491 -6.747 1.00 35.49 48 LEU B N 1
ATOM 2773 C CA . LEU B 1 48 ? -27.427 60.807 -7.873 1.00 34.68 48 LEU B CA 1
ATOM 2774 C C . LEU B 1 48 ? -26.647 61.802 -8.719 1.00 35.22 48 LEU B C 1
ATOM 2775 O O . LEU B 1 48 ? -25.618 61.465 -9.306 1.00 35.79 48 LEU B O 1
ATOM 2780 N N . ALA B 1 49 ? -27.137 63.038 -8.755 1.00 35.64 49 ALA B N 1
ATOM 2781 C CA . ALA B 1 49 ? -26.495 64.104 -9.507 1.00 35.50 49 ALA B CA 1
ATOM 2782 C C . ALA B 1 49 ? -25.343 64.714 -8.714 1.00 35.61 49 ALA B C 1
ATOM 2783 O O . ALA B 1 49 ? -24.580 65.530 -9.242 1.00 37.27 49 ALA B O 1
ATOM 2785 N N . SER B 1 50 ? -25.218 64.302 -7.447 1.00 34.81 50 SER B N 1
ATOM 2786 C CA . SER B 1 50 ? -24.176 64.800 -6.553 1.00 34.31 50 SER B CA 1
ATOM 2787 C C . SER B 1 50 ? -23.053 63.786 -6.478 1.00 32.60 50 SER B C 1
ATOM 2788 O O . SER B 1 50 ? -22.112 63.930 -5.683 1.00 30.46 50 SER B O 1
ATOM 2791 N N . ILE B 1 51 ? -23.164 62.763 -7.324 1.00 33.22 51 ILE B N 1
ATOM 2792 C CA . ILE B 1 51 ? -22.244 61.639 -7.307 1.00 32.99 51 ILE B CA 1
ATOM 2793 C C . ILE B 1 51 ? -21.880 61.253 -8.759 1.00 33.64 51 ILE B C 1
ATOM 2794 O O . ILE B 1 51 ? -22.643 61.571 -9.691 1.00 33.83 51 ILE B O 1
ATOM 2799 N N . PRO B 1 52 ? -20.707 60.625 -8.961 1.00 34.10 52 PRO B N 1
ATOM 2800 C CA . PRO B 1 52 ? -20.229 60.202 -10.270 1.00 34.14 52 PRO B CA 1
ATOM 2801 C C . PRO B 1 52 ? -21.185 59.266 -11.026 1.00 34.59 52 PRO B C 1
ATOM 2802 O O . PRO B 1 52 ? -21.706 59.591 -12.092 1.00 34.48 52 PRO B O 1
ATOM 2806 N N . ASP B 1 53 ? -21.368 58.049 -10.463 1.00 35.55 53 ASP B N 1
ATOM 2807 C CA . ASP B 1 53 ? -22.060 56.978 -11.208 1.00 36.91 53 ASP B CA 1
ATOM 2808 C C . ASP B 1 53 ? -23.591 57.084 -11.091 1.00 37.79 53 ASP B C 1
ATOM 2809 O O . ASP B 1 53 ? -24.352 56.229 -11.552 1.00 37.24 53 ASP B O 1
ATOM 2814 N N . GLY B 1 54 ? -24.052 58.106 -10.350 1.00 38.87 54 GLY B N 1
ATOM 2815 C CA . GLY B 1 54 ? -25.426 58.534 -10.537 1.00 40.33 54 GLY B CA 1
ATOM 2816 C C . GLY B 1 54 ? -25.575 59.018 -11.978 1.00 42.07 54 GLY B C 1
ATOM 2817 O O . GLY B 1 54 ? -24.965 59.994 -12.403 1.00 43.10 54 GLY B O 1
ATOM 2818 N N . LYS B 1 55 ? -26.355 58.263 -12.771 1.00 43.58 55 LYS B N 1
ATOM 2819 C CA . LYS B 1 55 ? -26.445 58.622 -14.182 1.00 44.79 55 LYS B CA 1
ATOM 2820 C C . LYS B 1 55 ? -27.491 59.709 -14.449 1.00 46.49 55 LYS B C 1
ATOM 2821 O O . LYS B 1 55 ? -28.529 59.485 -15.057 1.00 48.07 55 LYS B O 1
ATOM 2827 N N . ILE B 1 56 ? -27.198 60.925 -13.950 1.00 46.81 56 ILE B N 1
ATOM 2828 C CA . ILE B 1 56 ? -28.106 62.034 -14.216 1.00 46.31 56 ILE B CA 1
ATOM 2829 C C . ILE B 1 56 ? -27.371 63.265 -14.758 1.00 45.82 56 ILE B C 1
ATOM 2830 O O . ILE B 1 56 ? -27.786 63.896 -15.714 1.00 47.16 56 ILE B O 1
ATOM 2835 N N . VAL B 1 57 ? -26.233 63.640 -14.148 1.00 44.14 57 VAL B N 1
ATOM 2836 C CA . VAL B 1 57 ? -25.464 64.780 -14.669 1.00 44.62 57 VAL B CA 1
ATOM 2837 C C . VAL B 1 57 ? -24.348 64.367 -15.636 1.00 44.78 57 VAL B C 1
ATOM 2838 O O . VAL B 1 57 ? -23.415 63.649 -15.259 1.00 45.44 57 VAL B O 1
ATOM 2842 N N . LYS B 1 58 ? -24.455 64.836 -16.884 1.00 44.78 58 LYS B N 1
ATOM 2843 C CA . LYS B 1 58 ? -23.516 64.472 -17.952 1.00 44.14 58 LYS B CA 1
ATOM 2844 C C . LYS B 1 58 ? -22.493 65.561 -18.324 1.00 44.19 58 LYS B C 1
ATOM 2845 O O . LYS B 1 58 ? -21.325 65.257 -18.592 1.00 44.19 58 LYS B O 1
ATOM 2851 N N . THR B 1 59 ? -22.940 66.819 -18.364 1.00 44.49 59 THR B N 1
ATOM 2852 C CA . THR B 1 59 ? -21.963 67.879 -18.584 1.00 44.56 59 THR B CA 1
ATOM 2853 C C . THR B 1 59 ? -21.131 68.122 -17.337 1.00 44.43 59 THR B C 1
ATOM 2854 O O . THR B 1 59 ? -21.531 67.816 -16.225 1.00 43.69 59 THR B O 1
ATOM 2870 N N . PRO B 1 61 ? -18.852 70.890 -15.223 1.00 43.68 61 PRO B N 1
ATOM 2871 C CA . PRO B 1 61 ? -19.070 71.815 -14.105 1.00 42.29 61 PRO B CA 1
ATOM 2872 C C . PRO B 1 61 ? -20.544 72.194 -13.933 1.00 41.23 61 PRO B C 1
ATOM 2873 O O . PRO B 1 61 ? -21.289 72.314 -14.896 1.00 41.44 61 PRO B O 1
ATOM 2877 N N . PHE B 1 62 ? -21.195 71.740 -12.839 1.00 40.22 62 PHE B N 1
ATOM 2878 C CA . PHE B 1 62 ? -22.651 71.857 -12.696 1.00 39.84 62 PHE B CA 1
ATOM 2879 C C . PHE B 1 62 ? -23.086 72.103 -11.246 1.00 39.66 62 PHE B C 1
ATOM 2880 O O . PHE B 1 62 ? -22.388 71.716 -10.308 1.00 40.01 62 PHE B O 1
ATOM 2888 N N . VAL B 1 63 ? -24.221 72.782 -11.069 1.00 38.64 63 VAL B N 1
ATOM 2889 C CA . VAL B 1 63 ? -24.813 72.951 -9.743 1.00 38.19 63 VAL B CA 1
ATOM 2890 C C . VAL B 1 63 ? -26.182 72.243 -9.707 1.00 37.39 63 VAL B C 1
ATOM 2891 O O . VAL B 1 63 ? -27.102 72.607 -10.455 1.00 37.53 63 VAL B O 1
ATOM 2895 N N . PRO B 1 64 ? -26.302 71.211 -8.863 1.00 36.97 64 PRO B N 1
ATOM 2896 C CA . PRO B 1 64 ? -27.526 70.386 -8.783 1.00 37.14 64 PRO B CA 1
ATOM 2897 C C . PRO B 1 64 ? -28.737 71.095 -8.149 1.00 37.34 64 PRO B C 1
ATOM 2898 O O . PRO B 1 64 ? -28.704 72.311 -7.945 1.00 37.78 64 PRO B O 1
ATOM 2902 N N . GLY B 1 65 ? -29.789 70.328 -7.840 1.00 37.65 65 GLY B N 1
ATOM 2903 C CA . GLY B 1 65 ? -31.009 70.861 -7.237 1.00 36.59 65 GLY B CA 1
ATOM 2904 C C . GLY B 1 65 ? -32.138 70.967 -8.249 1.00 37.09 65 GLY B C 1
ATOM 2905 O O . GLY B 1 65 ? -32.208 71.982 -8.969 1.00 36.80 65 GLY B O 1
ATOM 2906 N N . ILE B 1 66 ? -33.010 69.918 -8.319 1.00 38.51 66 ILE B N 1
ATOM 2907 C CA . ILE B 1 66 ? -34.136 69.935 -9.271 1.00 39.59 66 ILE B CA 1
ATOM 2908 C C . ILE B 1 66 ? -35.162 70.978 -8.866 1.00 41.40 66 ILE B C 1
ATOM 2909 O O . ILE B 1 66 ? -36.005 71.383 -9.672 1.00 43.06 66 ILE B O 1
ATOM 2914 N N . ASP B 1 67 ? -35.071 71.425 -7.618 1.00 41.55 67 ASP B N 1
ATOM 2915 C CA . ASP B 1 67 ? -36.037 72.353 -7.076 1.00 41.97 67 ASP B CA 1
ATOM 2916 C C . ASP B 1 67 ? -35.517 73.775 -6.809 1.00 41.14 67 ASP B C 1
ATOM 2917 O O . ASP B 1 67 ? -34.423 73.974 -6.253 1.00 40.17 67 ASP B O 1
ATOM 2922 N N . LEU B 1 68 ? -36.351 74.755 -7.182 1.00 41.08 68 LEU B N 1
ATOM 2923 C CA . LEU B 1 68 ? -36.024 76.172 -7.060 1.00 40.37 68 LEU B CA 1
ATOM 2924 C C . LEU B 1 68 ? -37.213 76.918 -6.516 1.00 39.59 68 LEU B C 1
ATOM 2925 O O . LEU B 1 68 ? -38.339 76.663 -6.921 1.00 39.26 68 LEU B O 1
ATOM 2930 N N . ALA B 1 69 ? -36.954 77.850 -5.602 1.00 40.02 69 ALA B N 1
ATOM 2931 C CA . ALA B 1 69 ? -37.980 78.751 -5.050 1.00 38.06 69 ALA B CA 1
ATOM 2932 C C . ALA B 1 69 ? -37.297 80.021 -4.569 1.00 37.11 69 ALA B C 1
ATOM 2933 O O . ALA B 1 69 ? -36.305 79.960 -3.837 1.00 38.20 69 ALA B O 1
ATOM 2935 N N . GLY B 1 70 ? -37.815 81.171 -4.982 1.00 35.29 70 GLY B N 1
ATOM 2936 C CA . GLY B 1 70 ? -37.204 82.420 -4.592 1.00 34.03 70 GLY B CA 1
ATOM 2937 C C . GLY B 1 70 ? -37.815 83.651 -5.212 1.00 32.76 70 GLY B C 1
ATOM 2938 O O . GLY B 1 70 ? -38.951 83.619 -5.700 1.00 32.99 70 GLY B O 1
ATOM 2939 N N . VAL B 1 71 ? -37.036 84.739 -5.198 1.00 31.45 71 VAL B N 1
ATOM 2940 C CA . VAL B 1 71 ? -37.486 86.035 -5.692 1.00 30.99 71 VAL B CA 1
ATOM 2941 C C . VAL B 1 71 ? -36.767 86.418 -6.989 1.00 30.68 71 VAL B C 1
ATOM 2942 O O . VAL B 1 71 ? -35.573 86.159 -7.149 1.00 30.88 71 VAL B O 1
ATOM 2946 N N . VAL B 1 72 ? -37.512 87.030 -7.907 1.00 30.59 72 VAL B N 1
ATOM 2947 C CA . VAL B 1 72 ? -36.984 87.463 -9.200 1.00 30.66 72 VAL B CA 1
ATOM 2948 C C . VAL B 1 72 ? -36.172 88.765 -9.115 1.00 30.39 72 VAL B C 1
ATOM 2949 O O . VAL B 1 72 ? -36.616 89.756 -8.522 1.00 29.85 72 VAL B O 1
ATOM 2953 N N . VAL B 1 73 ? -34.975 88.742 -9.704 1.00 30.78 73 VAL B N 1
ATOM 2954 C CA . VAL B 1 73 ? -34.093 89.910 -9.742 1.00 31.47 73 VAL B CA 1
ATOM 2955 C C . VAL B 1 73 ? -34.269 90.696 -11.050 1.00 32.06 73 VAL B C 1
ATOM 2956 O O . VAL B 1 73 ? -34.332 91.927 -11.031 1.00 32.62 73 VAL B O 1
ATOM 2960 N N . SER B 1 74 ? -34.340 89.979 -12.176 1.00 32.17 74 SER B N 1
ATOM 2961 C CA . SER B 1 74 ? -34.524 90.603 -13.491 1.00 32.29 74 SER B CA 1
ATOM 2962 C C . SER B 1 74 ? -35.236 89.641 -14.440 1.00 33.03 74 SER B C 1
ATOM 2963 O O . SER B 1 74 ? -34.954 88.444 -14.425 1.00 33.31 74 SER B O 1
ATOM 2966 N N . SER B 1 75 ? -36.156 90.163 -15.259 1.00 33.86 75 SER B N 1
ATOM 2967 C CA . SER B 1 75 ? -36.921 89.330 -16.201 1.00 34.62 75 SER B CA 1
ATOM 2968 C C . SER B 1 75 ? -37.591 90.103 -17.340 1.00 35.35 75 SER B C 1
ATOM 2969 O O . SER B 1 75 ? -37.774 91.313 -17.258 1.00 35.40 75 SER B O 1
ATOM 2972 N N . GLN B 1 76 ? -37.957 89.373 -18.394 1.00 36.78 76 GLN B N 1
ATOM 2973 C CA . GLN B 1 76 ? -38.650 89.920 -19.566 1.00 37.65 76 GLN B CA 1
ATOM 2974 C C . GLN B 1 76 ? -39.726 88.922 -20.014 1.00 39.02 76 GLN B C 1
ATOM 2975 O O . GLN B 1 76 ? -39.719 88.437 -21.148 1.00 38.88 76 GLN B O 1
ATOM 2981 N N . HIS B 1 77 ? -40.640 88.622 -19.093 1.00 40.37 77 HIS B N 1
ATOM 2982 C CA . HIS B 1 77 ? -41.736 87.670 -19.302 1.00 40.87 77 HIS B CA 1
ATOM 2983 C C . HIS B 1 77 ? -42.779 88.019 -18.224 1.00 41.41 77 HIS B C 1
ATOM 2984 O O . HIS B 1 77 ? -42.408 88.334 -17.087 1.00 42.33 77 HIS B O 1
ATOM 2991 N N . PRO B 1 78 ? -44.067 88.009 -18.575 1.00 41.68 78 PRO B N 1
ATOM 2992 C CA . PRO B 1 78 ? -45.128 88.355 -17.611 1.00 41.32 78 PRO B CA 1
ATOM 2993 C C . PRO B 1 78 ? -45.378 87.259 -16.564 1.00 40.63 78 PRO B C 1
ATOM 2994 O O . PRO B 1 78 ? -44.954 87.410 -15.412 1.00 38.56 78 PRO B O 1
ATOM 2998 N N . GLU B 1 82 ? -40.263 91.815 -11.833 1.00 38.18 82 GLU B N 1
ATOM 2999 C CA . GLU B 1 82 ? -39.250 91.841 -10.781 1.00 39.55 82 GLU B CA 1
ATOM 3000 C C . GLU B 1 82 ? -39.870 91.873 -9.373 1.00 39.98 82 GLU B C 1
ATOM 3001 O O . GLU B 1 82 ? -40.912 92.499 -9.145 1.00 38.56 82 GLU B O 1
ATOM 3007 N N . GLY B 1 83 ? -39.236 91.163 -8.442 1.00 41.28 83 GLY B N 1
ATOM 3008 C CA . GLY B 1 83 ? -39.738 91.048 -7.083 1.00 41.95 83 GLY B CA 1
ATOM 3009 C C . GLY B 1 83 ? -40.858 90.020 -6.964 1.00 42.38 83 GLY B C 1
ATOM 3010 O O . GLY B 1 83 ? -41.591 90.009 -5.958 1.00 44.03 83 GLY B O 1
ATOM 3011 N N . ASP B 1 84 ? -40.987 89.161 -7.992 1.00 41.94 84 ASP B N 1
ATOM 3012 C CA . ASP B 1 84 ? -42.031 88.136 -8.028 1.00 42.11 84 ASP B CA 1
ATOM 3013 C C . ASP B 1 84 ? -41.578 86.840 -7.335 1.00 42.28 84 ASP B C 1
ATOM 3014 O O . ASP B 1 84 ? -40.515 86.290 -7.655 1.00 41.29 84 ASP B O 1
ATOM 3019 N N . GLU B 1 85 ? -42.387 86.353 -6.393 1.00 42.60 85 GLU B N 1
ATOM 3020 C CA . GLU B 1 85 ? -42.096 85.080 -5.720 1.00 42.09 85 GLU B CA 1
ATOM 3021 C C . GLU B 1 85 ? -42.474 83.993 -6.712 1.00 41.84 85 GLU B C 1
ATOM 3022 O O . GLU B 1 85 ? -43.597 83.995 -7.229 1.00 42.06 85 GLU B O 1
ATOM 3028 N N . VAL B 1 86 ? -41.543 83.066 -6.972 1.00 40.56 86 VAL B N 1
ATOM 3029 C CA . VAL B 1 86 ? -41.733 82.029 -7.988 1.00 38.39 86 VAL B CA 1
ATOM 3030 C C . VAL B 1 86 ? -41.116 80.673 -7.615 1.00 38.56 86 VAL B C 1
ATOM 3031 O O . VAL B 1 86 ? -40.181 80.601 -6.819 1.00 40.44 86 VAL B O 1
ATOM 3035 N N . ILE B 1 87 ? -41.648 79.605 -8.208 1.00 36.43 87 ILE B N 1
ATOM 3036 C CA . ILE B 1 87 ? -41.129 78.254 -8.012 1.00 34.93 87 ILE B CA 1
ATOM 3037 C C . ILE B 1 87 ? -40.741 77.680 -9.367 1.00 33.64 87 ILE B C 1
ATOM 3038 O O . ILE B 1 87 ? -41.339 78.016 -10.390 1.00 32.80 87 ILE B O 1
ATOM 3043 N N . ALA B 1 88 ? -39.754 76.796 -9.356 1.00 32.16 88 ALA B N 1
ATOM 3044 C CA . ALA B 1 88 ? -39.315 76.110 -10.550 1.00 31.83 88 ALA B CA 1
ATOM 3045 C C . ALA B 1 88 ? -39.133 74.640 -10.203 1.00 32.65 88 ALA B C 1
ATOM 3046 O O . ALA B 1 88 ? -38.408 74.298 -9.264 1.00 33.44 88 ALA B O 1
ATOM 3048 N N . THR B 1 89 ? -39.796 73.765 -10.954 1.00 32.90 89 THR B N 1
ATOM 3049 C CA . THR B 1 89 ? -39.723 72.340 -10.671 1.00 32.22 89 THR B CA 1
ATOM 3050 C C . THR B 1 89 ? -39.699 71.475 -11.927 1.00 32.09 89 THR B C 1
ATOM 3051 O O . THR B 1 89 ? -40.447 71.715 -12.877 1.00 33.16 89 THR B O 1
ATOM 3055 N N . GLY B 1 90 ? -38.824 70.473 -11.930 1.00 30.79 90 GLY B N 1
ATOM 3056 C CA . GLY B 1 90 ? -38.718 69.579 -13.057 1.00 29.72 90 GLY B CA 1
ATOM 3057 C C . GLY B 1 90 ? -37.927 70.176 -14.199 1.00 30.32 90 GLY B C 1
ATOM 3058 O O . GLY B 1 90 ? -36.936 70.871 -13.982 1.00 29.34 90 GLY B O 1
ATOM 3059 N N . TYR B 1 91 ? -38.356 69.870 -15.424 1.00 31.48 91 TYR B N 1
ATOM 3060 C CA . TYR B 1 91 ? -37.693 70.343 -16.638 1.00 31.67 91 TYR B CA 1
ATOM 3061 C C . TYR B 1 91 ? -36.191 70.088 -16.603 1.00 31.93 91 TYR B C 1
ATOM 3062 O O . TYR B 1 91 ? -35.732 69.100 -16.028 1.00 31.37 91 TYR B O 1
ATOM 3071 N N . GLU B 1 92 ? -35.432 71.001 -17.195 1.00 33.49 92 GLU B N 1
ATOM 3072 C CA . GLU B 1 92 ? -33.972 71.067 -17.126 1.00 35.22 92 GLU B CA 1
ATOM 3073 C C . GLU B 1 92 ? -33.428 71.654 -15.807 1.00 35.51 92 GLU B C 1
ATOM 3074 O O . GLU B 1 92 ? -32.397 72.270 -15.778 1.00 35.82 92 GLU B O 1
ATOM 3080 N N . ILE B 1 93 ? -34.110 71.512 -14.678 1.00 35.65 93 ILE B N 1
ATOM 3081 C CA . ILE B 1 93 ? -33.548 72.226 -13.525 1.00 35.34 93 ILE B CA 1
ATOM 3082 C C . ILE B 1 93 ? -32.583 71.394 -12.697 1.00 34.99 93 ILE B C 1
ATOM 3083 O O . ILE B 1 93 ? -31.631 71.892 -12.126 1.00 35.57 93 ILE B O 1
ATOM 3088 N N . GLY B 1 94 ? -32.869 70.106 -12.590 1.00 33.20 94 GLY B N 1
ATOM 3089 C CA . GLY B 1 94 ? -31.961 69.287 -11.803 1.00 33.74 94 GLY B CA 1
ATOM 3090 C C . GLY B 1 94 ? -30.845 68.740 -12.672 1.00 35.06 94 GLY B C 1
ATOM 3091 O O . GLY B 1 94 ? -29.735 68.455 -12.226 1.00 35.95 94 GLY B O 1
ATOM 3092 N N . VAL B 1 95 ? -31.308 68.513 -13.900 1.00 34.73 95 VAL B N 1
ATOM 3093 C CA . VAL B 1 95 ? -30.565 67.708 -14.851 1.00 34.87 95 VAL B CA 1
ATOM 3094 C C . VAL B 1 95 ? -29.594 68.414 -15.836 1.00 34.87 95 VAL B C 1
ATOM 3095 O O . VAL B 1 95 ? -28.348 68.393 -15.599 1.00 34.54 95 VAL B O 1
ATOM 3099 N N . THR B 1 96 ? -30.144 69.043 -16.909 1.00 34.87 96 THR B N 1
ATOM 3100 C CA . THR B 1 96 ? -29.284 69.661 -17.941 1.00 35.53 96 THR B CA 1
ATOM 3101 C C . THR B 1 96 ? -28.933 71.129 -17.732 1.00 35.12 96 THR B C 1
ATOM 3102 O O . THR B 1 96 ? -27.910 71.598 -18.228 1.00 35.17 96 THR B O 1
ATOM 3106 N N . HIS B 1 97 ? -29.790 71.850 -17.016 1.00 34.54 97 HIS B N 1
ATOM 3107 C CA . HIS B 1 97 ? -29.597 73.271 -16.773 1.00 34.18 97 HIS B CA 1
ATOM 3108 C C . HIS B 1 97 ? -29.284 73.480 -15.284 1.00 33.97 97 HIS B C 1
ATOM 3109 O O . HIS B 1 97 ? -29.880 72.826 -14.439 1.00 33.64 97 HIS B O 1
ATOM 3116 N N . PHE B 1 98 ? -28.343 74.381 -14.977 1.00 32.84 98 PHE B N 1
ATOM 3117 C CA . PHE B 1 98 ? -27.903 74.649 -13.593 1.00 31.05 98 PHE B CA 1
ATOM 3118 C C . PHE B 1 98 ? -29.071 74.753 -12.620 1.00 31.73 98 PHE B C 1
ATOM 3119 O O . PHE B 1 98 ? -30.062 75.430 -12.898 1.00 32.62 98 PHE B O 1
ATOM 3127 N N . GLY B 1 99 ? -28.932 74.105 -11.465 1.00 31.99 99 GLY B N 1
ATOM 3128 C CA . GLY B 1 99 ? -30.006 74.019 -10.488 1.00 31.08 99 GLY B CA 1
ATOM 3129 C C . GLY B 1 99 ? -30.125 75.033 -9.365 1.00 30.69 99 GLY B C 1
ATOM 3130 O O . GLY B 1 99 ? -29.627 76.156 -9.444 1.00 31.78 99 GLY B O 1
ATOM 3131 N N . GLY B 1 100 ? -30.808 74.604 -8.305 1.00 30.62 100 GLY B N 1
ATOM 3132 C CA . GLY B 1 100 ? -31.101 75.432 -7.155 1.00 29.48 100 GLY B CA 1
ATOM 3133 C C . GLY B 1 100 ? -30.242 75.312 -5.916 1.00 30.02 100 GLY B C 1
ATOM 3134 O O . GLY B 1 100 ? -30.598 75.857 -4.872 1.00 30.51 100 GLY B O 1
ATOM 3135 N N . TYR B 1 101 ? -29.123 74.603 -6.013 1.00 30.39 101 TYR B N 1
ATOM 3136 C CA . TYR B 1 101 ? -28.184 74.522 -4.898 1.00 30.97 101 TYR B CA 1
ATOM 3137 C C . TYR B 1 101 ? -27.189 75.654 -5.098 1.00 31.30 101 TYR B C 1
ATOM 3138 O O . TYR B 1 101 ? -25.970 75.439 -5.111 1.00 31.61 101 TYR B O 1
ATOM 3147 N N . SER B 1 102 ? -27.737 76.864 -5.257 1.00 30.98 102 SER B N 1
ATOM 3148 C CA . SER B 1 102 ? -26.963 78.058 -5.553 1.00 31.10 102 SER B CA 1
ATOM 3149 C C . SER B 1 102 ? -27.784 79.284 -5.127 1.00 31.64 102 SER B C 1
ATOM 3150 O O . SER B 1 102 ? -29.011 79.284 -5.245 1.00 31.86 102 SER B O 1
ATOM 3153 N N . GLU B 1 103 ? -27.109 80.320 -4.629 1.00 31.80 103 GLU B N 1
ATOM 3154 C CA . GLU B 1 103 ? -27.790 81.527 -4.156 1.00 32.23 103 GLU B CA 1
ATOM 3155 C C . GLU B 1 103 ? -28.623 82.233 -5.232 1.00 31.97 103 GLU B C 1
ATOM 3156 O O . GLU B 1 103 ? -29.690 82.787 -4.940 1.00 31.21 103 GLU B O 1
ATOM 3162 N N . TYR B 1 104 ? -28.125 82.221 -6.468 1.00 31.62 104 TYR B N 1
ATOM 3163 C CA . TYR B 1 104 ? -28.859 82.774 -7.606 1.00 30.81 104 TYR B CA 1
ATOM 3164 C C . TYR B 1 104 ? -28.928 81.701 -8.684 1.00 30.07 104 TYR B C 1
ATOM 3165 O O . TYR B 1 104 ? -28.048 80.849 -8.770 1.00 29.59 104 TYR B O 1
ATOM 3174 N N . ALA B 1 105 ? -29.979 81.731 -9.494 1.00 30.10 105 ALA B N 1
ATOM 3175 C CA . ALA B 1 105 ? -30.091 80.810 -10.623 1.00 31.36 105 ALA B CA 1
ATOM 3176 C C . ALA B 1 105 ? -30.751 81.482 -11.818 1.00 32.16 105 ALA B C 1
ATOM 3177 O O . ALA B 1 105 ? -31.747 82.189 -11.673 1.00 31.79 105 ALA B O 1
ATOM 3179 N N . ARG B 1 106 ? -30.161 81.286 -12.993 1.00 33.81 106 ARG B N 1
ATOM 3180 C CA . ARG B 1 106 ? -30.708 81.829 -14.227 1.00 34.96 106 ARG B CA 1
ATOM 3181 C C . ARG B 1 106 ? -31.492 80.722 -14.913 1.00 35.68 106 ARG B C 1
ATOM 3182 O O . ARG B 1 106 ? -31.018 79.596 -15.015 1.00 36.40 106 ARG B O 1
ATOM 3190 N N . LEU B 1 107 ? -32.711 81.040 -15.340 1.00 36.77 107 LEU B N 1
ATOM 3191 C CA . LEU B 1 107 ? -33.583 80.073 -16.004 1.00 37.81 107 LEU B CA 1
ATOM 3192 C C . LEU B 1 107 ? -34.463 80.743 -17.055 1.00 38.81 107 LEU B C 1
ATOM 3193 O O . LEU B 1 107 ? -34.481 81.973 -17.186 1.00 38.50 107 LEU B O 1
ATOM 3198 N N . HIS B 1 108 ? -35.201 79.915 -17.794 1.00 40.08 108 HIS B N 1
ATOM 3199 C CA . HIS B 1 108 ? -36.141 80.399 -18.791 1.00 40.33 108 HIS B CA 1
ATOM 3200 C C . HIS B 1 108 ? -37.520 80.536 -18.139 1.00 39.46 108 HIS B C 1
ATOM 3201 O O . HIS B 1 108 ? -37.866 79.770 -17.244 1.00 39.03 108 HIS B O 1
ATOM 3208 N N . GLY B 1 109 ? -38.298 81.520 -18.588 1.00 38.40 109 GLY B N 1
ATOM 3209 C CA . GLY B 1 109 ? -39.623 81.785 -18.040 1.00 36.83 109 GLY B CA 1
ATOM 3210 C C . GLY B 1 109 ? -40.656 80.691 -18.258 1.00 35.75 109 GLY B C 1
ATOM 3211 O O . GLY B 1 109 ? -41.655 80.616 -17.540 1.00 34.44 109 GLY B O 1
ATOM 3212 N N . GLU B 1 110 ? -40.408 79.840 -19.250 1.00 35.97 110 GLU B N 1
ATOM 3213 C CA . GLU B 1 110 ? -41.301 78.726 -19.566 1.00 35.35 110 GLU B CA 1
ATOM 3214 C C . GLU B 1 110 ? -41.379 77.671 -18.449 1.00 34.07 110 GLU B C 1
ATOM 3215 O O . GLU B 1 110 ? -42.332 76.899 -18.397 1.00 34.31 110 GLU B O 1
ATOM 3221 N N . TRP B 1 111 ? -40.386 77.656 -17.559 1.00 31.97 111 TRP B N 1
ATOM 3222 C CA . TRP B 1 111 ? -40.324 76.678 -16.474 1.00 30.53 111 TRP B CA 1
ATOM 3223 C C . TRP B 1 111 ? -40.963 77.205 -15.207 1.00 31.58 111 TRP B C 1
ATOM 3224 O O . TRP B 1 111 ? -41.383 76.433 -14.338 1.00 31.20 111 TRP B O 1
ATOM 3235 N N . LEU B 1 112 ? -41.022 78.527 -15.107 1.00 32.31 112 LEU B N 1
ATOM 3236 C CA . LEU B 1 112 ? -41.502 79.194 -13.915 1.00 32.48 112 LEU B CA 1
ATOM 3237 C C . LEU B 1 112 ? -42.995 79.112 -13.659 1.00 33.41 112 LEU B C 1
ATOM 3238 O O . LEU B 1 112 ? -43.814 79.200 -14.583 1.00 32.88 112 LEU B O 1
ATOM 3243 N N . VAL B 1 113 ? -43.329 78.942 -12.382 1.00 33.81 113 VAL B N 1
ATOM 3244 C CA . VAL B 1 113 ? -44.702 78.890 -11.921 1.00 34.28 113 VAL B CA 1
ATOM 3245 C C . VAL B 1 113 ? -44.819 79.956 -10.835 1.00 34.78 113 VAL B C 1
ATOM 3246 O O . VAL B 1 113 ? -44.087 79.906 -9.845 1.00 35.88 113 VAL B O 1
ATOM 3250 N N . PRO B 1 114 ? -45.681 80.953 -11.038 1.00 34.86 114 PRO B N 1
ATOM 3251 C CA . PRO B 1 114 ? -45.902 81.976 -10.012 1.00 34.70 114 PRO B CA 1
ATOM 3252 C C . PRO B 1 114 ? -46.319 81.293 -8.704 1.00 35.57 114 PRO B C 1
ATOM 3253 O O . PRO B 1 114 ? -47.238 80.472 -8.731 1.00 36.48 114 PRO B O 1
ATOM 3257 N N . LEU B 1 115 ? -45.616 81.589 -7.607 1.00 36.11 115 LEU B N 1
ATOM 3258 C CA . LEU B 1 115 ? -45.899 81.007 -6.281 1.00 35.66 115 LEU B CA 1
ATOM 3259 C C . LEU B 1 115 ? -47.371 81.205 -5.900 1.00 34.81 115 LEU B C 1
ATOM 3260 O O . LEU B 1 115 ? -47.822 82.330 -5.731 1.00 33.64 115 LEU B O 1
ATOM 3265 N N . PRO B 1 116 ? -48.108 80.097 -5.787 1.00 35.06 116 PRO B N 1
ATOM 3266 C CA . PRO B 1 116 ? -49.546 80.118 -5.487 1.00 35.14 116 PRO B CA 1
ATOM 3267 C C . PRO B 1 116 ? -49.924 80.739 -4.147 1.00 35.37 116 PRO B C 1
ATOM 3268 O O . PRO B 1 116 ? -49.180 80.605 -3.167 1.00 35.85 116 PRO B O 1
ATOM 3272 N N . LYS B 1 117 ? -51.080 81.403 -4.118 1.00 35.62 117 LYS B N 1
ATOM 3273 C CA . LYS B 1 117 ? -51.598 82.029 -2.901 1.00 35.52 117 LYS B CA 1
ATOM 3274 C C . LYS B 1 117 ? -51.954 80.942 -1.898 1.00 34.47 117 LYS B C 1
ATOM 3275 O O . LYS B 1 117 ? -52.601 79.951 -2.247 1.00 33.23 117 LYS B O 1
ATOM 3281 N N . GLY B 1 118 ? -51.522 81.128 -0.651 1.00 35.36 118 GLY B N 1
ATOM 3282 C CA . GLY B 1 118 ? -51.760 80.143 0.394 1.00 36.18 118 GLY B CA 1
ATOM 3283 C C . GLY B 1 118 ? -50.563 79.220 0.591 1.00 36.13 118 GLY B C 1
ATOM 3284 O O . GLY B 1 118 ? -50.654 78.191 1.288 1.00 36.10 118 GLY B O 1
ATOM 3285 N N . LEU B 1 119 ? -49.451 79.577 -0.053 1.00 35.62 119 LEU B N 1
ATOM 3286 C CA . LEU B 1 119 ? -48.208 78.837 0.088 1.00 36.15 119 LEU B CA 1
ATOM 3287 C C . LEU B 1 119 ? -47.011 79.770 0.254 1.00 36.62 119 LEU B C 1
ATOM 3288 O O . LEU B 1 119 ? -46.967 80.857 -0.336 1.00 36.90 119 LEU B O 1
ATOM 3293 N N . THR B 1 120 ? -46.046 79.313 1.073 1.00 37.63 120 THR B N 1
ATOM 3294 C CA . THR B 1 120 ? -44.804 80.029 1.358 1.00 37.48 120 THR B CA 1
ATOM 3295 C C . THR B 1 120 ? -43.663 79.395 0.548 1.00 37.20 120 THR B C 1
ATOM 3296 O O . THR B 1 120 ? -43.741 78.215 0.174 1.00 37.08 120 THR B O 1
ATOM 3300 N N . LEU B 1 121 ? -42.615 80.180 0.281 1.00 36.25 121 LEU B N 1
ATOM 3301 C CA . LEU B 1 121 ? -41.430 79.692 -0.435 1.00 35.63 121 LEU B CA 1
ATOM 3302 C C . LEU B 1 121 ? -40.893 78.396 0.178 1.00 35.06 121 LEU B C 1
ATOM 3303 O O . LEU B 1 121 ? -40.682 77.429 -0.535 1.00 36.57 121 LEU B O 1
ATOM 3308 N N . LYS B 1 122 ? -40.698 78.383 1.500 1.00 35.35 122 LYS B N 1
ATOM 3309 C CA . LYS B 1 122 ? -40.201 77.197 2.225 1.00 34.92 122 LYS B CA 1
ATOM 3310 C C . LYS B 1 122 ? -41.185 76.032 2.115 1.00 34.27 122 LYS B C 1
ATOM 3311 O O . LYS B 1 122 ? -40.774 74.889 1.952 1.00 34.92 122 LYS B O 1
ATOM 3317 N N . GLU B 1 123 ? -42.485 76.335 2.198 1.00 34.49 123 GLU B N 1
ATOM 3318 C CA . GLU B 1 123 ? -43.526 75.320 2.086 1.00 34.24 123 GLU B CA 1
ATOM 3319 C C . GLU B 1 123 ? -43.517 74.704 0.686 1.00 34.08 123 GLU B C 1
ATOM 3320 O O . GLU B 1 123 ? -43.681 73.497 0.533 1.00 35.67 123 GLU B O 1
ATOM 3326 N N . ALA B 1 124 ? -43.289 75.533 -0.327 1.00 33.50 124 ALA B N 1
ATOM 3327 C CA . ALA B 1 124 ? -43.230 75.074 -1.710 1.00 33.73 124 ALA B CA 1
ATOM 3328 C C . ALA B 1 124 ? -42.099 74.058 -1.904 1.00 35.93 124 ALA B C 1
ATOM 3329 O O . ALA B 1 124 ? -42.211 73.110 -2.706 1.00 35.49 124 ALA B O 1
ATOM 3339 N N . ALA B 1 126 ? -40.726 72.375 0.777 1.00 33.80 126 ALA B N 1
ATOM 3340 C CA . ALA B 1 126 ? -40.969 71.279 1.699 1.00 32.64 126 ALA B CA 1
ATOM 3341 C C . ALA B 1 126 ? -41.724 70.258 0.863 1.00 31.95 126 ALA B C 1
ATOM 3342 O O . ALA B 1 126 ? -41.521 69.037 0.978 1.00 28.84 126 ALA B O 1
ATOM 3344 N N . ILE B 1 127 ? -42.577 70.797 -0.008 1.00 30.96 127 ILE B N 1
ATOM 3345 C CA . ILE B 1 127 ? -43.336 70.007 -0.950 1.00 30.45 127 ILE B CA 1
ATOM 3346 C C . ILE B 1 127 ? -42.398 69.616 -2.087 1.00 30.37 127 ILE B C 1
ATOM 3347 O O . ILE B 1 127 ? -42.094 68.445 -2.257 1.00 30.06 127 ILE B O 1
ATOM 3352 N N . GLY B 1 128 ? -41.900 70.608 -2.823 1.00 31.43 128 GLY B N 1
ATOM 3353 C CA . GLY B 1 128 ? -40.970 70.378 -3.927 1.00 30.57 128 GLY B CA 1
ATOM 3354 C C . GLY B 1 128 ? -41.397 69.336 -4.942 1.00 29.45 128 GLY B C 1
ATOM 3355 O O . GLY B 1 128 ? -42.587 69.033 -5.081 1.00 29.15 128 GLY B O 1
ATOM 3356 N N . THR B 1 129 ? -40.414 68.781 -5.651 1.00 29.31 129 THR B N 1
ATOM 3357 C CA . THR B 1 129 ? -40.670 67.756 -6.653 1.00 27.68 129 THR B CA 1
ATOM 3358 C C . THR B 1 129 ? -41.469 66.621 -6.043 1.00 27.78 129 THR B C 1
ATOM 3359 O O . THR B 1 129 ? -42.502 66.230 -6.586 1.00 29.42 129 THR B O 1
ATOM 3363 N N . ALA B 1 130 ? -41.005 66.114 -4.901 1.00 26.38 130 ALA B N 1
ATOM 3364 C CA . ALA B 1 130 ? -41.661 64.990 -4.235 1.00 25.91 130 ALA B CA 1
ATOM 3365 C C . ALA B 1 130 ? -43.154 65.198 -4.051 1.00 26.37 130 ALA B C 1
ATOM 3366 O O . ALA B 1 130 ? -43.978 64.386 -4.498 1.00 26.35 130 ALA B O 1
ATOM 3368 N N . GLY B 1 131 ? -43.498 66.304 -3.412 1.00 26.23 131 GLY B N 1
ATOM 3369 C CA . GLY B 1 131 ? -44.879 66.636 -3.164 1.00 27.16 131 GLY B CA 1
ATOM 3370 C C . GLY B 1 131 ? -45.650 66.803 -4.443 1.00 27.43 131 GLY B C 1
ATOM 3371 O O . GLY B 1 131 ? -46.812 66.412 -4.518 1.00 27.78 131 GLY B O 1
ATOM 3372 N N . PHE B 1 132 ? -45.004 67.384 -5.450 1.00 27.72 132 PHE B N 1
ATOM 3373 C CA . PHE B 1 132 ? -45.639 67.576 -6.746 1.00 28.48 132 PHE B CA 1
ATOM 3374 C C . PHE B 1 132 ? -45.964 66.215 -7.356 1.00 29.48 132 PHE B C 1
ATOM 3375 O O . PHE B 1 132 ? -47.085 65.980 -7.802 1.00 29.89 132 PHE B O 1
ATOM 3383 N N . THR B 1 133 ? -44.983 65.317 -7.356 1.00 30.39 133 THR B N 1
ATOM 3384 C CA . THR B 1 133 ? -45.181 63.982 -7.898 1.00 31.82 133 THR B CA 1
ATOM 3385 C C . THR B 1 133 ? -46.377 63.322 -7.229 1.00 33.40 133 THR B C 1
ATOM 3386 O O . THR B 1 133 ? -47.245 62.769 -7.905 1.00 34.93 133 THR B O 1
ATOM 3390 N N . ALA B 1 134 ? -46.419 63.404 -5.898 1.00 33.54 134 ALA B N 1
ATOM 3391 C CA . ALA B 1 134 ? -47.480 62.792 -5.115 1.00 33.28 134 ALA B CA 1
ATOM 3392 C C . ALA B 1 134 ? -48.826 63.395 -5.467 1.00 34.13 134 ALA B C 1
ATOM 3393 O O . ALA B 1 134 ? -49.781 62.672 -5.758 1.00 35.23 134 ALA B O 1
ATOM 3395 N N . ALA B 1 135 ? -48.888 64.727 -5.455 1.00 34.17 135 ALA B N 1
ATOM 3396 C CA . ALA B 1 135 ? -50.110 65.455 -5.775 1.00 32.92 135 ALA B CA 1
ATOM 3397 C C . ALA B 1 135 ? -50.560 65.141 -7.191 1.00 32.87 135 ALA B C 1
ATOM 3398 O O . ALA B 1 135 ? -51.740 64.883 -7.423 1.00 33.38 135 ALA B O 1
ATOM 3400 N N . LEU B 1 136 ? -49.613 65.140 -8.131 1.00 32.41 136 LEU B N 1
ATOM 3401 C CA . LEU B 1 136 ? -49.917 64.816 -9.521 1.00 32.21 136 LEU B CA 1
ATOM 3402 C C . LEU B 1 136 ? -50.412 63.367 -9.632 1.00 33.59 136 LEU B C 1
ATOM 3403 O O . LEU B 1 136 ? -51.231 63.049 -10.493 1.00 34.36 136 LEU B O 1
ATOM 3408 N N . SER B 1 137 ? -49.924 62.502 -8.744 1.00 33.48 137 SER B N 1
ATOM 3409 C CA . SER B 1 137 ? -50.353 61.117 -8.727 1.00 33.00 137 SER B CA 1
ATOM 3410 C C . SER B 1 137 ? -51.800 61.025 -8.279 1.00 33.29 137 SER B C 1
ATOM 3411 O O . SER B 1 137 ? -52.652 60.519 -9.012 1.00 34.09 137 SER B O 1
ATOM 3414 N N . ILE B 1 138 ? -52.085 61.539 -7.088 1.00 32.28 138 ILE B N 1
ATOM 3415 C CA . ILE B 1 138 ? -53.437 61.481 -6.558 1.00 32.40 138 ILE B CA 1
ATOM 3416 C C . ILE B 1 138 ? -54.423 62.037 -7.577 1.00 34.29 138 ILE B C 1
ATOM 3417 O O . ILE B 1 138 ? -55.431 61.401 -7.879 1.00 34.16 138 ILE B O 1
ATOM 3422 N N . HIS B 1 139 ? -54.099 63.215 -8.119 1.00 36.01 139 HIS B N 1
ATOM 3423 C CA . HIS B 1 139 ? -54.917 63.895 -9.124 1.00 35.93 139 HIS B CA 1
ATOM 3424 C C . HIS B 1 139 ? -55.251 62.988 -10.290 1.00 36.54 139 HIS B C 1
ATOM 3425 O O . HIS B 1 139 ? -56.416 62.851 -10.675 1.00 35.57 139 HIS B O 1
ATOM 3432 N N . ARG B 1 140 ? -54.210 62.373 -10.846 1.00 37.99 140 ARG B N 1
ATOM 3433 C CA . ARG B 1 140 ? -54.344 61.469 -11.970 1.00 38.31 140 ARG B CA 1
ATOM 3434 C C . ARG B 1 140 ? -55.235 60.287 -11.624 1.00 38.10 140 ARG B C 1
ATOM 3435 O O . ARG B 1 140 ? -55.950 59.787 -12.481 1.00 39.37 140 ARG B O 1
ATOM 3443 N N . LEU B 1 141 ? -55.197 59.855 -10.365 1.00 37.36 141 LEU B N 1
ATOM 3444 C CA . LEU B 1 141 ? -56.038 58.754 -9.902 1.00 37.45 141 LEU B CA 1
ATOM 3445 C C . LEU B 1 141 ? -57.503 59.176 -9.765 1.00 38.80 141 LEU B C 1
ATOM 3446 O O . LEU B 1 141 ? -58.411 58.414 -10.102 1.00 38.66 141 LEU B O 1
ATOM 3451 N N . GLU B 1 142 ? -57.725 60.392 -9.270 1.00 40.70 142 GLU B N 1
ATOM 3452 C CA . GLU B 1 142 ? -59.077 60.892 -9.043 1.00 41.85 142 GLU B CA 1
ATOM 3453 C C . GLU B 1 142 ? -59.839 61.163 -10.330 1.00 42.96 142 GLU B C 1
ATOM 3454 O O . GLU B 1 142 ? -61.059 60.983 -10.383 1.00 42.06 142 GLU B O 1
ATOM 3460 N N . GLU B 1 143 ? -59.124 61.570 -11.377 1.00 44.89 143 GLU B N 1
ATOM 3461 C CA . GLU B 1 143 ? -59.779 61.777 -12.664 1.00 46.48 143 GLU B CA 1
ATOM 3462 C C . GLU B 1 143 ? -59.980 60.452 -13.380 1.00 46.61 143 GLU B C 1
ATOM 3463 O O . GLU B 1 143 ? -60.501 60.403 -14.483 1.00 47.31 143 GLU B O 1
ATOM 3469 N N . HIS B 1 144 ? -59.568 59.372 -12.725 1.00 47.33 144 HIS B N 1
ATOM 3470 C CA . HIS B 1 144 ? -59.813 58.035 -13.239 1.00 47.22 144 HIS B CA 1
ATOM 3471 C C . HIS B 1 144 ? -60.977 57.374 -12.502 1.00 45.76 144 HIS B C 1
ATOM 3472 O O . HIS B 1 144 ? -61.248 56.185 -12.683 1.00 45.49 144 HIS B O 1
ATOM 3479 N N . GLY B 1 145 ? -61.650 58.152 -11.657 1.00 44.22 145 GLY B N 1
ATOM 3480 C CA . GLY B 1 145 ? -62.815 57.672 -10.935 1.00 41.45 145 GLY B CA 1
ATOM 3481 C C . GLY B 1 145 ? -62.657 57.403 -9.447 1.00 38.95 145 GLY B C 1
ATOM 3482 O O . GLY B 1 145 ? -63.655 57.137 -8.775 1.00 38.37 145 GLY B O 1
ATOM 3483 N N . LEU B 1 146 ? -61.425 57.465 -8.933 1.00 35.66 146 LEU B N 1
ATOM 3484 C CA . LEU B 1 146 ? -61.172 57.217 -7.510 1.00 33.71 146 LEU B CA 1
ATOM 3485 C C . LEU B 1 146 ? -61.751 58.267 -6.559 1.00 33.75 146 LEU B C 1
ATOM 3486 O O . LEU B 1 146 ? -61.540 59.472 -6.729 1.00 32.88 146 LEU B O 1
ATOM 3491 N N . THR B 1 147 ? -62.505 57.779 -5.573 1.00 34.11 147 THR B N 1
ATOM 3492 C CA . THR B 1 147 ? -63.079 58.592 -4.499 1.00 34.17 147 THR B CA 1
ATOM 3493 C C . THR B 1 147 ? -62.976 57.766 -3.200 1.00 34.99 147 THR B C 1
ATOM 3494 O O . THR B 1 147 ? -62.791 56.545 -3.257 1.00 35.59 147 THR B O 1
ATOM 3498 N N . PRO B 1 148 ? -63.049 58.427 -2.043 1.00 34.48 148 PRO B N 1
ATOM 3499 C CA . PRO B 1 148 ? -63.002 57.742 -0.746 1.00 34.59 148 PRO B CA 1
ATOM 3500 C C . PRO B 1 148 ? -63.954 56.550 -0.543 1.00 34.89 148 PRO B C 1
ATOM 3501 O O . PRO B 1 148 ? -63.602 55.638 0.209 1.00 35.50 148 PRO B O 1
ATOM 3505 N N . GLU B 1 149 ? -65.116 56.539 -1.194 1.00 34.74 149 GLU B N 1
ATOM 3506 C CA . GLU B 1 149 ? -66.064 55.430 -1.015 1.00 34.44 149 GLU B CA 1
ATOM 3507 C C . GLU B 1 149 ? -65.732 54.178 -1.823 1.00 33.15 149 GLU B C 1
ATOM 3508 O O . GLU B 1 149 ? -66.396 53.152 -1.697 1.00 32.60 149 GLU B O 1
ATOM 3514 N N . ARG B 1 150 ? -64.692 54.262 -2.641 1.00 32.21 150 ARG B N 1
ATOM 3515 C CA . ARG B 1 150 ? -64.270 53.136 -3.457 1.00 31.39 150 ARG B CA 1
ATOM 3516 C C . ARG B 1 150 ? -63.492 52.112 -2.638 1.00 30.42 150 ARG B C 1
ATOM 3517 O O . ARG B 1 150 ? -63.405 50.938 -3.010 1.00 30.13 150 ARG B O 1
ATOM 3525 N N . GLY B 1 151 ? -62.919 52.563 -1.528 1.00 29.09 151 GLY B N 1
ATOM 3526 C CA . GLY B 1 151 ? -62.095 51.705 -0.698 1.00 28.44 151 GLY B CA 1
ATOM 3527 C C . GLY B 1 151 ? -60.753 52.342 -0.357 1.00 26.61 151 GLY B C 1
ATOM 3528 O O . GLY B 1 151 ? -60.433 53.426 -0.837 1.00 26.34 151 GLY B O 1
ATOM 3529 N N . PRO B 1 152 ? -59.960 51.659 0.461 1.00 25.56 152 PRO B N 1
ATOM 3530 C CA . PRO B 1 152 ? -58.688 52.204 0.934 1.00 25.04 152 PRO B CA 1
ATOM 3531 C C . PRO B 1 152 ? -57.638 52.354 -0.147 1.00 25.25 152 PRO B C 1
ATOM 3532 O O . PRO B 1 152 ? -57.665 51.641 -1.151 1.00 26.65 152 PRO B O 1
ATOM 3536 N N . VAL B 1 153 ? -56.721 53.290 0.058 1.00 24.20 153 VAL B N 1
ATOM 3537 C CA . VAL B 1 153 ? -55.657 53.545 -0.902 1.00 23.90 153 VAL B CA 1
ATOM 3538 C C . VAL B 1 153 ? -54.320 53.103 -0.333 1.00 24.32 153 VAL B C 1
ATOM 3539 O O . VAL B 1 153 ? -53.968 53.463 0.789 1.00 24.90 153 VAL B O 1
ATOM 3543 N N . LEU B 1 154 ? -53.585 52.309 -1.102 1.00 25.61 154 LEU B N 1
ATOM 3544 C CA . LEU B 1 154 ? -52.359 51.674 -0.701 1.00 26.21 154 LEU B CA 1
ATOM 3545 C C . LEU B 1 154 ? -51.139 52.446 -1.176 1.00 25.53 154 LEU B C 1
ATOM 3546 O O . LEU B 1 154 ? -50.628 52.229 -2.248 1.00 25.69 154 LEU B O 1
ATOM 3551 N N . VAL B 1 155 ? -50.665 53.383 -0.363 1.00 25.65 155 VAL B N 1
ATOM 3552 C CA . VAL B 1 155 ? -49.350 53.884 -0.668 1.00 25.88 155 VAL B CA 1
ATOM 3553 C C . VAL B 1 155 ? -48.275 52.826 -0.327 1.00 26.59 155 VAL B C 1
ATOM 3554 O O . VAL B 1 155 ? -48.555 51.833 0.327 1.00 25.57 155 VAL B O 1
ATOM 3558 N N . THR B 1 156 ? -47.111 53.006 -0.947 1.00 25.83 156 THR B N 1
ATOM 3559 C CA . THR B 1 156 ? -45.880 52.250 -0.784 1.00 27.12 156 THR B CA 1
ATOM 3560 C C . THR B 1 156 ? -44.678 53.179 -0.702 1.00 29.79 156 THR B C 1
ATOM 3561 O O . THR B 1 156 ? -43.564 52.792 -0.391 1.00 29.30 156 THR B O 1
ATOM 3565 N N . GLY B 1 157 ? -44.937 54.453 -1.018 1.00 32.11 157 GLY B N 1
ATOM 3566 C CA . GLY B 1 157 ? -43.891 55.448 -0.852 1.00 36.63 157 GLY B CA 1
ATOM 3567 C C . GLY B 1 157 ? -43.324 55.408 0.563 1.00 37.13 157 GLY B C 1
ATOM 3568 O O . GLY B 1 157 ? -42.141 55.560 0.805 1.00 37.09 157 GLY B O 1
ATOM 3569 N N . ALA B 1 158 ? -44.233 55.224 1.527 1.00 38.33 158 ALA B N 1
ATOM 3570 C CA . ALA B 1 158 ? -43.766 55.153 2.905 1.00 38.56 158 ALA B CA 1
ATOM 3571 C C . ALA B 1 158 ? -42.895 56.366 3.177 1.00 39.20 158 ALA B C 1
ATOM 3572 O O . ALA B 1 158 ? -43.237 57.508 2.875 1.00 39.58 158 ALA B O 1
ATOM 3574 N N . THR B 1 159 ? -41.732 56.134 3.805 1.00 39.74 159 THR B N 1
ATOM 3575 C CA . THR B 1 159 ? -40.985 57.331 4.128 1.00 40.57 159 THR B CA 1
ATOM 3576 C C . THR B 1 159 ? -40.110 57.946 3.049 1.00 39.52 159 THR B C 1
ATOM 3577 O O . THR B 1 159 ? -39.165 58.682 3.313 1.00 41.31 159 THR B O 1
ATOM 3581 N N . GLY B 1 160 ? -40.279 57.602 1.791 1.00 35.33 160 GLY B N 1
ATOM 3582 C CA . GLY B 1 160 ? -39.788 58.437 0.742 1.00 33.90 160 GLY B CA 1
ATOM 3583 C C . GLY B 1 160 ? -40.451 59.791 0.866 1.00 32.94 160 GLY B C 1
ATOM 3584 O O . GLY B 1 160 ? -41.426 60.038 1.628 1.00 31.47 160 GLY B O 1
ATOM 3585 N N . GLY B 1 161 ? -39.703 60.699 0.238 1.00 33.22 161 GLY B N 1
ATOM 3586 C CA . GLY B 1 161 ? -40.251 62.027 0.080 1.00 33.75 161 GLY B CA 1
ATOM 3587 C C . GLY B 1 161 ? -41.671 61.901 -0.464 1.00 34.81 161 GLY B C 1
ATOM 3588 O O . GLY B 1 161 ? -42.673 62.155 0.238 1.00 37.46 161 GLY B O 1
ATOM 3589 N N . VAL B 1 162 ? -41.753 61.590 -1.768 1.00 33.38 162 VAL B N 1
ATOM 3590 C CA . VAL B 1 162 ? -42.993 61.096 -2.322 1.00 32.54 162 VAL B CA 1
ATOM 3591 C C . VAL B 1 162 ? -43.440 59.885 -1.508 1.00 34.06 162 VAL B C 1
ATOM 3592 O O . VAL B 1 162 ? -42.643 59.021 -1.164 1.00 36.92 162 VAL B O 1
ATOM 3596 N N . GLY B 1 163 ? -44.738 59.873 -1.135 1.00 32.82 163 GLY B N 1
ATOM 3597 C CA . GLY B 1 163 ? -45.242 58.784 -0.298 1.00 32.40 163 GLY B CA 1
ATOM 3598 C C . GLY B 1 163 ? -45.630 59.273 1.105 1.00 31.47 163 GLY B C 1
ATOM 3599 O O . GLY B 1 163 ? -46.724 59.059 1.590 1.00 30.56 163 GLY B O 1
ATOM 3600 N N . SER B 1 164 ? -44.636 59.797 1.826 1.00 30.47 164 SER B N 1
ATOM 3601 C CA . SER B 1 164 ? -44.862 60.453 3.109 1.00 30.18 164 SER B CA 1
ATOM 3602 C C . SER B 1 164 ? -45.859 61.557 2.828 1.00 29.25 164 SER B C 1
ATOM 3603 O O . SER B 1 164 ? -46.842 61.718 3.538 1.00 28.61 164 SER B O 1
ATOM 3606 N N . LEU B 1 165 ? -45.601 62.292 1.753 1.00 29.34 165 LEU B N 1
ATOM 3607 C CA . LEU B 1 165 ? -46.471 63.368 1.326 1.00 31.36 165 LEU B CA 1
ATOM 3608 C C . LEU B 1 165 ? -47.788 62.849 0.750 1.00 31.69 165 LEU B C 1
ATOM 3609 O O . LEU B 1 165 ? -48.838 63.469 0.939 1.00 31.40 165 LEU B O 1
ATOM 3614 N N . ALA B 1 166 ? -47.729 61.706 0.065 1.00 32.30 166 ALA B N 1
ATOM 3615 C CA . ALA B 1 166 ? -48.927 61.078 -0.492 1.00 32.10 166 ALA B CA 1
ATOM 3616 C C . ALA B 1 166 ? -49.904 60.675 0.619 1.00 31.76 166 ALA B C 1
ATOM 3617 O O . ALA B 1 166 ? -51.102 60.941 0.526 1.00 31.12 166 ALA B O 1
ATOM 3619 N N . VAL B 1 167 ? -49.379 60.049 1.670 1.00 31.64 167 VAL B N 1
ATOM 3620 C CA . VAL B 1 167 ? -50.199 59.619 2.805 1.00 31.19 167 VAL B CA 1
ATOM 3621 C C . VAL B 1 167 ? -50.937 60.818 3.402 1.00 32.10 167 VAL B C 1
ATOM 3622 O O . VAL B 1 167 ? -52.170 60.842 3.425 1.00 32.27 167 VA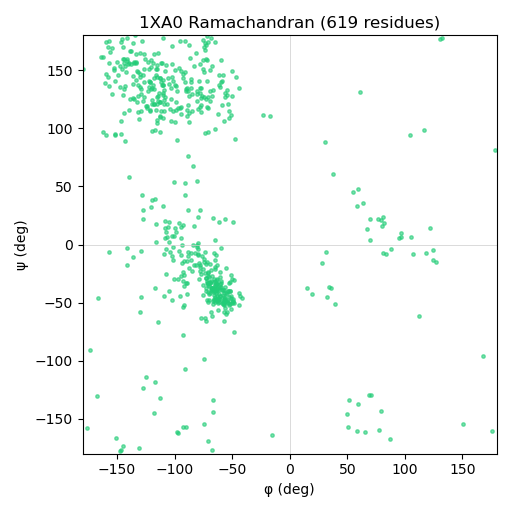L B O 1
ATOM 3626 N N . SER B 1 168 ? -50.179 61.827 3.835 1.00 32.70 168 SER B N 1
ATOM 3627 C CA . SER B 1 168 ? -50.747 63.039 4.408 1.00 32.65 168 SER B CA 1
ATOM 3628 C C . SER B 1 168 ? -51.842 63.606 3.515 1.00 33.06 168 SER B C 1
ATOM 3629 O O . SER B 1 168 ? -52.951 63.880 3.982 1.00 33.46 168 SER B O 1
ATOM 3640 N N . LEU B 1 170 ? -53.657 62.161 1.072 1.00 30.51 170 LEU B N 1
ATOM 3641 C CA . LEU B 1 170 ? -54.842 61.310 0.990 1.00 28.23 170 LEU B CA 1
ATOM 3642 C C . LEU B 1 170 ? -55.619 61.300 2.308 1.00 27.99 170 LEU B C 1
ATOM 3643 O O . LEU B 1 170 ? -56.854 61.291 2.315 1.00 28.07 170 LEU B O 1
ATOM 3648 N N . ALA B 1 171 ? -54.889 61.325 3.418 1.00 27.45 171 ALA B N 1
ATOM 3649 C CA . ALA B 1 171 ? -55.506 61.363 4.737 1.00 27.14 171 ALA B CA 1
ATOM 3650 C C . ALA B 1 171 ? -56.325 62.622 4.888 1.00 26.59 171 ALA B C 1
ATOM 3651 O O . ALA B 1 171 ? -57.471 62.572 5.338 1.00 26.58 171 ALA B O 1
ATOM 3653 N N . LYS B 1 172 ? -55.738 63.752 4.496 1.00 26.23 172 LYS B N 1
ATOM 3654 C CA . LYS B 1 172 ? -56.418 65.039 4.585 1.00 26.07 172 LYS B CA 1
ATOM 3655 C C . LYS B 1 172 ? -57.565 65.104 3.592 1.00 25.68 172 LYS B C 1
ATOM 3656 O O . LYS B 1 172 ? -58.498 65.879 3.763 1.00 24.48 172 LYS B O 1
ATOM 3662 N N . ARG B 1 173 ? -57.492 64.277 2.556 1.00 25.53 173 ARG B N 1
ATOM 3663 C CA . ARG B 1 173 ? -58.549 64.217 1.566 1.00 25.52 173 ARG B CA 1
ATOM 3664 C C . ARG B 1 173 ? -59.745 63.383 2.031 1.00 24.97 173 ARG B C 1
ATOM 3665 O O . ARG B 1 173 ? -60.780 63.378 1.377 1.00 25.18 173 ARG B O 1
ATOM 3673 N N . GLY B 1 174 ? -59.597 62.683 3.156 1.00 24.77 174 GLY B N 1
ATOM 3674 C CA . GLY B 1 174 ? -60.653 61.835 3.693 1.00 23.26 174 GLY B CA 1
ATOM 3675 C C . GLY B 1 174 ? -60.560 60.360 3.299 1.00 23.40 174 GLY B C 1
ATOM 3676 O O . GLY B 1 174 ? -61.453 59.574 3.611 1.00 22.74 174 GLY B O 1
ATOM 3677 N N . TYR B 1 175 ? -59.482 59.975 2.617 1.00 22.93 175 TYR B N 1
ATOM 3678 C CA . TYR B 1 175 ? -59.300 58.582 2.207 1.00 22.69 175 TYR B CA 1
ATOM 3679 C C . TYR B 1 175 ? -58.840 57.704 3.351 1.00 22.54 175 TYR B C 1
ATOM 3680 O O . TYR B 1 175 ? -58.226 58.183 4.302 1.00 21.73 175 TYR B O 1
ATOM 3689 N N . THR B 1 176 ? -59.126 56.408 3.238 1.00 23.22 176 THR B N 1
ATOM 3690 C CA . THR B 1 176 ? -58.613 55.417 4.180 1.00 22.77 176 THR B CA 1
ATOM 3691 C C . THR B 1 176 ? -57.272 55.016 3.585 1.00 22.14 176 THR B C 1
ATOM 3692 O O . THR B 1 176 ? -57.209 54.551 2.451 1.00 22.71 176 THR B O 1
ATOM 3696 N N . VAL B 1 177 ? -56.194 55.229 4.325 1.00 22.02 177 VAL B N 1
ATOM 3697 C CA . VAL B 1 177 ? -54.868 54.962 3.780 1.00 21.15 177 VAL B CA 1
ATOM 3698 C C . VAL B 1 177 ? -54.127 53.819 4.437 1.00 20.62 177 VAL B C 1
ATOM 3699 O O . VAL B 1 177 ? -54.046 53.729 5.661 1.00 18.53 177 VAL B O 1
ATOM 3703 N N . GLU B 1 178 ? -53.613 52.931 3.598 1.00 21.62 178 GLU B N 1
ATOM 3704 C CA . GLU B 1 178 ? -52.786 51.837 4.053 1.00 24.06 178 GLU B CA 1
ATOM 3705 C C . GLU B 1 178 ? -51.401 52.129 3.524 1.00 24.84 178 GLU B C 1
ATOM 3706 O O . GLU B 1 178 ? -51.194 52.179 2.313 1.00 25.28 178 GLU B O 1
ATOM 3712 N N . ALA B 1 179 ? -50.466 52.371 4.437 1.00 26.12 179 ALA B N 1
ATOM 3713 C CA . ALA B 1 179 ? -49.093 52.707 4.071 1.00 27.63 179 ALA B CA 1
ATOM 3714 C C . ALA B 1 179 ? -48.160 51.521 4.223 1.00 28.74 179 ALA B C 1
ATOM 3715 O O . ALA B 1 179 ? -48.271 50.750 5.176 1.00 29.43 179 ALA B O 1
ATOM 3717 N N . SER B 1 180 ? -47.231 51.381 3.284 1.00 30.74 180 SER B N 1
ATOM 3718 C CA . SER B 1 180 ? -46.279 50.281 3.325 1.00 32.55 180 SER B CA 1
ATOM 3719 C C . SER B 1 180 ? -44.828 50.737 3.411 1.00 35.18 180 SER B C 1
ATOM 3720 O O . SER B 1 180 ? -44.426 51.644 2.688 1.00 34.75 180 SER B O 1
ATOM 3723 N N . THR B 1 181 ? -44.061 50.094 4.302 1.00 38.18 181 THR B N 1
ATOM 3724 C CA . THR B 1 181 ? -42.626 50.343 4.486 1.00 41.20 181 THR B CA 1
ATOM 3725 C C . THR B 1 181 ? -41.926 49.099 5.062 1.00 43.62 181 THR B C 1
ATOM 3726 O O . THR B 1 181 ? -42.588 48.154 5.500 1.00 44.61 181 THR B O 1
ATOM 3730 N N . GLY B 1 182 ? -40.594 49.103 5.063 1.00 45.18 182 GLY B N 1
ATOM 3731 C CA . GLY B 1 182 ? -39.832 47.985 5.593 1.00 47.23 182 GLY B CA 1
ATOM 3732 C C . GLY B 1 182 ? -39.155 48.286 6.919 1.00 49.08 182 GLY B C 1
ATOM 3733 O O . GLY B 1 182 ? -38.533 47.403 7.527 1.00 49.11 182 GLY B O 1
ATOM 3734 N N . LYS B 1 183 ? -39.285 49.532 7.372 1.00 50.04 183 LYS B N 1
ATOM 3735 C CA . LYS B 1 183 ? -38.662 49.978 8.620 1.00 51.36 183 LYS B CA 1
ATOM 3736 C C . LYS B 1 183 ? -39.656 49.985 9.795 1.00 51.56 183 LYS B C 1
ATOM 3737 O O . LYS B 1 183 ? -40.684 50.667 9.752 1.00 52.23 183 LYS B O 1
ATOM 3743 N N . ALA B 1 184 ? -39.325 49.240 10.849 1.00 50.91 184 ALA B N 1
ATOM 3744 C CA . ALA B 1 184 ? -40.201 49.091 12.014 1.00 50.24 184 ALA B CA 1
ATOM 3745 C C . ALA B 1 184 ? -40.331 50.325 12.915 1.00 49.83 184 ALA B C 1
ATOM 3746 O O . ALA B 1 184 ? -41.240 50.396 13.745 1.00 49.58 184 ALA B O 1
ATOM 3748 N N . ALA B 1 185 ? -39.436 51.294 12.748 1.00 49.38 185 ALA B N 1
ATOM 3749 C CA . ALA B 1 185 ? -39.442 52.492 13.588 1.00 49.11 185 ALA B CA 1
ATOM 3750 C C . ALA B 1 185 ? -40.322 53.635 13.068 1.00 48.90 185 ALA B C 1
ATOM 3751 O O . ALA B 1 185 ? -40.516 54.637 13.759 1.00 48.50 185 ALA B O 1
ATOM 3753 N N . GLU B 1 186 ? -40.864 53.471 11.861 1.00 49.35 186 GLU B N 1
ATOM 3754 C CA . GLU B 1 186 ? -41.693 54.506 11.232 1.00 48.81 186 GLU B CA 1
ATOM 3755 C C . GLU B 1 186 ? -43.190 54.191 11.239 1.00 48.01 186 GLU B C 1
ATOM 3756 O O . GLU B 1 186 ? -43.950 54.765 10.463 1.00 48.43 186 GLU B O 1
ATOM 3762 N N . HIS B 1 187 ? -43.609 53.286 12.118 1.00 47.56 187 HIS B N 1
ATOM 3763 C CA . HIS B 1 187 ? -45.016 52.897 12.218 1.00 46.91 187 HIS B CA 1
ATOM 3764 C C . HIS B 1 187 ? -45.867 53.952 12.923 1.00 45.73 187 HIS B C 1
ATOM 3765 O O . HIS B 1 187 ? -46.973 54.268 12.481 1.00 44.88 187 HIS B O 1
ATOM 3772 N N . ASP B 1 188 ? -45.341 54.495 14.018 1.00 44.89 188 ASP B N 1
ATOM 3773 C CA . ASP B 1 188 ? -46.032 55.533 14.772 1.00 44.22 188 ASP B CA 1
ATOM 3774 C C . ASP B 1 188 ? -46.057 56.817 13.955 1.00 43.75 188 ASP B C 1
ATOM 3775 O O . ASP B 1 188 ? -47.013 57.591 14.020 1.00 43.53 188 ASP B O 1
ATOM 3780 N N . TYR B 1 189 ? -44.997 57.019 13.177 1.00 43.43 189 TYR B N 1
ATOM 3781 C CA . TYR B 1 189 ? -44.840 58.202 12.339 1.00 43.12 189 TYR B CA 1
ATOM 3782 C C . TYR B 1 189 ? -45.856 58.253 11.186 1.00 42.13 189 TYR B C 1
ATOM 3783 O O . TYR B 1 189 ? -46.365 59.328 10.855 1.00 41.79 189 TYR B O 1
ATOM 3792 N N . LEU B 1 190 ? -46.160 57.093 10.598 1.00 40.67 190 LEU B N 1
ATOM 3793 C CA . LEU B 1 190 ? -47.105 57.006 9.474 1.00 39.14 190 LEU B CA 1
ATOM 3794 C C . LEU B 1 190 ? -48.580 57.177 9.863 1.00 39.10 190 LEU B C 1
ATOM 3795 O O . LEU B 1 190 ? -49.403 57.559 9.029 1.00 38.70 190 LEU B O 1
ATOM 3800 N N . ARG B 1 191 ? -48.904 56.890 11.124 1.00 38.72 191 ARG B N 1
ATOM 3801 C CA . ARG B 1 191 ? -50.266 57.045 11.633 1.00 38.77 191 ARG B CA 1
ATOM 3802 C C . ARG B 1 191 ? -50.549 58.519 11.935 1.00 37.95 191 ARG B C 1
ATOM 3803 O O . ARG B 1 191 ? -51.694 58.974 11.841 1.00 37.23 191 ARG B O 1
ATOM 3811 N N . VAL B 1 192 ? -49.492 59.251 12.300 1.00 37.05 192 VAL B N 1
ATOM 3812 C CA . VAL B 1 192 ? -49.580 60.682 12.601 1.00 36.80 192 VAL B CA 1
ATOM 3813 C C . VAL B 1 192 ? -49.770 61.473 11.304 1.00 36.24 192 VAL B C 1
ATOM 3814 O O . VAL B 1 192 ? -50.386 62.542 11.303 1.00 37.40 192 VAL B O 1
ATOM 3818 N N . LEU B 1 193 ? -49.260 60.932 10.200 1.00 34.79 193 LEU B N 1
ATOM 3819 C CA . LEU B 1 193 ? -49.462 61.544 8.889 1.00 34.65 193 LEU B CA 1
ATOM 3820 C C . LEU B 1 193 ? -50.930 61.349 8.511 1.00 34.93 193 LEU B C 1
ATOM 3821 O O . LEU B 1 193 ? -51.498 62.145 7.765 1.00 35.24 193 LEU B O 1
ATOM 3826 N N . GLY B 1 194 ? -51.536 60.288 9.048 1.00 35.13 194 GLY B N 1
ATOM 3827 C CA . GLY B 1 194 ? -52.938 59.991 8.814 1.00 35.02 194 GLY B CA 1
ATOM 3828 C C . GLY B 1 194 ? -53.252 58.639 8.188 1.00 34.96 194 GLY B C 1
ATOM 3829 O O . GLY B 1 194 ? -54.370 58.429 7.717 1.00 34.74 194 GLY B O 1
ATOM 3830 N N . ALA B 1 195 ? -52.282 57.724 8.171 1.00 35.15 195 ALA B N 1
ATOM 3831 C CA . ALA B 1 195 ? -52.518 56.385 7.620 1.00 35.63 195 ALA B CA 1
ATOM 3832 C C . ALA B 1 195 ? -53.303 55.534 8.614 1.00 35.94 195 ALA B C 1
ATOM 3833 O O . ALA B 1 195 ? -52.910 55.403 9.774 1.00 35.50 195 ALA B O 1
ATOM 3835 N N . LYS B 1 196 ? -54.420 54.973 8.147 1.00 36.78 196 LYS B N 1
ATOM 3836 C CA . LYS B 1 196 ? -55.293 54.143 8.974 1.00 37.09 196 LYS B CA 1
ATOM 3837 C C . LYS B 1 196 ? -54.596 52.885 9.504 1.00 36.86 196 LYS B C 1
ATOM 3838 O O . LYS B 1 196 ? -54.818 52.484 10.643 1.00 36.26 196 LYS B O 1
ATOM 3844 N N . GLU B 1 197 ? -53.763 52.266 8.672 1.00 37.49 197 GLU B N 1
ATOM 3845 C CA . GLU B 1 197 ? -52.966 51.115 9.098 1.00 37.79 197 GLU B CA 1
ATOM 3846 C C . GLU B 1 197 ? -51.659 50.938 8.322 1.00 36.71 197 GLU B C 1
ATOM 3847 O O . GLU B 1 197 ? -51.545 51.348 7.175 1.00 35.05 197 GLU B O 1
ATOM 3853 N N . VAL B 1 198 ? -50.671 50.347 8.986 1.00 37.35 198 VAL B N 1
ATOM 3854 C CA . VAL B 1 198 ? -49.347 50.152 8.417 1.00 37.68 198 VAL B CA 1
ATOM 3855 C C . VAL B 1 198 ? -49.120 48.680 8.106 1.00 38.59 198 VAL B C 1
ATOM 3856 O O . VAL B 1 198 ? -49.293 47.821 8.972 1.00 38.90 198 VAL B O 1
ATOM 3860 N N . LEU B 1 199 ? -48.730 48.396 6.867 1.00 39.59 199 LEU B N 1
ATOM 3861 C CA . LEU B 1 199 ? -48.461 47.028 6.435 1.00 40.68 199 LEU B CA 1
ATOM 3862 C C . LEU B 1 199 ? -46.995 46.698 6.668 1.00 41.56 199 LEU B C 1
ATOM 3863 O O . LEU B 1 199 ? -46.122 47.542 6.424 1.00 42.07 199 LEU B O 1
ATOM 3868 N N . ALA B 1 200 ? -46.728 45.472 7.133 1.00 41.55 200 ALA B N 1
ATOM 3869 C CA . ALA B 1 200 ? -45.360 45.013 7.412 1.00 40.95 200 ALA B CA 1
ATOM 3870 C C . ALA B 1 200 ? -44.551 44.744 6.135 1.00 41.58 200 ALA B C 1
ATOM 3871 O O . ALA B 1 200 ? -44.996 45.038 5.012 1.00 41.24 200 ALA B O 1
ATOM 3873 N N . GLU B 1 207 ? -46.426 37.713 -0.374 1.00 46.02 207 GLU B N 1
ATOM 3874 C CA . GLU B 1 207 ? -47.866 37.590 -0.510 1.00 45.81 207 GLU B CA 1
ATOM 3875 C C . GLU B 1 207 ? -48.334 36.166 -0.208 1.00 45.21 207 GLU B C 1
ATOM 3876 O O . GLU B 1 207 ? -47.776 35.170 -0.658 1.00 44.20 207 GLU B O 1
ATOM 3882 N N . ARG B 1 208 ? -49.377 36.090 0.634 1.00 45.29 208 ARG B N 1
ATOM 3883 C CA . ARG B 1 208 ? -49.937 34.894 1.204 1.00 45.16 208 ARG B CA 1
ATOM 3884 C C . ARG B 1 208 ? -51.290 34.693 0.581 1.00 45.15 208 ARG B C 1
ATOM 3885 O O . ARG B 1 208 ? -51.988 35.639 0.246 1.00 44.62 208 ARG B O 1
ATOM 3893 N N . ILE B 1 209 ? -51.736 33.449 0.587 1.00 45.29 209 ILE B N 1
ATOM 3894 C CA . ILE B 1 209 ? -52.834 33.133 -0.279 1.00 45.76 209 ILE B CA 1
ATOM 3895 C C . ILE B 1 209 ? -53.925 32.433 0.458 1.00 46.59 209 ILE B C 1
ATOM 3896 O O . ILE B 1 209 ? -54.982 32.119 -0.074 1.00 45.89 209 ILE B O 1
ATOM 3901 N N . ARG B 1 210 ? -53.728 32.090 1.720 1.00 48.67 210 ARG B N 1
ATOM 3902 C CA . ARG B 1 210 ? -54.863 32.338 2.581 1.00 50.95 210 ARG B CA 1
ATOM 3903 C C . ARG B 1 210 ? -54.580 33.768 3.049 1.00 52.54 210 ARG B C 1
ATOM 3904 O O . ARG B 1 210 ? -53.689 34.391 2.466 1.00 53.64 210 ARG B O 1
ATOM 3906 N N . PRO B 1 211 ? -55.106 34.194 4.159 1.00 53.09 211 PRO B N 1
ATOM 3907 C CA . PRO B 1 211 ? -56.405 34.901 4.210 1.00 53.47 211 PRO B CA 1
ATOM 3908 C C . PRO B 1 211 ? -56.987 35.452 2.905 1.00 53.98 211 PRO B C 1
ATOM 3909 O O . PRO B 1 211 ? -56.518 35.139 1.818 1.00 53.37 211 PRO B O 1
ATOM 3913 N N . LEU B 1 212 ? -57.977 36.372 2.915 1.00 55.13 212 LEU B N 1
ATOM 3914 C CA . LEU B 1 212 ? -58.740 36.608 1.684 1.00 55.92 212 LEU B CA 1
ATOM 3915 C C . LEU B 1 212 ? -58.239 37.759 0.794 1.00 55.96 212 LEU B C 1
ATOM 3916 O O . LEU B 1 212 ? -58.827 38.036 -0.240 1.00 55.64 212 LEU B O 1
ATOM 3921 N N . ASP B 1 213 ? -57.155 38.454 1.214 1.00 56.19 213 ASP B N 1
ATOM 3922 C CA . ASP B 1 213 ? -56.674 39.651 0.465 1.00 56.33 213 ASP B CA 1
ATOM 3923 C C . ASP B 1 213 ? -56.570 39.380 -1.066 1.00 56.05 213 ASP B C 1
ATOM 3924 O O . ASP B 1 213 ? -55.538 38.925 -1.559 1.00 56.99 213 ASP B O 1
ATOM 3929 N N . LYS B 1 214 ? -57.680 39.665 -1.825 1.00 54.95 214 LYS B N 1
ATOM 3930 C CA . LYS B 1 214 ? -57.800 39.293 -3.256 1.00 53.93 214 LYS B CA 1
ATOM 3931 C C . LYS B 1 214 ? -58.516 40.404 -4.096 1.00 52.64 214 LYS B C 1
ATOM 3932 O O . LYS B 1 214 ? -58.346 40.535 -5.289 1.00 52.98 214 LYS B O 1
ATOM 3938 N N . GLN B 1 215 ? -59.210 41.296 -3.365 1.00 50.28 215 GLN B N 1
ATOM 3939 C CA . GLN B 1 215 ? -59.556 42.591 -3.952 1.00 47.98 215 GLN B CA 1
ATOM 3940 C C . GLN B 1 215 ? -59.937 43.600 -2.874 1.00 44.99 215 GLN B C 1
ATOM 3941 O O . GLN B 1 215 ? -61.111 43.833 -2.607 1.00 45.28 215 GLN B O 1
ATOM 3947 N N . ARG B 1 216 ? -58.979 44.430 -2.470 1.00 40.99 216 ARG B N 1
ATOM 3948 C CA . ARG B 1 216 ? -59.201 45.310 -1.330 1.00 38.39 216 ARG B CA 1
ATOM 3949 C C . ARG B 1 216 ? -58.638 46.731 -1.401 1.00 35.72 216 ARG B C 1
ATOM 3950 O O . ARG B 1 216 ? -58.851 47.515 -0.481 1.00 34.80 216 ARG B O 1
ATOM 3958 N N . TRP B 1 217 ? -57.923 47.060 -2.475 1.00 33.01 217 TRP B N 1
ATOM 3959 C CA . TRP B 1 217 ? -57.382 48.409 -2.651 1.00 29.63 217 TRP B CA 1
ATOM 3960 C C . TRP B 1 217 ? -58.012 49.103 -3.847 1.00 28.47 217 TRP B C 1
ATOM 3961 O O . TRP B 1 217 ? -57.912 48.613 -4.976 1.00 27.38 217 TRP B O 1
ATOM 3972 N N . ALA B 1 218 ? -58.643 50.250 -3.591 1.00 27.35 218 ALA B N 1
ATOM 3973 C CA . ALA B 1 218 ? -59.282 51.063 -4.631 1.00 26.43 218 ALA B CA 1
ATOM 3974 C C . ALA B 1 218 ? -58.249 51.632 -5.609 1.00 26.31 218 ALA B C 1
ATOM 3975 O O . ALA B 1 218 ? -58.471 51.646 -6.820 1.00 26.61 218 ALA B O 1
ATOM 3977 N N . ALA B 1 219 ? -57.136 52.124 -5.070 1.00 25.32 219 ALA B N 1
ATOM 3978 C CA . ALA B 1 219 ? -56.030 52.610 -5.886 1.00 25.39 219 ALA B CA 1
ATOM 3979 C C . ALA B 1 219 ? -54.731 52.327 -5.176 1.00 26.85 219 ALA B C 1
ATOM 3980 O O . ALA B 1 219 ? -54.715 51.708 -4.108 1.00 28.77 219 ALA B O 1
ATOM 3982 N N . ALA B 1 220 ? -53.635 52.772 -5.771 1.00 27.94 220 ALA B N 1
ATOM 3983 C CA . ALA B 1 220 ? -52.327 52.606 -5.169 1.00 28.98 220 ALA B CA 1
ATOM 3984 C C . ALA B 1 220 ? -51.385 53.699 -5.622 1.00 30.48 220 ALA B C 1
ATOM 3985 O O . ALA B 1 220 ? -51.536 54.246 -6.713 1.00 32.04 220 ALA B O 1
ATOM 3987 N N . VAL B 1 221 ? -50.443 54.049 -4.756 1.00 30.95 221 VAL B N 1
ATOM 3988 C CA . VAL B 1 221 ? -49.390 54.984 -5.112 1.00 31.65 221 VAL B CA 1
ATOM 3989 C C . VAL B 1 221 ? -48.093 54.224 -4.889 1.00 32.13 221 VAL B C 1
ATOM 3990 O O . VAL B 1 221 ? -47.778 53.816 -3.773 1.00 32.39 221 VAL B O 1
ATOM 3994 N N . ASP B 1 222 ? -47.385 53.993 -5.986 1.00 33.87 222 ASP B N 1
ATOM 3995 C CA . ASP B 1 222 ? -46.132 53.253 -6.013 1.00 33.26 222 ASP B CA 1
ATOM 3996 C C . ASP B 1 222 ? -45.047 54.212 -6.480 1.00 32.88 222 ASP B C 1
ATOM 3997 O O . ASP B 1 222 ? -44.908 54.448 -7.676 1.00 33.03 222 ASP B O 1
ATOM 4002 N N . PRO B 1 223 ? -44.297 54.777 -5.539 1.00 32.55 223 PRO B N 1
ATOM 4003 C CA . PRO B 1 223 ? -43.252 55.757 -5.838 1.00 32.55 223 PRO B CA 1
ATOM 4004 C C . PRO B 1 223 ? -41.853 55.171 -5.978 1.00 33.84 223 PRO B C 1
ATOM 4005 O O . PRO B 1 223 ? -40.883 55.923 -5.956 1.00 35.37 223 PRO B O 1
ATOM 4009 N N . VAL B 1 224 ? -41.741 53.858 -6.119 1.00 33.31 224 VAL B N 1
ATOM 4010 C CA . VAL B 1 224 ? -40.434 53.236 -6.214 1.00 31.79 224 VAL B CA 1
ATOM 4011 C C . VAL B 1 224 ? -40.244 52.557 -7.555 1.00 31.75 224 VAL B C 1
ATOM 4012 O O . VAL B 1 224 ? -39.701 51.461 -7.628 1.00 31.73 224 VAL B O 1
ATOM 4016 N N . GLY B 1 225 ? -40.734 53.206 -8.609 1.00 31.40 225 GLY B N 1
ATOM 4017 C CA . GLY B 1 225 ? -40.566 52.733 -9.974 1.00 29.76 225 GLY B CA 1
ATOM 4018 C C . GLY B 1 225 ? -41.321 51.479 -10.348 1.00 30.07 225 GLY B C 1
ATOM 4019 O O . GLY B 1 225 ? -40.955 50.803 -11.315 1.00 31.30 225 GLY B O 1
ATOM 4020 N N . GLY B 1 226 ? -42.381 51.176 -9.601 1.00 29.95 226 GLY B N 1
ATOM 4021 C CA . GLY B 1 226 ? -43.277 50.037 -9.781 1.00 28.17 226 GLY B CA 1
ATOM 4022 C C . GLY B 1 226 ? -42.695 48.763 -9.160 1.00 29.16 226 GLY B C 1
ATOM 4023 O O . GLY B 1 226 ? -43.051 47.636 -9.522 1.00 30.78 226 GLY B O 1
ATOM 4024 N N . ARG B 1 227 ? -41.721 48.984 -8.257 1.00 28.61 227 ARG B N 1
ATOM 4025 C CA . ARG B 1 227 ? -41.071 47.928 -7.496 1.00 29.36 227 ARG B CA 1
ATOM 4026 C C . ARG B 1 227 ? -42.075 46.911 -6.944 1.00 28.97 227 ARG B C 1
ATOM 4027 O O . ARG B 1 227 ? -41.825 45.714 -6.899 1.00 29.40 227 ARG B O 1
ATOM 4035 N N . THR B 1 228 ? -43.194 47.465 -6.445 1.00 27.70 228 THR B N 1
ATOM 4036 C CA . THR B 1 228 ? -44.131 46.628 -5.701 1.00 27.04 228 THR B CA 1
ATOM 4037 C C . THR B 1 228 ? -45.404 46.279 -6.489 1.00 27.44 228 THR B C 1
ATOM 4038 O O . THR B 1 228 ? -46.272 45.645 -5.974 1.00 26.12 228 THR B O 1
ATOM 4042 N N . LEU B 1 229 ? -45.476 46.724 -7.739 1.00 28.24 229 LEU B N 1
ATOM 4043 C CA . LEU B 1 229 ? -46.552 46.387 -8.655 1.00 28.99 229 LEU B CA 1
ATOM 4044 C C . LEU B 1 229 ? -46.970 44.926 -8.641 1.00 30.27 229 LEU B C 1
ATOM 4045 O O . LEU B 1 229 ? -48.151 44.616 -8.636 1.00 31.02 229 LEU B O 1
ATOM 4050 N N . ALA B 1 230 ? -45.994 44.035 -8.630 1.00 33.81 230 ALA B N 1
ATOM 4051 C CA . ALA B 1 230 ? -46.257 42.606 -8.716 1.00 36.18 230 ALA B CA 1
ATOM 4052 C C . ALA B 1 230 ? -47.173 42.058 -7.634 1.00 37.88 230 ALA B C 1
ATOM 4053 O O . ALA B 1 230 ? -48.024 41.214 -7.926 1.00 39.89 230 ALA B O 1
ATOM 4055 N N . THR B 1 231 ? -47.024 42.547 -6.399 1.00 38.35 231 THR B N 1
ATOM 4056 C CA . THR B 1 231 ? -47.887 42.102 -5.298 1.00 38.23 231 THR B CA 1
ATOM 4057 C C . THR B 1 231 ? -49.133 42.963 -5.162 1.00 36.41 231 THR B C 1
ATOM 4058 O O . THR B 1 231 ? -50.192 42.466 -4.777 1.00 36.93 231 THR B O 1
ATOM 4062 N N . VAL B 1 232 ? -49.002 44.249 -5.473 1.00 35.19 232 VAL B N 1
ATOM 4063 C CA . VAL B 1 232 ? -50.142 45.175 -5.457 1.00 35.17 232 VAL B CA 1
ATOM 4064 C C . VAL B 1 232 ? -51.261 44.659 -6.382 1.00 36.16 232 VAL B C 1
ATOM 4065 O O . VAL B 1 232 ? -52.390 44.464 -5.947 1.00 35.94 232 VAL B O 1
ATOM 4069 N N . LEU B 1 233 ? -50.907 44.397 -7.644 1.00 37.15 233 LEU B N 1
ATOM 4070 C CA . LEU B 1 233 ? -51.854 43.998 -8.688 1.00 37.79 233 LEU B CA 1
ATOM 4071 C C . LEU B 1 233 ? -52.836 42.894 -8.369 1.00 38.22 233 LEU B C 1
ATOM 4072 O O . LEU B 1 233 ? -53.939 42.888 -8.887 1.00 40.10 233 LEU B O 1
ATOM 4077 N N . SER B 1 234 ? -52.452 41.965 -7.511 1.00 39.98 234 SER B N 1
ATOM 4078 C CA . SER B 1 234 ? -53.312 40.831 -7.211 1.00 41.54 234 SER B CA 1
ATOM 4079 C C . SER B 1 234 ? -54.211 41.050 -6.002 1.00 41.16 234 SER B C 1
ATOM 4080 O O . SER B 1 234 ? -54.750 40.098 -5.436 1.00 41.18 234 SER B O 1
ATOM 4083 N N . ARG B 1 235 ? -54.358 42.308 -5.604 1.00 41.31 235 ARG B N 1
ATOM 4084 C CA . ARG B 1 235 ? -55.234 42.683 -4.494 1.00 40.38 235 ARG B CA 1
ATOM 4085 C C . ARG B 1 235 ? -55.896 44.016 -4.810 1.00 39.63 235 ARG B C 1
ATOM 4086 O O . ARG B 1 235 ? -56.253 44.782 -3.923 1.00 38.11 235 ARG B O 1
ATOM 4102 N N . ARG B 1 237 ? -58.918 46.315 -6.443 1.00 36.74 237 ARG B N 1
ATOM 4103 C CA . ARG B 1 237 ? -60.332 46.236 -6.783 1.00 34.95 237 ARG B CA 1
ATOM 4104 C C . ARG B 1 237 ? -60.587 46.355 -8.297 1.00 32.65 237 ARG B C 1
ATOM 4105 O O . ARG B 1 237 ? -59.821 46.947 -9.044 1.00 29.66 237 ARG B O 1
ATOM 4113 N N . TYR B 1 238 ? -61.696 45.716 -8.737 1.00 32.10 238 TYR B N 1
ATOM 4114 C CA . TYR B 1 238 ? -62.070 45.696 -10.152 1.00 32.53 238 TYR B CA 1
ATOM 4115 C C . TYR B 1 238 ? -62.419 47.100 -10.668 1.00 31.41 238 TYR B C 1
ATOM 4116 O O . TYR B 1 238 ? -63.491 47.633 -10.418 1.00 32.15 238 TYR B O 1
ATOM 4125 N N . GLY B 1 239 ? -61.432 47.720 -11.341 1.00 29.89 239 GLY B N 1
ATOM 4126 C CA . GLY B 1 239 ? -61.603 49.069 -11.889 1.00 28.78 239 GLY B CA 1
ATOM 4127 C C . GLY B 1 239 ? -60.484 50.015 -11.437 1.00 28.21 239 GLY B C 1
ATOM 4128 O O . GLY B 1 239 ? -60.288 51.104 -11.971 1.00 29.62 239 GLY B O 1
ATOM 4129 N N . GLY B 1 240 ? -59.760 49.563 -10.404 1.00 27.41 240 GLY B N 1
ATOM 4130 C CA . GLY B 1 240 ? -58.775 50.415 -9.765 1.00 25.87 240 GLY B CA 1
ATOM 4131 C C . GLY B 1 240 ? -57.627 50.774 -10.703 1.00 26.43 240 GLY B C 1
ATOM 4132 O O . GLY B 1 240 ? -57.605 50.488 -11.891 1.00 27.55 240 GLY B O 1
ATOM 4133 N N . ALA B 1 241 ? -56.789 51.656 -10.169 1.00 25.42 241 ALA B N 1
ATOM 4134 C CA . ALA B 1 241 ? -55.611 52.117 -10.884 1.00 26.88 241 ALA B CA 1
ATOM 4135 C C . ALA B 1 241 ? -54.407 52.198 -9.940 1.00 29.37 241 ALA B C 1
ATOM 4136 O O . ALA B 1 241 ? -54.554 52.094 -8.726 1.00 31.25 241 ALA B O 1
ATOM 4138 N N . VAL B 1 242 ? -53.215 52.330 -10.505 1.00 30.09 242 VAL B N 1
ATOM 4139 C CA . VAL B 1 242 ? -52.001 52.448 -9.715 1.00 31.47 242 VAL B CA 1
ATOM 4140 C C . VAL B 1 242 ? -51.172 53.558 -10.328 1.00 32.81 242 VAL B C 1
ATOM 4141 O O . VAL B 1 242 ? -50.900 53.538 -11.534 1.00 34.62 242 VAL B O 1
ATOM 4145 N N . ALA B 1 243 ? -50.782 54.533 -9.512 1.00 32.29 243 ALA B N 1
ATOM 4146 C CA . ALA B 1 243 ? -49.927 55.610 -9.983 1.00 31.44 243 ALA B CA 1
ATOM 4147 C C . ALA B 1 243 ? -48.484 55.257 -9.679 1.00 31.76 243 ALA B C 1
ATOM 4148 O O . ALA B 1 243 ? -48.104 55.172 -8.516 1.00 30.88 243 ALA B O 1
ATOM 4150 N N . VAL B 1 244 ? -47.691 55.017 -10.723 1.00 31.93 244 VAL B N 1
ATOM 4151 C CA . VAL B 1 244 ? -46.275 54.713 -10.536 1.00 33.63 244 VAL B CA 1
ATOM 4152 C C . VAL B 1 244 ? -45.396 55.894 -10.920 1.00 33.29 244 VAL B C 1
ATOM 4153 O O . VAL B 1 244 ? -45.682 56.616 -11.878 1.00 33.82 244 VAL B O 1
ATOM 4157 N N . SER B 1 245 ? -44.317 56.077 -10.178 1.00 32.31 245 SER B N 1
ATOM 4158 C CA . SER B 1 245 ? -43.426 57.180 -10.440 1.00 34.12 245 SER B CA 1
ATOM 4159 C C . SER B 1 245 ? -42.034 56.929 -9.908 1.00 36.25 245 SER B C 1
ATOM 4160 O O . SER B 1 245 ? -41.763 55.911 -9.254 1.00 34.57 245 SER B O 1
ATOM 4163 N N . GLY B 1 246 ? -41.153 57.874 -10.207 1.00 39.14 246 GLY B N 1
ATOM 4164 C CA . GLY B 1 246 ? -39.785 57.825 -9.750 1.00 43.16 246 GLY B CA 1
ATOM 4165 C C . GLY B 1 246 ? -38.962 56.690 -10.300 1.00 44.46 246 GLY B C 1
ATOM 4166 O O . GLY B 1 246 ? -39.300 56.070 -11.302 1.00 45.08 246 GLY B O 1
ATOM 4167 N N . LEU B 1 247 ? -37.864 56.421 -9.613 1.00 47.64 247 LEU B N 1
ATOM 4168 C CA . LEU B 1 247 ? -36.928 55.391 -10.016 1.00 49.02 247 LEU B CA 1
ATOM 4169 C C . LEU B 1 247 ? -36.843 54.317 -8.944 1.00 49.43 247 LEU B C 1
ATOM 4170 O O . LEU B 1 247 ? -37.277 54.519 -7.815 1.00 50.52 247 LEU B O 1
ATOM 4175 N N . THR B 1 248 ? -36.291 53.170 -9.310 1.00 50.59 248 THR B N 1
ATOM 4176 C CA . THR B 1 248 ? -36.044 52.101 -8.348 1.00 51.05 248 THR B CA 1
ATOM 4177 C C . THR B 1 248 ? -34.668 52.345 -7.709 1.00 51.35 248 THR B C 1
ATOM 4178 O O . THR B 1 248 ? -33.913 53.220 -8.149 1.00 51.32 248 THR B O 1
ATOM 4182 N N . GLY B 1 249 ? -34.336 51.569 -6.682 1.00 52.02 249 GLY B N 1
ATOM 4183 C CA . GLY B 1 249 ? -33.034 51.682 -6.038 1.00 52.75 249 GLY B CA 1
ATOM 4184 C C . GLY B 1 249 ? -31.879 51.333 -6.970 1.00 52.85 249 GLY B C 1
ATOM 4185 O O . GLY B 1 249 ? -30.727 51.675 -6.702 1.00 52.98 249 GLY B O 1
ATOM 4186 N N . GLY B 1 250 ? -32.193 50.654 -8.071 1.00 52.86 250 GLY B N 1
ATOM 4187 C CA . GLY B 1 250 ? -31.195 50.270 -9.051 1.00 53.11 250 GLY B CA 1
ATOM 4188 C C . GLY B 1 250 ? -31.809 49.650 -10.294 1.00 52.48 250 GLY B C 1
ATOM 4189 O O . GLY B 1 250 ? -32.151 50.356 -11.250 1.00 52.02 250 GLY B O 1
ATOM 4190 N N . ALA B 1 251 ? -31.952 48.325 -10.267 1.00 51.71 251 ALA B N 1
ATOM 4191 C CA . ALA B 1 251 ? -32.504 47.565 -11.386 1.00 50.05 251 ALA B CA 1
ATOM 4192 C C . ALA B 1 251 ? -34.014 47.753 -11.567 1.00 49.03 251 ALA B C 1
ATOM 4193 O O . ALA B 1 251 ? -34.728 48.129 -10.630 1.00 48.52 251 ALA B O 1
ATOM 4195 N N . GLU B 1 252 ? -34.483 47.466 -12.782 1.00 47.52 252 GLU B N 1
ATOM 4196 C CA . GLU B 1 252 ? -35.895 47.608 -13.171 1.00 45.12 252 GLU B CA 1
ATOM 4197 C C . GLU B 1 252 ? -36.702 46.315 -12.921 1.00 42.89 252 GLU B C 1
ATOM 4198 O O . GLU B 1 252 ? -36.244 45.218 -13.263 1.00 42.35 252 GLU B O 1
ATOM 4204 N N . VAL B 1 253 ? -37.887 46.443 -12.312 1.00 39.35 253 VAL B N 1
ATOM 4205 C CA . VAL B 1 253 ? -38.732 45.264 -12.038 1.00 35.38 253 VAL B CA 1
ATOM 4206 C C . VAL B 1 253 ? -39.997 45.325 -12.887 1.00 34.85 253 VAL B C 1
ATOM 4207 O O . VAL B 1 253 ? -40.875 46.156 -12.654 1.00 38.26 253 VAL B O 1
ATOM 4211 N N . PRO B 1 254 ? -40.086 44.439 -13.870 1.00 32.08 254 PRO B N 1
ATOM 4212 C CA . PRO B 1 254 ? -41.239 44.398 -14.792 1.00 31.31 254 PRO B CA 1
ATOM 4213 C C . PRO B 1 254 ? -42.506 43.833 -14.164 1.00 30.76 254 PRO B C 1
ATOM 4214 O O . PRO B 1 254 ? -42.419 43.286 -13.065 1.00 31.67 254 PRO B O 1
ATOM 4218 N N . THR B 1 255 ? -43.658 43.996 -14.831 1.00 29.75 255 THR B N 1
ATOM 4219 C CA . THR B 1 255 ? -44.890 43.313 -14.419 1.00 29.37 255 THR B CA 1
ATOM 4220 C C . THR B 1 255 ? -45.501 42.536 -15.536 1.00 28.88 255 THR B C 1
ATOM 4221 O O . THR B 1 255 ? -45.292 42.827 -16.705 1.00 29.66 255 THR B O 1
ATOM 4225 N N . THR B 1 256 ? -46.328 41.583 -15.155 1.00 27.29 256 THR B N 1
ATOM 4226 C CA . THR B 1 256 ? -47.119 40.859 -16.099 1.00 27.50 256 THR B CA 1
ATOM 4227 C C . THR B 1 256 ? -48.247 41.820 -16.503 1.00 26.66 256 THR B C 1
ATOM 4228 O O . THR B 1 256 ? -48.525 42.770 -15.794 1.00 25.64 256 THR B O 1
ATOM 4232 N N . VAL B 1 257 ? -48.865 41.579 -17.658 1.00 27.59 257 VAL B N 1
ATOM 4233 C CA . VAL B 1 257 ? -49.949 42.422 -18.157 1.00 27.86 257 VAL B CA 1
ATOM 4234 C C . VAL B 1 257 ? -51.311 41.829 -17.820 1.00 28.16 257 VAL B C 1
ATOM 4235 O O . VAL B 1 257 ? -52.281 42.572 -17.625 1.00 28.71 257 VAL B O 1
ATOM 4239 N N . HIS B 1 258 ? -51.376 40.497 -17.737 1.00 28.02 258 HIS B N 1
ATOM 4240 C CA . HIS B 1 258 ? -52.624 39.798 -17.434 1.00 29.73 258 HIS B CA 1
ATOM 4241 C C . HIS B 1 258 ? -53.455 40.387 -16.303 1.00 30.41 258 HIS B C 1
ATOM 4242 O O . HIS B 1 258 ? -54.626 40.672 -16.524 1.00 33.90 258 HIS B O 1
ATOM 4249 N N . PRO B 1 259 ? -52.874 40.624 -15.117 1.00 29.33 259 PRO B N 1
ATOM 4250 C CA . PRO B 1 259 ? -53.626 41.228 -14.019 1.00 28.30 259 PRO B CA 1
ATOM 4251 C C . PRO B 1 259 ? -54.359 42.520 -14.404 1.00 28.61 259 PRO B C 1
ATOM 4252 O O . PRO B 1 259 ? -55.432 42.782 -13.841 1.00 30.96 259 PRO B O 1
ATOM 4256 N N . PHE B 1 260 ? -53.817 43.315 -15.324 1.00 26.62 260 PHE B N 1
ATOM 4257 C CA . PHE B 1 260 ? -54.505 44.547 -15.705 1.00 26.28 260 PHE B CA 1
ATOM 4258 C C . PHE B 1 260 ? -55.774 44.254 -16.509 1.00 26.37 260 PHE B C 1
ATOM 4259 O O . PHE B 1 260 ? -56.855 44.770 -16.183 1.00 25.66 260 PHE B O 1
ATOM 4267 N N . ILE B 1 261 ? -55.646 43.405 -17.531 1.00 24.30 261 ILE B N 1
ATOM 4268 C CA . ILE B 1 261 ? -56.781 43.022 -18.365 1.00 23.02 261 ILE B CA 1
ATOM 4269 C C . ILE B 1 261 ? -57.834 42.316 -17.522 1.00 24.32 261 ILE B C 1
ATOM 4270 O O . ILE B 1 261 ? -59.023 42.676 -17.566 1.00 24.48 261 ILE B O 1
ATOM 4275 N N . LEU B 1 262 ? -57.394 41.325 -16.741 1.00 24.52 262 LEU B N 1
ATOM 4276 C CA . LEU B 1 262 ? -58.300 40.542 -15.903 1.00 25.38 262 LEU B CA 1
ATOM 4277 C C . LEU B 1 262 ? -59.258 41.379 -15.054 1.00 27.15 262 LEU B C 1
ATOM 4278 O O . LEU B 1 262 ? -60.464 41.135 -15.062 1.00 27.74 262 LEU B O 1
ATOM 4283 N N . ARG B 1 263 ? -58.731 42.384 -14.358 1.00 28.98 263 ARG B N 1
ATOM 4284 C CA . ARG B 1 263 ? -59.555 43.208 -13.482 1.00 30.21 263 ARG B CA 1
ATOM 4285 C C . ARG B 1 263 ? -59.866 44.615 -13.986 1.00 29.67 263 ARG B C 1
ATOM 4286 O O . ARG B 1 263 ? -60.415 45.394 -13.254 1.00 28.18 263 ARG B O 1
ATOM 4294 N N . GLY B 1 264 ? -59.501 44.954 -15.216 1.00 30.38 264 GLY B N 1
ATOM 4295 C CA . GLY B 1 264 ? -59.807 46.278 -15.749 1.00 28.37 264 GLY B CA 1
ATOM 4296 C C . GLY B 1 264 ? -59.115 47.382 -14.989 1.00 27.85 264 GLY B C 1
ATOM 4297 O O . GLY B 1 264 ? -59.662 48.467 -14.804 1.00 30.80 264 GLY B O 1
ATOM 4298 N N . VAL B 1 265 ? -57.901 47.089 -14.555 1.00 27.04 265 VAL B N 1
ATOM 4299 C CA . VAL B 1 265 ? -57.078 47.997 -13.770 1.00 26.81 265 VAL B CA 1
ATOM 4300 C C . VAL B 1 265 ? -56.164 48.816 -14.703 1.00 27.21 265 VAL B C 1
ATOM 4301 O O . VAL B 1 265 ? -55.698 48.316 -15.713 1.00 28.69 265 VAL B O 1
ATOM 4305 N N . SER B 1 266 ? -55.940 50.082 -14.379 1.00 27.96 266 SER B N 1
ATOM 4306 C CA . SER B 1 266 ? -55.059 50.909 -15.185 1.00 29.99 266 SER B CA 1
ATOM 4307 C C . SER B 1 266 ? -53.760 51.180 -14.437 1.00 31.69 266 SER B C 1
ATOM 4308 O O . SER B 1 266 ? -53.726 51.204 -13.201 1.00 32.23 266 SER B O 1
ATOM 4311 N N . LEU B 1 267 ? -52.685 51.330 -15.200 1.00 31.35 267 LEU B N 1
ATOM 4312 C CA . LEU B 1 267 ? -51.377 51.660 -14.664 1.00 30.37 267 LEU B CA 1
ATOM 4313 C C . LEU B 1 267 ? -51.122 53.069 -15.188 1.00 31.11 267 LEU B C 1
ATOM 4314 O O . LEU B 1 267 ? -51.178 53.309 -16.390 1.00 33.01 267 LEU B O 1
ATOM 4319 N N . LEU B 1 268 ? -50.891 54.011 -14.285 1.00 30.46 268 LEU B N 1
ATOM 4320 C CA . LEU B 1 268 ? -50.722 55.391 -14.690 1.00 27.82 268 LEU B CA 1
ATOM 4321 C C . LEU B 1 268 ? -49.316 55.886 -14.456 1.00 28.01 268 LEU B C 1
ATOM 4322 O O . LEU B 1 268 ? -48.877 56.028 -13.318 1.00 28.82 268 LEU B O 1
ATOM 4327 N N . GLY B 1 269 ? -48.604 56.117 -15.556 1.00 28.60 269 GLY B N 1
ATOM 4328 C CA . GLY B 1 269 ? -47.251 56.622 -15.516 1.00 28.37 269 GLY B CA 1
ATOM 4329 C C . GLY B 1 269 ? -47.308 58.075 -15.128 1.00 29.31 269 GLY B C 1
ATOM 4330 O O . GLY B 1 269 ? -48.023 58.856 -15.756 1.00 30.15 269 GLY B O 1
ATOM 4331 N N . ILE B 1 270 ? -46.574 58.428 -14.078 1.00 29.71 270 ILE B N 1
ATOM 4332 C CA . ILE B 1 270 ? -46.55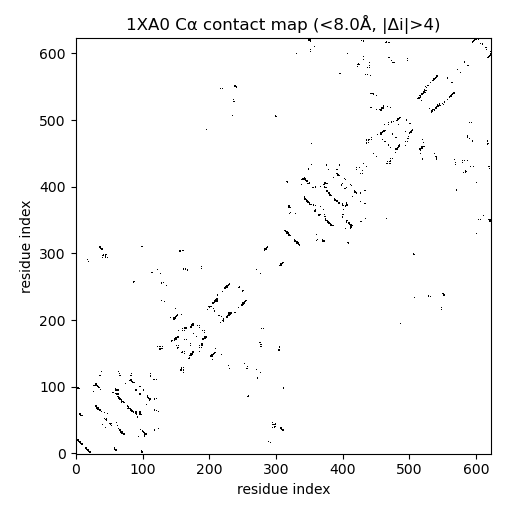5 59.787 -13.564 1.00 31.02 270 ILE B CA 1
ATOM 4333 C C . ILE B 1 270 ? -45.229 60.481 -13.829 1.00 33.02 270 ILE B C 1
ATOM 4334 O O . ILE B 1 270 ? -44.206 60.155 -13.218 1.00 32.43 270 ILE B O 1
ATOM 4339 N N . ASP B 1 271 ? -45.244 61.446 -14.742 1.00 35.32 271 ASP B N 1
ATOM 4340 C CA . ASP B 1 271 ? -44.036 62.200 -15.033 1.00 36.54 271 ASP B CA 1
ATOM 4341 C C . ASP B 1 271 ? -44.114 63.599 -14.474 1.00 36.15 271 ASP B C 1
ATOM 4342 O O . ASP B 1 271 ? -45.006 64.373 -14.826 1.00 36.96 271 ASP B O 1
ATOM 4347 N N . SER B 1 272 ? -43.169 63.920 -13.606 1.00 35.19 272 SER B N 1
ATOM 4348 C CA . SER B 1 272 ? -43.101 65.241 -13.018 1.00 34.85 272 SER B CA 1
ATOM 4349 C C . SER B 1 272 ? -42.188 66.128 -13.849 1.00 34.45 272 SER B C 1
ATOM 4350 O O . SER B 1 272 ? -42.404 67.328 -13.932 1.00 36.49 272 SER B O 1
ATOM 4353 N N . VAL B 1 273 ? -41.183 65.522 -14.475 1.00 32.90 273 VAL B N 1
ATOM 4354 C CA . VAL B 1 273 ? -40.170 66.248 -15.245 1.00 31.80 273 VAL B CA 1
ATOM 4355 C C . VAL B 1 273 ? -40.714 67.165 -16.338 1.00 32.50 273 VAL B C 1
ATOM 4356 O O . VAL B 1 273 ? -40.461 68.366 -16.333 1.00 32.42 273 VAL B O 1
ATOM 4360 N N . TYR B 1 274 ? -41.462 66.597 -17.272 1.00 34.04 274 TYR B N 1
ATOM 4361 C CA . TYR B 1 274 ? -41.960 67.361 -18.407 1.00 34.32 274 TYR B CA 1
ATOM 4362 C C . TYR B 1 274 ? -43.467 67.602 -18.389 1.00 35.07 274 TYR B C 1
ATOM 4363 O O . TYR B 1 274 ? -44.099 67.658 -19.447 1.00 35.81 274 TYR B O 1
ATOM 4372 N N . CYS B 1 275 ? -44.040 67.744 -17.196 1.00 34.41 275 CYS B N 1
ATOM 4373 C CA . CYS B 1 275 ? -45.475 67.987 -17.066 1.00 34.76 275 CYS B CA 1
ATOM 4374 C C . CYS B 1 275 ? -45.847 69.315 -17.752 1.00 34.56 275 CYS B C 1
ATOM 4375 O O . CYS B 1 275 ? -45.103 70.288 -17.651 1.00 34.18 275 CYS B O 1
ATOM 4378 N N . PRO B 1 276 ? -46.957 69.336 -18.498 1.00 34.92 276 PRO B N 1
ATOM 4379 C CA . PRO B 1 276 ? -47.404 70.561 -19.179 1.00 34.73 276 PRO B CA 1
ATOM 4380 C C . PRO B 1 276 ? -47.836 71.643 -18.195 1.00 35.63 276 PRO B C 1
ATOM 4381 O O . PRO B 1 276 ? -48.503 71.352 -17.193 1.00 36.12 276 PRO B O 1
ATOM 4393 N N . ASP B 1 278 ? -50.153 73.977 -18.141 1.00 34.99 278 ASP B N 1
ATOM 4394 C CA . ASP B 1 278 ? -51.580 74.072 -17.812 1.00 34.19 278 ASP B CA 1
ATOM 4395 C C . ASP B 1 278 ? -51.957 73.229 -16.593 1.00 33.08 278 ASP B C 1
ATOM 4396 O O . ASP B 1 278 ? -52.579 73.735 -15.658 1.00 32.64 278 ASP B O 1
ATOM 4401 N N . LEU B 1 279 ? -51.561 71.953 -16.607 1.00 32.13 279 LEU B N 1
ATOM 4402 C CA . LEU B 1 279 ? -51.804 71.039 -15.490 1.00 31.00 279 LEU B CA 1
ATOM 4403 C C . LEU B 1 279 ? -50.913 71.417 -14.305 1.00 30.70 279 LEU B C 1
ATOM 4404 O O . LEU B 1 279 ? -51.362 71.396 -13.152 1.00 29.86 279 LEU B O 1
ATOM 4409 N N . ARG B 1 280 ? -49.656 71.768 -14.593 1.00 29.97 280 ARG B N 1
ATOM 4410 C CA . ARG B 1 280 ? -48.711 72.150 -13.548 1.00 29.56 280 ARG B CA 1
ATOM 4411 C C . ARG B 1 280 ? -49.284 73.185 -12.578 1.00 30.42 280 ARG B C 1
ATOM 4412 O O . ARG B 1 280 ? -49.165 73.024 -11.362 1.00 31.61 280 ARG B O 1
ATOM 4420 N N . LEU B 1 281 ? -49.913 74.233 -13.118 1.00 30.17 281 LEU B N 1
ATOM 4421 C CA . LEU B 1 281 ? -50.542 75.275 -12.302 1.00 28.50 281 LEU B CA 1
ATOM 4422 C C . LEU B 1 281 ? -51.697 74.684 -11.488 1.00 29.23 281 LEU B C 1
ATOM 4423 O O . LEU B 1 281 ? -51.793 74.906 -10.279 1.00 28.48 281 LEU B O 1
ATOM 4428 N N . ARG B 1 282 ? -52.556 73.914 -12.159 1.00 31.06 282 ARG B N 1
ATOM 4429 C CA . ARG B 1 282 ? -53.680 73.243 -11.503 1.00 33.06 282 ARG B CA 1
ATOM 4430 C C . ARG B 1 282 ? -53.228 72.375 -10.298 1.00 32.70 282 ARG B C 1
ATOM 4431 O O . ARG B 1 282 ? -53.870 72.404 -9.243 1.00 33.63 282 ARG B O 1
ATOM 4439 N N . ILE B 1 283 ? -52.129 71.625 -10.458 1.00 30.31 283 ILE B N 1
ATOM 4440 C CA . ILE B 1 283 ? -51.582 70.805 -9.369 1.00 28.88 283 ILE B CA 1
ATOM 4441 C C . ILE B 1 283 ? -51.067 71.666 -8.222 1.00 28.22 283 ILE B C 1
ATOM 4442 O O . ILE B 1 283 ? -51.236 71.318 -7.050 1.00 27.69 283 ILE B O 1
ATOM 4447 N N . TRP B 1 284 ? -50.433 72.786 -8.565 1.00 28.57 284 TRP B N 1
ATOM 4448 C CA . TRP B 1 284 ? -49.886 73.687 -7.562 1.00 28.95 284 TRP B CA 1
ATOM 4449 C C . TRP B 1 284 ? -50.984 74.433 -6.822 1.00 30.34 284 TRP B C 1
ATOM 4450 O O . TRP B 1 284 ? -50.849 74.714 -5.632 1.00 30.20 284 TRP B O 1
ATOM 4461 N N . GLU B 1 285 ? -52.077 74.736 -7.524 1.00 32.68 285 GLU B N 1
ATOM 4462 C CA . GLU B 1 285 ? -53.223 75.405 -6.906 1.00 35.14 285 GLU B CA 1
ATOM 4463 C C . GLU B 1 285 ? -53.858 74.424 -5.927 1.00 35.29 285 GLU B C 1
ATOM 4464 O O . GLU B 1 285 ? -54.305 74.807 -4.843 1.00 36.10 285 GLU B O 1
ATOM 4470 N N . ARG B 1 286 ? -53.870 73.152 -6.322 1.00 35.55 286 ARG B N 1
ATOM 4471 C CA . ARG B 1 286 ? -54.365 72.062 -5.486 1.00 36.15 286 ARG B CA 1
ATOM 4472 C C . ARG B 1 286 ? -53.449 71.849 -4.270 1.00 35.71 286 ARG B C 1
ATOM 4473 O O . ARG B 1 286 ? -53.927 71.566 -3.143 1.00 35.94 286 ARG B O 1
ATOM 4481 N N . LEU B 1 287 ? -52.134 72.013 -4.509 1.00 35.34 287 LEU B N 1
ATOM 4482 C CA . LEU B 1 287 ? -51.146 71.887 -3.447 1.00 35.97 287 LEU B CA 1
ATOM 4483 C C . LEU B 1 287 ? -51.264 73.001 -2.412 1.00 37.48 287 LEU B C 1
ATOM 4484 O O . LEU B 1 287 ? -50.871 72.829 -1.253 1.00 38.48 287 LEU B O 1
ATOM 4489 N N . ALA B 1 288 ? -51.782 74.152 -2.843 1.00 38.08 288 ALA B N 1
ATOM 4490 C CA . ALA B 1 288 ? -52.012 75.266 -1.941 1.00 37.51 288 ALA B CA 1
ATOM 4491 C C . ALA B 1 288 ? -53.388 75.074 -1.298 1.00 38.57 288 ALA B C 1
ATOM 4492 O O . ALA B 1 288 ? -53.730 75.752 -0.292 1.00 40.37 288 ALA B O 1
ATOM 4494 N N . GLY B 1 289 ? -54.174 74.137 -1.886 1.00 39.27 289 GLY B N 1
ATOM 4495 C CA . GLY B 1 289 ? -55.550 73.843 -1.479 1.00 39.96 289 GLY B CA 1
ATOM 4496 C C . GLY B 1 289 ? -55.720 72.442 -0.856 1.00 40.25 289 GLY B C 1
ATOM 4497 O O . GLY B 1 289 ? -55.001 72.040 0.047 1.00 41.01 289 GLY B O 1
ATOM 4498 N N . ASP B 1 290 ? -56.766 71.717 -1.344 1.00 39.30 290 ASP B N 1
ATOM 4499 C CA . ASP B 1 290 ? -57.152 70.458 -0.702 1.00 39.35 290 ASP B CA 1
ATOM 4500 C C . ASP B 1 290 ? -56.082 69.353 -0.789 1.00 39.91 290 ASP B C 1
ATOM 4501 O O . ASP B 1 290 ? -56.310 68.196 -0.465 1.00 41.37 290 ASP B O 1
ATOM 4506 N N . LEU B 1 291 ? -54.923 69.672 -1.358 1.00 38.02 291 LEU B N 1
ATOM 4507 C CA . LEU B 1 291 ? -53.808 68.738 -1.385 1.00 34.78 291 LEU B CA 1
ATOM 4508 C C . LEU B 1 291 ? -52.589 69.324 -0.672 1.00 33.98 291 LEU B C 1
ATOM 4509 O O . LEU B 1 291 ? -51.447 69.069 -1.051 1.00 34.99 291 LEU B O 1
ATOM 4514 N N . LYS B 1 292 ? -52.842 70.129 0.352 1.00 33.57 292 LYS B N 1
ATOM 4515 C CA . LYS B 1 292 ? -51.766 70.673 1.166 1.00 33.10 292 LYS B CA 1
ATOM 4516 C C . LYS B 1 292 ? -51.507 69.644 2.249 1.00 32.74 292 LYS B C 1
ATOM 4517 O O . LYS B 1 292 ? -52.363 69.387 3.087 1.00 33.23 292 LYS B O 1
ATOM 4523 N N . PRO B 1 293 ? -50.338 69.031 2.213 1.00 32.45 293 PRO B N 1
ATOM 4524 C CA . PRO B 1 293 ? -49.986 68.016 3.200 1.00 32.59 293 PRO B CA 1
ATOM 4525 C C . PRO B 1 293 ? -49.646 68.678 4.512 1.00 32.73 293 PRO B C 1
ATOM 4526 O O . PRO B 1 293 ? -49.201 69.819 4.501 1.00 32.91 293 PRO B O 1
ATOM 4530 N N . ASP B 1 294 ? -49.874 67.997 5.627 1.00 33.59 294 ASP B N 1
ATOM 4531 C CA . ASP B 1 294 ? -49.501 68.557 6.920 1.00 34.56 294 ASP B CA 1
ATOM 4532 C C . ASP B 1 294 ? -47.969 68.531 6.993 1.00 34.39 294 ASP B C 1
ATOM 4533 O O . ASP B 1 294 ? -47.362 67.497 7.289 1.00 34.87 294 ASP B O 1
ATOM 4538 N N . LEU B 1 295 ? -47.360 69.672 6.674 1.00 33.27 295 LEU B N 1
ATOM 4539 C CA . LEU B 1 295 ? -45.910 69.797 6.623 1.00 32.84 295 LEU B CA 1
ATOM 4540 C C . LEU B 1 295 ? -45.253 69.941 7.981 1.00 34.57 295 LEU B C 1
ATOM 4541 O O . LEU B 1 295 ? -44.033 69.776 8.095 1.00 35.05 295 LEU B O 1
ATOM 4546 N N . GLU B 1 296 ? -46.051 70.260 9.004 1.00 36.12 296 GLU B N 1
ATOM 4547 C CA . GLU B 1 296 ? -45.535 70.445 10.363 1.00 38.09 296 GLU B CA 1
ATOM 4548 C C . GLU B 1 296 ? -44.706 69.251 10.802 1.00 38.99 296 GLU B C 1
ATOM 4549 O O . GLU B 1 296 ? -43.652 69.412 11.408 1.00 39.74 296 GLU B O 1
ATOM 4555 N N . ARG B 1 297 ? -45.170 68.055 10.450 1.00 39.95 297 ARG B N 1
ATOM 4556 C CA . ARG B 1 297 ? -44.514 66.825 10.858 1.00 40.51 297 ARG B CA 1
ATOM 4557 C C . ARG B 1 297 ? -43.523 66.252 9.857 1.00 40.62 297 ARG B C 1
ATOM 4558 O O . ARG B 1 297 ? -42.579 65.575 10.255 1.00 41.80 297 ARG B O 1
ATOM 4566 N N . ILE B 1 298 ? -43.722 66.546 8.569 1.00 40.34 298 ILE B N 1
ATOM 4567 C CA . ILE B 1 298 ? -42.915 65.959 7.482 1.00 39.21 298 ILE B CA 1
ATOM 4568 C C . ILE B 1 298 ? -41.713 66.768 6.931 1.00 39.09 298 ILE B C 1
ATOM 4569 O O . ILE B 1 298 ? -40.957 66.266 6.101 1.00 39.34 298 ILE B O 1
ATOM 4574 N N . ALA B 1 299 ? -41.523 68.002 7.380 1.00 39.63 299 ALA B N 1
ATOM 4575 C CA . ALA B 1 299 ? -40.404 68.796 6.864 1.00 39.52 299 ALA B CA 1
ATOM 4576 C C . ALA B 1 299 ? -39.319 69.175 7.888 1.00 39.55 299 ALA B C 1
ATOM 4577 O O . ALA B 1 299 ? -39.576 69.273 9.092 1.00 39.94 299 ALA B O 1
ATOM 4579 N N . GLN B 1 300 ? -38.111 69.397 7.374 1.00 39.27 300 GLN B N 1
ATOM 4580 C CA . GLN B 1 300 ? -36.931 69.734 8.172 1.00 39.40 300 GLN B CA 1
ATOM 4581 C C . GLN B 1 300 ? -36.124 70.774 7.386 1.00 39.64 300 GLN B C 1
ATOM 4582 O O . GLN B 1 300 ? -36.243 70.856 6.155 1.00 40.27 300 GLN B O 1
ATOM 4588 N N . GLU B 1 301 ? -35.286 71.545 8.083 1.00 39.22 301 GLU B N 1
ATOM 4589 C CA . GLU B 1 301 ? -34.508 72.595 7.426 1.00 38.15 301 GLU B CA 1
ATOM 4590 C C . GLU B 1 301 ? -33.016 72.566 7.747 1.00 37.65 301 GLU B C 1
ATOM 4591 O O . GLU B 1 301 ? -32.621 72.394 8.902 1.00 37.92 301 GLU B O 1
ATOM 4597 N N . ILE B 1 302 ? -32.192 72.732 6.710 1.00 37.00 302 ILE B N 1
ATOM 4598 C CA . ILE B 1 302 ? -30.736 72.783 6.867 1.00 36.31 302 ILE B CA 1
ATOM 4599 C C . ILE B 1 302 ? -30.149 73.960 6.070 1.00 36.15 302 ILE B C 1
ATOM 4600 O O . ILE B 1 302 ? -30.831 74.544 5.207 1.00 35.60 302 ILE B O 1
ATOM 4605 N N . SER B 1 303 ? -28.898 74.318 6.376 1.00 36.36 303 SER B N 1
ATOM 4606 C CA . SER B 1 303 ? -28.215 75.398 5.663 1.00 36.81 303 SER B CA 1
ATOM 4607 C C . SER B 1 303 ? -27.445 74.821 4.479 1.00 37.38 303 SER B C 1
ATOM 4608 O O . SER B 1 303 ? -27.395 73.600 4.308 1.00 37.07 303 SER B O 1
ATOM 4611 N N . LEU B 1 304 ? -26.852 75.694 3.665 1.00 38.09 304 LEU B N 1
ATOM 4612 C CA . LEU B 1 304 ? -26.104 75.258 2.485 1.00 38.92 304 LEU B CA 1
ATOM 4613 C C . LEU B 1 304 ? -24.823 74.500 2.838 1.00 39.44 304 LEU B C 1
ATOM 4614 O O . LEU B 1 304 ? -24.475 73.510 2.182 1.00 39.28 304 LEU B O 1
ATOM 4619 N N . ALA B 1 305 ? -24.139 74.949 3.886 1.00 39.45 305 ALA B N 1
ATOM 4620 C CA . ALA B 1 305 ? -22.910 74.296 4.334 1.00 39.65 305 ALA B CA 1
ATOM 4621 C C . ALA B 1 305 ? -23.158 72.869 4.849 1.00 39.81 305 ALA B C 1
ATOM 4622 O O . ALA B 1 305 ? -22.217 72.095 5.016 1.00 39.29 305 ALA B O 1
ATOM 4624 N N . GLU B 1 306 ? -24.430 72.534 5.081 1.00 40.63 306 GLU B N 1
ATOM 4625 C CA . GLU B 1 306 ? -24.831 71.215 5.580 1.00 41.05 306 GLU B CA 1
ATOM 4626 C C . GLU B 1 306 ? -25.373 70.290 4.481 1.00 40.84 306 GLU B C 1
ATOM 4627 O O . GLU B 1 306 ? -25.508 69.081 4.693 1.00 40.79 306 GLU B O 1
ATOM 4633 N N . LEU B 1 307 ? -25.664 70.863 3.311 1.00 40.78 307 LEU B N 1
ATOM 4634 C CA . LEU B 1 307 ? -26.237 70.121 2.178 1.00 40.28 307 LEU B CA 1
ATOM 4635 C C . LEU B 1 307 ? -25.567 68.798 1.747 1.00 40.96 307 LEU B C 1
ATOM 4636 O O . LEU B 1 307 ? -26.274 67.802 1.570 1.00 42.09 307 LEU B O 1
ATOM 4641 N N . PRO B 1 308 ? -24.237 68.770 1.565 1.00 40.83 308 PRO B N 1
ATOM 4642 C CA . PRO B 1 308 ? -23.552 67.527 1.179 1.00 40.05 308 PRO B CA 1
ATOM 4643 C C . PRO B 1 308 ? -23.893 66.343 2.085 1.00 39.53 308 PRO B C 1
ATOM 4644 O O . PRO B 1 308 ? -24.076 65.233 1.586 1.00 39.15 308 PRO B O 1
ATOM 4648 N N . GLN B 1 309 ? -23.985 66.589 3.391 1.00 39.89 309 GLN B N 1
ATOM 4649 C CA . GLN B 1 309 ? -24.299 65.548 4.366 1.00 40.51 309 GLN B CA 1
ATOM 4650 C C . GLN B 1 309 ? -25.619 64.841 4.080 1.00 40.93 309 GLN B C 1
ATOM 4651 O O . GLN B 1 309 ? -25.679 63.609 4.086 1.00 42.00 309 GLN B O 1
ATOM 4657 N N . ALA B 1 310 ? -26.666 65.619 3.819 1.00 40.47 310 ALA B N 1
ATOM 4658 C CA . ALA B 1 310 ? -27.982 65.065 3.506 1.00 40.83 310 ALA B CA 1
ATOM 4659 C C . ALA B 1 310 ? -27.959 64.309 2.177 1.00 41.75 310 ALA B C 1
ATOM 4660 O O . ALA B 1 310 ? -28.596 63.252 2.031 1.00 41.89 310 ALA B O 1
ATOM 4662 N N . LEU B 1 311 ? -27.213 64.854 1.215 1.00 42.19 311 LEU B N 1
ATOM 4663 C CA . LEU B 1 311 ? -27.072 64.242 -0.098 1.00 42.27 311 LEU B CA 1
ATOM 4664 C C . LEU B 1 311 ? -26.452 62.854 0.032 1.00 42.97 311 LEU B C 1
ATOM 4665 O O . LEU B 1 311 ? -26.769 61.947 -0.737 1.00 42.43 311 LEU B O 1
ATOM 4670 N N . LYS B 1 312 ? -25.564 62.705 1.010 1.00 43.57 312 LYS B N 1
ATOM 4671 C CA . LYS B 1 312 ? -24.932 61.428 1.276 1.00 44.43 312 LYS B CA 1
ATOM 4672 C C . LYS B 1 312 ? -25.917 60.499 1.975 1.00 44.68 312 LYS B C 1
ATOM 4673 O O . LYS B 1 312 ? -25.919 59.296 1.730 1.00 44.37 312 LYS B O 1
ATOM 4679 N N . ARG B 1 313 ? -26.774 61.071 2.822 1.00 45.53 313 ARG B N 1
ATOM 4680 C CA . ARG B 1 313 ? -27.743 60.279 3.579 1.00 46.34 313 ARG B CA 1
ATOM 4681 C C . ARG B 1 313 ? -28.908 59.715 2.716 1.00 46.96 313 ARG B C 1
ATOM 4682 O O . ARG B 1 313 ? -29.241 58.504 2.793 1.00 46.55 313 ARG B O 1
ATOM 4690 N N . ILE B 1 314 ? -29.511 60.579 1.880 1.00 48.05 314 ILE B N 1
ATOM 4691 C CA . ILE B 1 314 ? -30.628 60.156 0.988 1.00 48.99 314 ILE B CA 1
ATOM 4692 C C . ILE B 1 314 ? -30.194 59.023 0.016 1.00 49.71 314 ILE B C 1
ATOM 4693 O O . ILE B 1 314 ? -31.002 58.113 -0.360 1.00 49.70 314 ILE B O 1
ATOM 4698 N N . LEU B 1 315 ? -28.900 59.067 -0.346 1.00 49.77 315 LEU B N 1
ATOM 4699 C CA . LEU B 1 315 ? -28.319 58.085 -1.251 1.00 49.79 315 LEU B CA 1
ATOM 4700 C C . LEU B 1 315 ? -28.214 56.711 -0.568 1.00 50.21 315 LEU B C 1
ATOM 4701 O O . LEU B 1 315 ? -28.242 55.663 -1.241 1.00 48.73 315 LEU B O 1
ATOM 4706 N N . ARG B 1 316 ? -28.090 56.728 0.769 1.00 50.66 316 ARG B N 1
ATOM 4707 C CA . ARG B 1 316 ? -28.001 55.496 1.559 1.00 50.22 316 ARG B CA 1
ATOM 4708 C C . ARG B 1 316 ? -29.321 55.240 2.302 1.00 49.37 316 ARG B C 1
ATOM 4709 O O . ARG B 1 316 ? -29.358 54.421 3.238 1.00 48.69 316 ARG B O 1
ATOM 4717 N N . GLY B 1 317 ? -30.395 55.954 1.870 1.00 48.84 317 GLY B N 1
ATOM 4718 C CA . GLY B 1 317 ? -31.731 55.822 2.443 1.00 47.80 317 GLY B CA 1
ATOM 4719 C C . GLY B 1 317 ? -31.823 56.141 3.925 1.00 47.37 317 GLY B C 1
ATOM 4720 O O . GLY B 1 317 ? -32.423 55.370 4.685 1.00 47.47 317 GLY B O 1
ATOM 4721 N N . GLU B 1 318 ? -31.230 57.273 4.336 1.00 46.62 318 GLU B N 1
ATOM 4722 C CA . GLU B 1 318 ? -31.239 57.671 5.749 1.00 46.31 318 GLU B CA 1
ATOM 4723 C C . GLU B 1 318 ? -31.997 58.981 6.030 1.00 46.03 318 GLU B C 1
ATOM 4724 O O . GLU B 1 318 ? -31.831 59.584 7.095 1.00 45.96 318 GLU B O 1
ATOM 4730 N N . LEU B 1 319 ? -32.835 59.408 5.084 1.00 45.79 319 LEU B N 1
ATOM 4731 C CA . LEU B 1 319 ? -33.601 60.639 5.259 1.00 46.57 319 LEU B CA 1
ATOM 4732 C C . LEU B 1 319 ? -35.106 60.398 5.251 1.00 46.61 319 LEU B C 1
ATOM 4733 O O . LEU B 1 319 ? -35.656 59.886 4.274 1.00 47.34 319 LEU B O 1
ATOM 4738 N N . ARG B 1 320 ? -35.760 60.771 6.350 1.00 46.03 320 ARG B N 1
ATOM 4739 C CA . ARG B 1 320 ? -37.200 60.592 6.505 1.00 45.22 320 ARG B CA 1
ATOM 4740 C C . ARG B 1 320 ? -37.948 61.883 6.203 1.00 45.02 320 ARG B C 1
ATOM 4741 O O . ARG B 1 320 ? -37.546 62.969 6.638 1.00 45.54 320 ARG B O 1
ATOM 4749 N N . GLY B 1 321 ? -39.043 61.756 5.461 1.00 43.91 321 GLY B N 1
ATOM 4750 C CA . GLY B 1 321 ? -39.853 62.899 5.102 1.00 41.09 321 GLY B CA 1
ATOM 4751 C C . GLY B 1 321 ? -39.150 63.781 4.097 1.00 39.76 321 GLY B C 1
ATOM 4752 O O . GLY B 1 321 ? -38.652 63.305 3.076 1.00 38.85 321 GLY B O 1
ATOM 4753 N N . ARG B 1 322 ? -39.105 65.076 4.393 1.00 38.83 322 ARG B N 1
ATOM 4754 C CA . ARG B 1 322 ? -38.489 66.038 3.495 1.00 37.06 322 ARG B CA 1
ATOM 4755 C C . ARG B 1 322 ? -37.535 66.970 4.220 1.00 36.81 322 ARG B C 1
ATOM 4756 O O . ARG B 1 322 ? -37.713 67.277 5.400 1.00 36.80 322 ARG B O 1
ATOM 4764 N N . THR B 1 323 ? -36.502 67.396 3.507 1.00 37.16 323 THR B N 1
ATOM 4765 C CA . THR B 1 323 ? -35.522 68.319 4.053 1.00 37.27 323 THR B CA 1
ATOM 4766 C C . THR B 1 323 ? -35.377 69.456 3.064 1.00 37.18 323 THR B C 1
ATOM 4767 O O . THR B 1 323 ? -35.212 69.217 1.862 1.00 36.49 323 THR B O 1
ATOM 4771 N N . VAL B 1 324 ? -35.480 70.693 3.555 1.00 36.20 324 VAL B N 1
ATOM 4772 C CA . VAL B 1 324 ? -35.298 71.849 2.691 1.00 35.23 324 VAL B CA 1
ATOM 4773 C C . VAL B 1 324 ? -33.913 72.438 2.901 1.00 35.56 324 VAL B C 1
ATOM 4774 O O . VAL B 1 324 ? -33.181 72.016 3.836 1.00 36.13 324 VAL B O 1
ATOM 4778 N N . VAL B 1 325 ? -33.548 73.393 2.015 1.00 35.56 325 VAL B N 1
ATOM 4779 C CA . VAL B 1 325 ? -32.256 74.082 2.091 1.00 34.68 325 VAL B CA 1
ATOM 4780 C C . VAL B 1 325 ? -32.428 75.615 2.031 1.00 33.94 325 VAL B C 1
ATOM 4781 O O . VAL B 1 325 ? -33.158 76.127 1.187 1.00 32.99 325 VAL B O 1
ATOM 4785 N N . ARG B 1 326 ? -31.747 76.331 2.927 1.00 33.59 326 ARG B N 1
ATOM 4786 C CA . ARG B 1 326 ? -31.775 77.795 2.940 1.00 34.37 326 ARG B CA 1
ATOM 4787 C C . ARG B 1 326 ? -30.421 78.358 2.486 1.00 35.15 326 ARG B C 1
ATOM 4788 O O . ARG B 1 326 ? -29.380 78.034 3.063 1.00 35.01 326 ARG B O 1
ATOM 4796 N N . LEU B 1 327 ? -30.439 79.206 1.459 1.00 36.56 327 LEU B N 1
ATOM 4797 C CA . LEU B 1 327 ? -29.205 79.805 0.927 1.00 37.27 327 LEU B CA 1
ATOM 4798 C C . LEU B 1 327 ? -29.114 81.316 1.166 1.00 36.53 327 LEU B C 1
ATOM 4799 O O . LEU B 1 327 ? -29.528 81.807 2.221 1.00 36.26 327 LEU B O 1
#

Radius of gyration: 29.58 Å; Cα contacts (8 Å, |Δi|>4): 1478; chains: 2; bounding box: 64×99×36 Å

Solvent-accessible surface area: 27983 Å² total

Nearest PDB structures (foldseek):
  1y9e-assembly1_E  TM=9.621E-01  e=6.544E-43  Bacillus subtilis
  3nx4-assembly1_B  TM=9.602E-01  e=7.498E-41  Salmonella enterica subsp. enterica serovar Typhimurium str. LT2
  4jxk-assembly1_B  TM=9.398E-01  e=1.969E-41  Rhodococcus opacus B4
  5gxf-assembly1_B  TM=9.645E-01  e=3.642E-40  Ruegeria pomeroyi DSS-3
  1o8c-assembly2_C  TM=9.584E-01  e=2.380E-40  Escherichia coli K-12

Secondary structure (DSSP, 8-state):
--EEEEEEEEETTEEEEEEEEE---SPS-SEEEEEEEEE--HHHHHHTSGGGSS----B---SEEEEEEEE--SSS--TT-EEEEESTTBTTTB--SSBSEEEE-GGG-EE--TT--TTT---HHHHHHHHHHHHHHHHTT--GGG--EEESSTTSHHHHHHH--TTTT--EEEEES-TT-HHHHHHTT-SEEEE----S---SEEEE-STTTTHHHHHH--TT-EEEE-S--SSS-----SHHHHHTT-EEEE--SSS---HHHHHHHHHHTTT---HHHHEEEEEGGGHHHHHHHHHHT---SEEEEE--/--EEEEEEEE-SS-EEEEEEEE---SPP-SEEEEEEEEE--HHHHHTTSSSSTT----B---SEEEEEEEE-S-----EEEEESTTTTTTS--SSBSEEEE-TTTEEE--TT--TTT---HHHHHHHHHHHHHHHTTT--GGG--EEE--TTSHHHHHHH--TTTT--EEEE-S-GGGHHHHHHHT-SEEE---SSS--SS--SEEEE-STTTTHHHHTT--TT-EEEE-S--SSS-----SHHHHHHT-EEEE--STT---HHHHHHHHHTTTT---HHHHEEEEEGGGHHHHHHHHHTT---SEEEEE-

CATH classification: 3.90.180.10 (+1 more: 3.40.50.720)

Foldseek 3Di:
DKWKFFWWDDDDNDIDTGIDIDDVPADDAFWKWFFFKAWDDLLQLLLRDDNSPQADDRAGAGQWGWGFTPGGHPLVDDGGFIKIFGFACARRNHHHRRIRMHGHYSQGIAGQDDQADSQLVLCTLLVLLLLQLVVVQVVLPDDQVQAEEEEECCFDANNLLNLCCQLSVHAYEYEYADPVCFVLSVVSPHPHYDHPDVAFAHHQEYEAAQLCQCVVVVLRYAQSYEYEYHHHHLDDDHDDDCVSCVVRVYYYHYGDSRPDHVVSNVSSNCCSDVSPGPSVSQEDEDESNCPVVVSVCVNVVNDTGIYMYGYD/DKWKAWWWDDDPPDTDTAIDIGDVPFDDAFWKFQFFKFWAALLLLLVRDDNSPAEDDRATATQWTWGFTPGHDPPHRFTKIFHAACAGGPHHHHRIRMHHHYPQRIDGQDPLDDRQLVLCGLQVLLLLLQVVVQVVLPDDQVLAAEEEACQFHQNRLLNLCCQLRVHAYEYEDCDPVCQVVSVVSPHNHYDNDDVPDDQQAGHQEYEAAAQCVPVAVVLRGAQSHEYEYHDYHLDDHDDYDCVSCVVRVYYYHYGDSNPDHVVSNVSSNVCSHSSVRPSVSQEEEDESNCVVVVSVCVNVPNDGHIYMYGD

Sequence (623 aa):
SAFQAFVVNKTETEFTAGVQTISDDLPEGDVLVRVHYSSVNYKDGLASIPDGKIVKTPFVPGIDLAGVVVSSQHPRFREGDEVIATGYEIGVTHFGGYSEYARLHGEWLVPLPKGLTLKEAAIGTAGFTAALSIHRLEEHGLTPERGPVLVTGATGGVGSLAVSLAKRGYTVEASTGKAAEHDYLRVLGAKEVLARELDKQRWAAAVDPVGGRTLATVLSRRYGGAVAVSGLTGGAEVPTTVHPFILRGVSLLGIDSVYCPDLRLRIWERLAGDLKPDLERIAQEISLAELPQALKRILRGELRGRTVVRLASAFQAFVVNKTETEFTAGVQTISDDLPEGDVLVRVHYSSVNYKDGLASIPDGKIVKTPFVPGIDLAGVVVSSQHPEGDEVIATGYEIGVTHFGGYSEYARLHGEWLVPLPKGLTLKEAAIGTAGFTAALSIHRLEEHGLTPERGPVLVTGATGGVGSLAVSLAKRGYTVEASTGKAAEHDYLRVLGAKEVLAERIRPLDKQRWAAAVDPVGGRTLATVLSRRYGGAVAVSGLTGGAEVPTTVHPFILRGVSLLGIDSVYCPDLRLRIWERLAGDLKPDLERIAQEISLAELPQALKRILRGELRGRTVVRL